Protein AF-A0A8J4U598-F1 (afdb_monomer)

Foldseek 3Di:
DDDDDDDDDDDDDDDDDDDDDDDDDDDQDPVSVVVVVVVVVDDDDDDPVPVVVVVVVVVVVVVVVVVVVVVVVVVVVVVVVVVVVVVVVVVVVVVVVVVVVVVVVVVVVVVVVVVVVVVVVVVVVVVVVVVVVVVVVVVVVVVVVVVVVVVVVVVVVVVVVVVVVVVVVVVVVVVVVVVVVVVVVVVVVVVVVVVVVVVVVVVVVVVVVVVVVVVVVVVVVVVVVVVVVVVVVVVVVVVVVVVVVVVVVVVVVVVVVVVVVVVVVCPVVPPPPCVVPPVVPPVVVVPVVVVVVVVVVVVVVVVVVVVVVVVVVVVVVVVVVVVVVVVVVVVVVVVVVVVVVVVVVVVVVVVVVVVVVVVVVVVVVVVVVVVVVVVVVVVVVVVVVVVVVVVVVVVVVVVVVVVVVVVVVVVVVVVVVVVVVVVVVVVVVVVVVVVVVVVVVVVVVVVVVVVVVVVVVVVVVVVVVVVVVVVVVVVPPDDDDDDDDDDDDDDDDDDDDDDDDDDDDDDDDDDDDDDDDDDDDDDDDDDDDDDDDDDDDDQDDEAEEEFADAQPPCRVVVVCVQQVPPDDDPPDPDDPDRPFDPAKDWDWHADPNHTYIYIYGGGPPDPPDDPVNVVVNPDDPVVPPVD

Structure (mmCIF, N/CA/C/O backbone):
data_AF-A0A8J4U598-F1
#
_entry.id   AF-A0A8J4U598-F1
#
loop_
_atom_site.group_PDB
_atom_site.id
_atom_site.type_symbol
_atom_site.label_atom_id
_atom_site.label_alt_id
_atom_site.label_comp_id
_atom_site.label_asym_id
_atom_site.label_entity_id
_atom_site.label_seq_id
_atom_site.pdbx_PDB_ins_code
_atom_site.Cartn_x
_atom_site.Cartn_y
_atom_site.Cartn_z
_atom_site.occupancy
_atom_site.B_iso_or_equiv
_atom_site.auth_seq_id
_atom_site.auth_comp_id
_atom_site.auth_asym_id
_atom_site.auth_atom_id
_atom_site.pdbx_PDB_model_num
ATOM 1 N N . MET A 1 1 ? 46.278 -16.541 -83.401 1.00 38.06 1 MET A N 1
ATOM 2 C CA . MET A 1 1 ? 45.199 -16.424 -84.412 1.00 38.06 1 MET A CA 1
ATOM 3 C C . MET A 1 1 ? 45.399 -15.095 -85.126 1.00 38.06 1 MET A C 1
ATOM 5 O O . MET A 1 1 ? 45.659 -14.144 -84.408 1.00 38.06 1 MET A O 1
ATOM 9 N N . GLY A 1 2 ? 45.295 -15.033 -86.463 1.00 38.31 2 GLY A N 1
ATOM 10 C CA . GLY A 1 2 ? 45.575 -13.821 -87.268 1.00 38.31 2 GLY A CA 1
ATOM 11 C C . GLY A 1 2 ? 47.081 -13.501 -87.333 1.00 38.31 2 GLY A C 1
ATOM 12 O O . GLY A 1 2 ? 47.650 -13.170 -86.304 1.00 38.31 2 GLY A O 1
ATOM 13 N N . PHE A 1 3 ? 47.844 -13.801 -88.391 1.00 37.56 3 PHE A N 1
ATOM 14 C CA . PHE A 1 3 ? 47.816 -13.351 -89.803 1.00 37.56 3 PHE A CA 1
ATOM 15 C C . PHE A 1 3 ? 48.146 -11.865 -90.019 1.00 37.56 3 PHE A C 1
ATOM 17 O O . PHE A 1 3 ? 47.437 -10.996 -89.522 1.00 37.56 3 PHE A O 1
ATOM 24 N N . GLY A 1 4 ? 49.197 -11.608 -90.813 1.00 34.16 4 GLY A N 1
ATOM 25 C CA . GLY A 1 4 ? 49.682 -10.268 -91.164 1.00 34.16 4 GLY A CA 1
ATOM 26 C C . GLY A 1 4 ? 51.081 -10.251 -91.807 1.00 34.16 4 GLY A C 1
ATOM 27 O O . GLY A 1 4 ? 51.950 -9.537 -91.322 1.00 34.16 4 GLY A O 1
ATOM 28 N N . GLU A 1 5 ? 51.316 -11.045 -92.859 1.00 41.47 5 GLU A N 1
ATOM 29 C CA . GLU A 1 5 ? 52.567 -11.033 -93.648 1.00 41.47 5 GLU A CA 1
ATOM 30 C C . GLU A 1 5 ? 52.351 -10.356 -95.020 1.00 41.47 5 GLU A C 1
ATOM 32 O O . GLU A 1 5 ? 51.306 -10.557 -95.637 1.00 41.47 5 GLU A O 1
ATOM 37 N N . ASP A 1 6 ? 53.353 -9.631 -95.537 1.00 33.75 6 ASP A N 1
ATOM 38 C CA . ASP A 1 6 ? 53.514 -9.329 -96.977 1.00 33.75 6 ASP A CA 1
ATOM 39 C C . ASP A 1 6 ? 54.984 -9.570 -97.377 1.00 33.75 6 ASP A C 1
ATOM 41 O O . ASP A 1 6 ? 55.848 -8.728 -97.113 1.00 33.75 6 ASP A O 1
ATOM 45 N N . PRO A 1 7 ? 55.304 -10.743 -97.951 1.00 54.00 7 PRO A N 1
ATOM 46 C CA . PRO A 1 7 ? 56.622 -11.047 -98.485 1.00 54.00 7 PRO A CA 1
ATOM 47 C C . PRO A 1 7 ? 56.650 -10.845 -100.006 1.00 54.00 7 PRO A C 1
ATOM 49 O O . PRO A 1 7 ? 55.835 -11.417 -100.732 1.00 54.00 7 PRO A O 1
ATOM 52 N N . ARG A 1 8 ? 57.643 -10.112 -100.528 1.00 33.47 8 ARG A N 1
ATOM 53 C CA . ARG A 1 8 ? 57.840 -9.994 -101.982 1.00 33.47 8 ARG A CA 1
ATOM 54 C C . ARG A 1 8 ? 59.296 -10.145 -102.432 1.00 33.47 8 ARG A C 1
ATOM 56 O O . ARG A 1 8 ? 60.146 -9.322 -102.115 1.00 33.47 8 ARG A O 1
ATOM 63 N N . TRP A 1 9 ? 59.490 -11.182 -103.251 1.00 30.64 9 TRP A N 1
ATOM 64 C CA . TRP A 1 9 ? 60.638 -11.480 -104.119 1.00 30.64 9 TRP A CA 1
ATOM 65 C C . TRP A 1 9 ? 61.945 -11.949 -103.455 1.00 30.64 9 TRP A C 1
ATOM 67 O O . TRP A 1 9 ? 62.863 -11.186 -103.166 1.00 30.64 9 TRP A O 1
ATOM 77 N N . ARG A 1 10 ? 62.035 -13.279 -103.344 1.00 31.83 10 ARG A N 1
ATOM 78 C CA . ARG A 1 10 ? 63.257 -14.097 -103.389 1.00 31.83 10 ARG A CA 1
ATOM 79 C C . ARG A 1 10 ? 63.070 -15.106 -104.540 1.00 31.83 10 ARG A C 1
ATOM 81 O O . ARG A 1 10 ? 61.922 -15.404 -104.858 1.00 31.83 10 ARG A O 1
ATOM 88 N N . GLU A 1 11 ? 64.173 -15.629 -105.091 1.00 35.38 11 GLU A N 1
ATOM 89 C CA . GLU A 1 11 ? 64.212 -16.611 -106.196 1.00 35.38 11 GLU A CA 1
ATOM 90 C C . GLU A 1 11 ? 63.688 -16.051 -107.548 1.00 35.38 11 GLU A C 1
ATOM 92 O O . GLU A 1 11 ? 62.966 -15.059 -107.588 1.00 35.38 11 GLU A O 1
ATOM 97 N N . GLU A 1 12 ? 64.123 -16.536 -108.715 1.00 29.98 12 GLU A N 1
ATOM 98 C CA . GLU A 1 12 ? 64.706 -17.852 -109.039 1.00 29.98 12 GLU A CA 1
ATOM 99 C C . GLU A 1 12 ? 66.139 -17.821 -109.616 1.00 29.98 12 GLU A C 1
ATOM 101 O O . GLU A 1 12 ? 66.645 -16.801 -110.084 1.00 29.98 12 GLU A O 1
ATOM 106 N N . ASP A 1 13 ? 66.778 -18.992 -109.590 1.00 33.28 13 ASP A N 1
ATOM 107 C CA . ASP A 1 13 ? 68.063 -19.332 -110.212 1.00 33.28 13 ASP A CA 1
ATOM 108 C C . ASP A 1 13 ? 67.852 -20.608 -111.070 1.00 33.28 13 ASP A C 1
ATOM 110 O O . ASP A 1 13 ? 66.886 -21.341 -110.872 1.00 33.28 13 ASP A O 1
ATOM 114 N N . HIS A 1 14 ? 68.799 -20.883 -111.970 1.00 35.06 14 HIS A N 1
ATOM 115 C CA . HIS A 1 14 ? 69.055 -22.116 -112.730 1.00 35.06 14 HIS A CA 1
ATOM 116 C C . HIS A 1 14 ? 68.568 -22.219 -114.192 1.00 35.06 14 HIS A C 1
ATOM 118 O O . HIS A 1 14 ? 67.415 -22.487 -114.496 1.00 35.06 14 HIS A O 1
ATOM 124 N N . GLN A 1 15 ? 69.572 -22.174 -115.083 1.00 33.53 15 GLN A N 1
ATOM 125 C CA . GLN A 1 15 ? 69.867 -23.143 -116.160 1.00 33.53 15 GLN A CA 1
ATOM 126 C C . GLN A 1 15 ? 68.750 -23.602 -117.130 1.00 33.53 15 GLN A C 1
ATOM 128 O O . GLN A 1 15 ? 67.825 -24.294 -116.729 1.00 33.53 15 GLN A O 1
ATOM 133 N N . VAL A 1 16 ? 69.014 -23.498 -118.448 1.00 32.91 16 VAL A N 1
ATOM 134 C CA . VAL A 1 16 ? 69.271 -24.678 -119.322 1.00 32.91 16 VAL A CA 1
ATOM 135 C C . VAL A 1 16 ? 69.762 -24.288 -120.743 1.00 32.91 16 VAL A C 1
ATOM 137 O O . VAL A 1 16 ? 69.062 -23.650 -121.515 1.00 32.91 16 VAL A O 1
ATOM 140 N N . LYS A 1 17 ? 71.005 -24.703 -121.034 1.00 32.72 17 LYS A N 1
ATOM 141 C CA . LYS A 1 17 ? 71.612 -25.263 -122.273 1.00 32.72 17 LYS A CA 1
ATOM 142 C C . LYS A 1 17 ? 71.276 -24.785 -123.710 1.00 32.72 17 LYS A C 1
ATOM 144 O O . LYS A 1 17 ? 70.142 -24.819 -124.159 1.00 32.72 17 LYS A O 1
ATOM 149 N N . ASP A 1 18 ? 72.381 -24.631 -124.456 1.00 33.66 18 ASP A N 1
ATOM 150 C CA . ASP A 1 18 ? 72.673 -25.089 -125.835 1.00 33.66 18 ASP A CA 1
ATOM 151 C C . ASP A 1 18 ? 71.816 -24.639 -127.044 1.00 33.66 18 ASP A C 1
ATOM 153 O O . ASP A 1 18 ? 70.665 -25.030 -127.195 1.00 33.66 18 ASP A O 1
ATOM 157 N N . VAL A 1 19 ? 72.469 -24.012 -128.045 1.00 33.12 19 VAL A N 1
ATOM 158 C CA . VAL A 1 19 ? 72.864 -24.680 -129.319 1.00 33.12 19 VAL A CA 1
ATOM 159 C C . VAL A 1 19 ? 73.721 -23.761 -130.234 1.00 33.12 19 VAL A C 1
ATOM 161 O O . VAL A 1 19 ? 73.284 -22.718 -130.701 1.00 33.12 19 VAL A O 1
ATOM 164 N N . TRP A 1 20 ? 74.954 -24.210 -130.507 1.00 34.38 20 TRP A N 1
ATOM 165 C CA . TRP A 1 20 ? 75.825 -23.986 -131.686 1.00 34.38 20 TRP A CA 1
ATOM 166 C C . TRP A 1 20 ? 75.877 -22.646 -132.464 1.00 34.38 20 TRP A C 1
ATOM 168 O O . TRP A 1 20 ? 75.049 -22.375 -133.330 1.00 34.38 20 TRP A O 1
ATOM 178 N N . VAL A 1 21 ? 77.063 -22.016 -132.428 1.00 36.31 21 VAL A N 1
ATOM 179 C CA . VAL A 1 21 ? 77.738 -21.437 -133.618 1.00 36.31 21 VAL A CA 1
ATOM 180 C C . VAL A 1 21 ? 79.175 -21.992 -133.684 1.00 36.31 21 VAL A C 1
ATOM 182 O O . VAL A 1 21 ? 79.757 -22.327 -132.654 1.00 36.31 21 VAL A O 1
ATOM 185 N N . ARG A 1 22 ? 79.740 -22.181 -134.888 1.00 34.09 22 ARG A N 1
ATOM 186 C CA . ARG A 1 22 ? 80.994 -22.936 -135.113 1.00 34.09 22 ARG A CA 1
ATOM 187 C C . ARG A 1 22 ? 82.277 -22.086 -135.171 1.00 34.09 22 ARG A C 1
ATOM 189 O O . ARG A 1 22 ? 82.293 -20.996 -135.725 1.00 34.09 22 ARG A O 1
ATOM 196 N N . GLN A 1 23 ? 83.373 -22.730 -134.752 1.00 35.16 23 GLN A N 1
ATOM 197 C CA . GLN A 1 23 ? 84.768 -22.543 -135.195 1.00 35.16 23 GLN A CA 1
ATOM 198 C C . GLN A 1 23 ? 85.469 -21.188 -134.954 1.00 35.16 23 GLN A C 1
ATOM 200 O O . GLN A 1 23 ? 85.567 -20.334 -135.838 1.00 35.16 23 GLN A O 1
ATOM 205 N N . ARG A 1 24 ? 86.280 -21.173 -133.886 1.00 35.09 24 ARG A N 1
ATOM 206 C CA . ARG A 1 24 ? 87.734 -21.350 -134.088 1.00 35.09 24 ARG A CA 1
ATOM 207 C C . ARG A 1 24 ? 88.441 -21.887 -132.840 1.00 35.09 24 ARG A C 1
ATOM 209 O O . ARG A 1 24 ? 88.568 -21.183 -131.845 1.00 35.09 24 ARG A O 1
ATOM 216 N N . ASP A 1 25 ? 88.949 -23.113 -132.923 1.00 43.94 25 ASP A N 1
ATOM 217 C CA . ASP A 1 25 ? 89.829 -23.674 -131.900 1.00 43.94 25 ASP A CA 1
ATOM 218 C C . ASP A 1 25 ? 91.197 -22.983 -131.910 1.00 43.94 25 ASP A C 1
ATOM 220 O O . ASP A 1 25 ? 91.983 -23.133 -132.846 1.00 43.94 25 ASP A O 1
ATOM 224 N N . ARG A 1 26 ? 91.511 -22.274 -130.824 1.00 43.31 26 ARG A N 1
ATOM 225 C CA . ARG A 1 26 ? 92.890 -22.017 -130.401 1.00 43.31 26 ARG A CA 1
ATOM 226 C C . ARG A 1 26 ? 92.941 -22.027 -128.877 1.00 43.31 26 ARG A C 1
ATOM 228 O O . ARG A 1 26 ? 92.502 -21.082 -128.226 1.00 43.31 26 ARG A O 1
ATOM 235 N N . LYS A 1 27 ? 93.465 -23.114 -128.307 1.00 51.12 27 LYS A N 1
ATOM 236 C CA . LYS A 1 27 ? 93.782 -23.182 -126.877 1.00 51.12 27 LYS A CA 1
ATOM 237 C C . LYS A 1 27 ? 95.015 -22.321 -126.622 1.00 51.12 27 LYS A C 1
ATOM 239 O O . LYS A 1 27 ? 96.117 -22.712 -126.994 1.00 51.12 27 LYS A O 1
ATOM 244 N N . TRP A 1 28 ? 94.796 -21.159 -126.021 1.00 50.34 28 TRP A N 1
ATOM 245 C CA . TRP A 1 28 ? 95.851 -20.286 -125.516 1.00 50.34 28 TRP A CA 1
ATOM 246 C C . TRP A 1 28 ? 96.641 -21.023 -124.429 1.00 50.34 28 TRP A C 1
ATOM 248 O O . TRP A 1 28 ? 96.033 -21.606 -123.529 1.00 50.34 28 TRP A O 1
ATOM 258 N N . THR A 1 29 ? 97.970 -21.019 -124.509 1.00 64.19 29 THR A N 1
ATOM 259 C CA . THR A 1 29 ? 98.826 -21.566 -123.440 1.00 64.19 29 THR A CA 1
ATOM 260 C C . THR A 1 29 ? 99.006 -20.552 -122.309 1.00 64.19 29 THR A C 1
ATOM 262 O O . THR A 1 29 ? 98.766 -19.361 -122.500 1.00 64.19 29 THR A O 1
ATOM 265 N N . GLU A 1 30 ? 99.457 -20.999 -121.132 1.00 55.84 30 GLU A N 1
ATOM 266 C CA . GLU A 1 30 ? 99.636 -20.137 -119.951 1.00 55.84 30 GLU A CA 1
ATOM 267 C C . GLU A 1 30 ? 100.530 -18.910 -120.228 1.00 55.84 30 GLU A C 1
ATOM 269 O O . GLU A 1 30 ? 100.233 -17.812 -119.763 1.00 55.84 30 GLU A O 1
ATOM 274 N N . ASP A 1 31 ? 101.561 -19.057 -121.070 1.00 56.44 31 ASP A N 1
ATOM 275 C CA . ASP A 1 31 ? 102.421 -17.953 -121.527 1.00 56.44 31 ASP A CA 1
ATOM 276 C C . ASP A 1 31 ? 101.703 -16.965 -122.461 1.00 56.44 31 ASP A C 1
ATOM 278 O O . ASP A 1 31 ? 101.941 -15.757 -122.392 1.00 56.44 31 ASP A O 1
ATOM 282 N N . GLU A 1 32 ? 100.824 -17.439 -123.352 1.00 59.75 32 GLU A N 1
ATOM 283 C CA . GLU A 1 32 ? 100.009 -16.541 -124.179 1.00 59.75 32 GLU A CA 1
ATOM 284 C C . GLU A 1 32 ? 98.913 -15.857 -123.336 1.00 59.75 32 GLU A C 1
ATOM 286 O O . GLU A 1 32 ? 98.566 -14.702 -123.595 1.00 59.75 32 GLU A O 1
ATOM 291 N N . ARG A 1 33 ? 98.427 -16.527 -122.279 1.00 57.47 33 ARG A N 1
ATOM 292 C CA . ARG A 1 33 ? 97.482 -15.986 -121.291 1.00 57.47 33 ARG A CA 1
ATOM 293 C C . ARG A 1 33 ? 98.127 -14.878 -120.456 1.00 57.47 33 ARG A C 1
ATOM 295 O O . ARG A 1 33 ? 97.615 -13.763 -120.453 1.00 57.47 33 ARG A O 1
ATOM 302 N N . MET A 1 34 ? 99.305 -15.126 -119.874 1.00 58.31 34 MET A N 1
ATOM 303 C CA . MET A 1 34 ? 100.091 -14.106 -119.164 1.00 58.31 34 MET A CA 1
ATOM 304 C C . MET A 1 34 ? 100.567 -12.967 -120.077 1.00 58.31 34 MET A C 1
ATOM 306 O O . MET A 1 34 ? 100.737 -11.844 -119.603 1.00 58.31 34 MET A O 1
ATOM 310 N N . LYS A 1 35 ? 100.769 -13.207 -121.382 1.00 57.34 35 LYS A N 1
ATOM 311 C CA . LYS A 1 35 ? 100.999 -12.118 -122.345 1.00 57.34 35 LYS A CA 1
ATOM 312 C C . LYS A 1 35 ? 99.761 -11.248 -122.524 1.00 57.34 35 LYS A C 1
ATOM 314 O O . LYS A 1 35 ? 99.899 -10.035 -122.422 1.00 57.34 35 LYS A O 1
ATOM 319 N N . MET A 1 36 ? 98.570 -11.818 -122.725 1.00 51.91 36 MET A N 1
ATOM 320 C CA . MET A 1 36 ? 97.345 -11.007 -122.775 1.00 51.91 36 MET A CA 1
ATOM 321 C C . MET A 1 36 ? 97.081 -10.274 -121.458 1.00 51.91 36 MET A C 1
ATOM 323 O O . MET A 1 36 ? 96.719 -9.107 -121.498 1.00 51.91 36 MET A O 1
ATOM 327 N N . GLU A 1 37 ? 97.328 -10.896 -120.307 1.00 53.59 37 GLU A N 1
ATOM 328 C CA . GLU A 1 37 ? 97.129 -10.265 -118.997 1.00 53.59 37 GLU A CA 1
ATOM 329 C C . GLU A 1 37 ? 98.112 -9.102 -118.755 1.00 53.59 37 GLU A C 1
ATOM 331 O O . GLU A 1 37 ? 97.709 -8.038 -118.289 1.00 53.59 37 GLU A O 1
ATOM 336 N N . LYS A 1 38 ? 99.377 -9.227 -119.189 1.00 50.78 38 LYS A N 1
ATOM 337 C CA . LYS A 1 38 ? 100.348 -8.113 -119.185 1.00 50.78 38 LYS A CA 1
ATOM 338 C C . LYS A 1 38 ? 100.089 -7.048 -120.254 1.00 50.78 38 LYS A C 1
ATOM 340 O O . LYS A 1 38 ? 100.468 -5.900 -120.046 1.00 50.78 38 LYS A O 1
ATOM 345 N N . SER A 1 39 ? 99.475 -7.392 -121.386 1.00 48.09 39 SER A N 1
ATOM 346 C CA . SER A 1 39 ? 99.159 -6.433 -122.457 1.00 48.09 39 SER A CA 1
ATOM 347 C C . SER A 1 39 ? 97.830 -5.701 -122.244 1.00 48.09 39 SER A C 1
ATOM 349 O O . SER A 1 39 ? 97.725 -4.542 -122.627 1.00 48.09 39 SER A O 1
ATOM 351 N N . ALA A 1 40 ? 96.846 -6.320 -121.587 1.00 48.59 40 ALA A N 1
ATOM 352 C CA . ALA A 1 40 ? 95.589 -5.673 -121.200 1.00 48.59 40 ALA A CA 1
ATOM 353 C C . ALA A 1 40 ? 95.770 -4.663 -120.050 1.00 48.59 40 ALA A C 1
ATOM 355 O O . ALA A 1 40 ? 94.978 -3.737 -119.919 1.00 48.59 40 ALA A O 1
ATOM 356 N N . LEU A 1 41 ? 96.832 -4.811 -119.250 1.00 48.88 41 LEU A N 1
ATOM 357 C CA . LEU A 1 41 ? 97.219 -3.874 -118.188 1.00 48.88 41 LEU A CA 1
ATOM 358 C C . LEU A 1 41 ? 98.086 -2.690 -118.664 1.00 48.88 41 LEU A C 1
ATOM 360 O O . LEU A 1 41 ? 98.427 -1.842 -117.844 1.00 48.88 41 LEU A O 1
ATOM 364 N N . CYS A 1 42 ? 98.453 -2.619 -119.951 1.00 42.31 42 CYS A N 1
ATOM 365 C CA . CYS A 1 42 ? 99.412 -1.635 -120.474 1.00 42.31 42 CYS A CA 1
ATOM 366 C C . CYS A 1 42 ? 99.056 -1.099 -121.878 1.00 42.31 42 CYS A C 1
ATOM 368 O O . CYS A 1 42 ? 99.884 -1.125 -122.790 1.00 42.31 42 CYS A O 1
ATOM 370 N N . VAL A 1 43 ? 97.851 -0.542 -122.038 1.00 44.16 43 VAL A N 1
ATOM 371 C CA . VAL A 1 43 ? 97.562 0.450 -123.090 1.00 44.16 43 VAL A CA 1
ATOM 372 C C . VAL A 1 43 ? 96.855 1.648 -122.450 1.00 44.16 43 VAL A C 1
ATOM 374 O O . VAL A 1 43 ? 95.755 1.515 -121.931 1.00 44.16 43 VAL A O 1
ATOM 377 N N . GLU A 1 44 ? 97.525 2.801 -122.480 1.00 47.22 44 GLU A N 1
ATOM 378 C CA . GLU A 1 44 ? 96.982 4.138 -122.183 1.00 47.22 44 GLU A CA 1
ATOM 379 C C . GLU A 1 44 ? 96.262 4.345 -120.831 1.00 47.22 44 GLU A C 1
ATOM 381 O O . GLU A 1 44 ? 95.132 4.809 -120.774 1.00 47.22 44 GLU A O 1
ATOM 386 N N . TYR A 1 45 ? 97.000 4.174 -119.728 1.00 41.19 45 TYR A N 1
ATOM 387 C CA . TYR A 1 45 ? 97.321 5.325 -118.863 1.00 41.19 45 TYR A CA 1
ATOM 388 C C . TYR A 1 45 ? 98.665 5.099 -118.152 1.00 41.19 45 TYR A C 1
ATOM 390 O O . TYR A 1 45 ? 98.877 4.083 -117.498 1.00 41.19 45 TYR A O 1
ATOM 398 N N . ASN A 1 46 ? 99.598 6.040 -118.310 1.00 48.56 46 ASN A N 1
ATOM 399 C CA . ASN A 1 46 ? 100.985 5.911 -117.854 1.00 48.56 46 ASN A CA 1
ATOM 400 C C . ASN A 1 46 ? 101.228 6.807 -116.624 1.00 48.56 46 ASN A C 1
ATOM 402 O O . ASN A 1 46 ? 101.646 7.955 -116.775 1.00 48.56 46 ASN A O 1
ATOM 406 N N . ILE A 1 47 ? 100.891 6.315 -115.423 1.00 45.97 47 ILE A N 1
ATOM 407 C CA . ILE A 1 47 ? 100.974 7.058 -114.149 1.00 45.97 47 ILE A CA 1
ATOM 408 C C . ILE A 1 47 ? 101.570 6.165 -113.041 1.00 45.97 47 ILE A C 1
ATOM 410 O O . ILE A 1 47 ? 101.270 4.977 -112.941 1.00 45.97 47 ILE A O 1
ATOM 414 N N . ASP A 1 48 ? 102.431 6.752 -112.206 1.00 53.09 48 ASP A N 1
ATOM 415 C CA . ASP A 1 48 ? 103.261 6.080 -111.194 1.00 53.09 48 ASP A CA 1
ATOM 416 C C . ASP A 1 48 ? 102.479 5.758 -109.897 1.00 53.09 48 ASP A C 1
ATOM 418 O O . ASP A 1 48 ? 102.640 6.402 -108.858 1.00 53.09 48 ASP A O 1
ATOM 422 N N . ASP A 1 49 ? 101.577 4.769 -109.951 1.00 54.12 49 ASP A N 1
ATOM 423 C CA . ASP A 1 49 ? 100.487 4.654 -108.967 1.00 54.12 49 ASP A CA 1
ATOM 424 C C . ASP A 1 49 ? 100.686 3.670 -107.793 1.00 54.12 49 ASP A C 1
ATOM 426 O O . ASP A 1 49 ? 99.763 3.031 -107.272 1.00 54.12 49 ASP A O 1
ATOM 430 N N . LYS A 1 50 ? 101.923 3.608 -107.278 1.00 57.97 50 LYS A N 1
ATOM 431 C CA . LYS A 1 50 ? 102.201 2.992 -105.962 1.00 57.97 50 LYS A CA 1
ATOM 432 C C . LYS A 1 50 ? 101.393 3.651 -104.837 1.00 57.97 50 LYS A C 1
ATOM 434 O O . LYS A 1 50 ? 101.092 2.982 -103.850 1.00 57.97 50 LYS A O 1
ATOM 439 N N . GLN A 1 51 ? 101.035 4.931 -104.988 1.00 61.41 51 GLN A N 1
ATOM 440 C CA . GLN A 1 51 ? 100.165 5.658 -104.061 1.00 61.41 51 GLN A CA 1
ATOM 441 C C . GLN A 1 51 ? 98.775 5.017 -103.985 1.00 61.41 51 GLN A C 1
ATOM 443 O O . GLN A 1 51 ? 98.376 4.603 -102.896 1.00 61.41 51 GLN A O 1
ATOM 448 N N . PHE A 1 52 ? 98.067 4.843 -105.111 1.00 60.66 52 PHE A N 1
ATOM 449 C CA . PHE A 1 52 ? 96.738 4.221 -105.093 1.00 60.66 52 PHE A CA 1
ATOM 450 C C . PHE A 1 52 ? 96.754 2.792 -104.540 1.00 60.66 52 PHE A C 1
ATOM 452 O O . PHE A 1 52 ? 95.869 2.452 -103.759 1.00 60.66 52 PHE A O 1
ATOM 459 N N . PHE A 1 53 ? 97.758 1.962 -104.855 1.00 64.81 53 PHE A N 1
ATOM 460 C CA . PHE A 1 53 ? 97.839 0.609 -104.278 1.00 64.81 53 PHE A CA 1
ATOM 461 C C . PHE A 1 53 ? 98.073 0.628 -102.755 1.00 64.81 53 PHE A C 1
ATOM 463 O O . PHE A 1 53 ? 97.487 -0.171 -102.019 1.00 64.81 53 PHE A O 1
ATOM 470 N N . ILE A 1 54 ? 98.891 1.563 -102.258 1.00 72.44 54 ILE A N 1
ATOM 471 C CA . ILE A 1 54 ? 99.099 1.770 -100.819 1.00 72.44 54 ILE A CA 1
ATOM 472 C C . ILE A 1 54 ? 97.812 2.270 -100.147 1.00 72.44 54 ILE A C 1
ATOM 474 O O . ILE A 1 54 ? 97.459 1.752 -99.088 1.00 72.44 54 ILE A O 1
ATOM 478 N N . GLU A 1 55 ? 97.077 3.207 -100.751 1.00 75.50 55 GLU A N 1
ATOM 479 C CA . GLU A 1 55 ? 95.777 3.662 -100.238 1.00 75.50 55 GLU A CA 1
ATOM 480 C C . GLU A 1 55 ? 94.718 2.556 -100.255 1.00 75.50 55 GLU A C 1
ATOM 482 O O . GLU A 1 55 ? 94.027 2.365 -99.255 1.00 75.50 55 GLU A O 1
ATOM 487 N N . TYR A 1 56 ? 94.633 1.751 -101.316 1.00 75.88 56 TYR A N 1
ATOM 488 C CA . TYR A 1 56 ? 93.718 0.608 -101.359 1.00 75.88 56 TYR A CA 1
ATOM 489 C C . TYR A 1 56 ? 94.043 -0.408 -100.258 1.00 75.88 56 TYR A C 1
ATOM 491 O O . TYR A 1 56 ? 93.142 -0.880 -99.568 1.00 75.88 56 TYR A O 1
ATOM 499 N N . LYS A 1 57 ? 95.331 -0.690 -100.014 1.00 79.38 57 LYS A N 1
ATOM 500 C CA . LYS A 1 57 ? 95.758 -1.601 -98.943 1.00 79.38 57 LYS A CA 1
ATOM 501 C C . LYS A 1 57 ? 95.554 -1.021 -97.536 1.00 79.38 57 LYS A C 1
ATOM 503 O O . LYS A 1 57 ? 95.204 -1.770 -96.628 1.00 79.38 57 LYS A O 1
ATOM 508 N N . LYS A 1 58 ? 95.698 0.298 -97.345 1.00 82.69 58 LYS A N 1
ATOM 509 C CA . LYS A 1 58 ? 95.266 0.993 -96.113 1.00 82.69 58 LYS A CA 1
ATOM 510 C C . LYS A 1 58 ? 93.751 0.882 -95.921 1.00 82.69 58 LYS A C 1
ATOM 512 O O . LYS A 1 58 ? 93.301 0.679 -94.800 1.00 82.69 58 LYS A O 1
ATOM 517 N N . LYS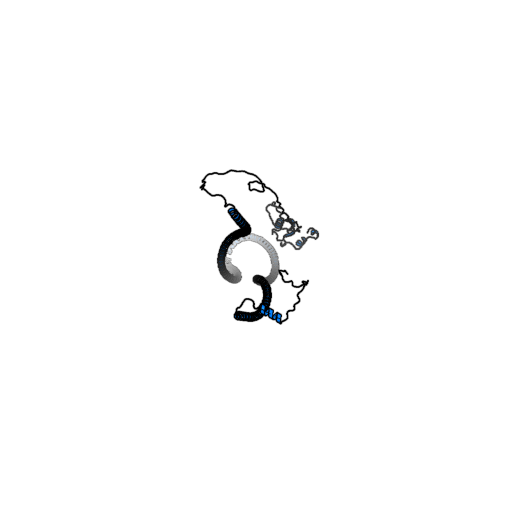 A 1 59 ? 92.969 1.015 -96.996 1.00 84.00 59 LYS A N 1
ATOM 518 C CA . LYS A 1 59 ? 91.501 0.957 -96.966 1.00 84.00 59 LYS A CA 1
ATOM 519 C C . LYS A 1 59 ? 90.985 -0.454 -96.676 1.00 84.00 59 LYS A C 1
ATOM 521 O O . LYS A 1 59 ? 90.052 -0.581 -95.896 1.00 84.00 59 LYS A O 1
ATOM 526 N N . ILE A 1 60 ? 91.633 -1.489 -97.216 1.00 82.69 60 ILE A N 1
ATOM 527 C CA . ILE A 1 60 ? 91.381 -2.892 -96.847 1.00 82.69 60 ILE A CA 1
ATOM 528 C C . ILE A 1 60 ? 91.700 -3.116 -95.369 1.00 82.69 60 ILE A C 1
ATOM 530 O O . ILE A 1 60 ? 90.830 -3.596 -94.657 1.00 82.69 60 ILE A O 1
ATOM 534 N N . ARG A 1 61 ? 92.867 -2.681 -94.867 1.00 83.50 61 ARG A N 1
ATOM 535 C CA . ARG A 1 61 ? 93.173 -2.838 -93.435 1.00 83.50 61 ARG A CA 1
ATOM 536 C C . ARG A 1 61 ? 92.166 -2.121 -92.536 1.00 83.50 61 ARG A C 1
ATOM 538 O O . ARG A 1 61 ? 91.733 -2.697 -91.555 1.00 83.50 61 ARG A O 1
ATOM 545 N N . LYS A 1 62 ? 91.733 -0.910 -92.898 1.00 85.75 62 LYS A N 1
ATOM 546 C CA . LYS A 1 62 ? 90.662 -0.211 -92.171 1.00 85.75 62 LYS A CA 1
ATOM 547 C C . LYS A 1 62 ? 89.340 -0.978 -92.181 1.00 85.75 62 LYS A C 1
ATOM 549 O O . LYS A 1 62 ? 88.625 -0.934 -91.191 1.00 85.75 62 LYS A O 1
ATOM 554 N N . LEU A 1 63 ? 89.017 -1.676 -93.273 1.00 84.06 63 LEU A N 1
ATOM 555 C CA . LEU A 1 63 ? 87.844 -2.548 -93.334 1.00 84.06 63 LEU A CA 1
ATOM 556 C C . LEU A 1 63 ? 88.017 -3.773 -92.422 1.00 84.06 63 LEU A C 1
ATOM 558 O O . LEU A 1 63 ? 87.116 -4.038 -91.637 1.00 84.06 63 LEU A O 1
ATOM 562 N N . GLU A 1 64 ? 89.176 -4.441 -92.451 1.00 85.19 64 GLU A N 1
ATOM 563 C CA . GLU A 1 64 ? 89.532 -5.548 -91.542 1.00 85.19 64 GLU A CA 1
ATOM 564 C C . GLU A 1 64 ? 89.466 -5.106 -90.063 1.00 85.19 64 GLU A C 1
ATOM 566 O O . GLU A 1 64 ? 88.880 -5.796 -89.230 1.00 85.19 64 GLU A O 1
ATOM 571 N N . GLU A 1 65 ? 90.000 -3.922 -89.743 1.00 87.69 65 GLU A N 1
ATOM 572 C CA . GLU A 1 65 ? 89.928 -3.281 -88.424 1.00 87.69 65 GLU A CA 1
ATOM 573 C C . GLU A 1 65 ? 88.451 -3.099 -88.013 1.00 87.69 65 GLU A C 1
ATOM 575 O O . GLU A 1 65 ? 88.023 -3.696 -87.021 1.00 87.69 65 GLU A O 1
ATOM 580 N N . THR A 1 66 ? 87.629 -2.423 -88.829 1.00 87.19 66 THR A N 1
ATOM 581 C CA . THR A 1 66 ? 86.187 -2.253 -88.549 1.00 87.19 66 THR A CA 1
ATOM 582 C C . THR A 1 66 ? 85.385 -3.557 -88.532 1.00 87.19 66 THR A C 1
ATOM 584 O O . THR A 1 66 ? 84.377 -3.633 -87.838 1.00 87.19 66 THR A O 1
ATOM 587 N N . GLU A 1 67 ? 85.802 -4.606 -89.248 1.00 88.88 67 GLU A N 1
ATOM 588 C CA . GLU A 1 67 ? 85.153 -5.922 -89.193 1.00 88.88 67 GLU A CA 1
ATOM 589 C C . GLU A 1 67 ? 85.439 -6.605 -87.850 1.00 88.88 67 GLU A C 1
ATOM 591 O O . GLU A 1 67 ? 84.537 -7.194 -87.251 1.00 88.88 67 GLU A O 1
ATOM 596 N N . THR A 1 68 ? 86.661 -6.475 -87.317 1.00 87.75 68 THR A N 1
ATOM 597 C CA . THR A 1 68 ? 86.968 -6.958 -85.962 1.00 87.75 68 THR A CA 1
ATOM 598 C C . THR A 1 68 ? 86.239 -6.162 -84.879 1.00 87.75 68 THR A C 1
ATOM 600 O O . THR A 1 68 ? 85.704 -6.767 -83.952 1.00 87.75 68 THR A O 1
ATOM 603 N N . GLU A 1 69 ? 86.116 -4.840 -85.020 1.00 88.62 69 GLU A N 1
ATOM 604 C CA . GLU A 1 69 ? 85.303 -3.997 -84.131 1.00 88.62 69 GLU A CA 1
ATOM 605 C C . GLU A 1 69 ? 83.811 -4.372 -84.195 1.00 88.62 69 GLU A C 1
ATOM 607 O O . GLU A 1 69 ? 83.172 -4.555 -83.157 1.00 88.62 69 GLU A O 1
ATOM 612 N N . LEU A 1 70 ? 83.257 -4.578 -85.395 1.00 87.94 70 LEU A N 1
ATOM 613 C CA . LEU A 1 70 ? 81.866 -5.000 -85.604 1.00 87.94 70 LEU A CA 1
ATOM 614 C C . LEU A 1 70 ? 81.604 -6.422 -85.074 1.00 87.94 70 LEU A C 1
ATOM 616 O O . LEU A 1 70 ? 80.520 -6.720 -84.573 1.00 87.94 70 LEU A O 1
ATOM 620 N N . LYS A 1 71 ? 82.608 -7.303 -85.115 1.00 90.12 71 LYS A N 1
ATOM 621 C CA . LYS A 1 71 ? 82.547 -8.640 -84.511 1.00 90.12 71 LYS A CA 1
ATOM 622 C C . LYS A 1 71 ? 82.607 -8.596 -82.981 1.00 90.12 71 LYS A C 1
ATOM 624 O O . LYS A 1 71 ? 81.878 -9.345 -82.336 1.00 90.12 71 LYS A O 1
ATOM 629 N N . ASN A 1 72 ? 83.432 -7.723 -82.405 1.00 89.94 72 ASN A N 1
ATOM 630 C CA . ASN A 1 72 ? 83.540 -7.550 -80.955 1.00 89.94 72 ASN A CA 1
ATOM 631 C C . ASN A 1 72 ? 82.269 -6.909 -80.381 1.00 89.94 72 ASN A C 1
ATOM 633 O O . ASN A 1 72 ? 81.655 -7.480 -79.484 1.00 89.94 72 ASN A O 1
ATOM 637 N N . THR A 1 73 ? 81.802 -5.808 -80.972 1.00 90.00 73 THR A N 1
ATOM 638 C CA . THR A 1 73 ? 80.527 -5.167 -80.597 1.00 90.00 73 THR A CA 1
ATOM 639 C C . THR A 1 73 ? 79.327 -6.096 -80.799 1.00 90.00 73 THR A C 1
ATOM 641 O O . THR A 1 73 ? 78.398 -6.065 -79.997 1.00 90.00 73 THR A O 1
ATOM 644 N N . LYS A 1 74 ? 79.349 -7.004 -81.789 1.00 92.44 74 LYS A N 1
ATOM 645 C CA . LYS A 1 74 ? 78.343 -8.074 -81.883 1.00 92.44 74 LYS A CA 1
ATOM 646 C C . LYS A 1 74 ? 78.415 -9.062 -80.714 1.00 92.44 74 LYS A C 1
ATOM 648 O O . LYS A 1 74 ? 77.368 -9.449 -80.209 1.00 92.44 74 LYS A O 1
ATOM 653 N N . LEU A 1 75 ? 79.602 -9.471 -80.263 1.00 91.69 75 LEU A N 1
ATOM 654 C CA . LEU A 1 75 ? 79.736 -10.345 -79.087 1.00 91.69 75 LEU A CA 1
ATOM 655 C C . LEU A 1 75 ? 79.276 -9.643 -77.798 1.00 91.69 75 LEU A C 1
ATOM 657 O O . LEU A 1 75 ? 78.643 -10.270 -76.948 1.00 91.69 75 LEU A O 1
ATOM 661 N N . GLU A 1 76 ? 79.520 -8.337 -77.679 1.00 91.25 76 GLU A N 1
ATOM 662 C CA . GLU A 1 76 ? 78.982 -7.495 -76.605 1.00 91.25 76 GLU A CA 1
ATOM 663 C C . GLU A 1 76 ? 77.445 -7.420 -76.681 1.00 91.25 76 GLU A C 1
ATOM 665 O O . GLU A 1 76 ? 76.770 -7.657 -75.675 1.00 91.25 76 GLU A O 1
ATOM 670 N N . LEU A 1 77 ? 76.865 -7.227 -77.871 1.00 91.44 77 LEU A N 1
ATOM 671 C CA . LEU A 1 77 ? 75.415 -7.278 -78.104 1.00 91.44 77 LEU A CA 1
ATOM 672 C C . LEU A 1 77 ? 74.816 -8.658 -77.755 1.00 91.44 77 LEU A C 1
ATOM 674 O O . LEU A 1 77 ? 73.813 -8.744 -77.051 1.00 91.44 77 LEU A O 1
ATOM 678 N N . ASP A 1 78 ? 75.464 -9.749 -78.171 1.00 91.50 78 ASP A N 1
ATOM 679 C CA . ASP A 1 78 ? 75.055 -11.132 -77.882 1.00 91.50 78 ASP A CA 1
ATOM 680 C C . ASP A 1 78 ? 75.197 -11.495 -76.387 1.00 91.50 78 ASP A C 1
ATOM 682 O O . ASP A 1 78 ? 74.620 -12.490 -75.937 1.00 91.50 78 ASP A O 1
ATOM 686 N N . SER A 1 79 ? 75.990 -10.745 -75.613 1.00 91.31 79 SER A N 1
ATOM 687 C CA . SER A 1 79 ? 76.135 -10.917 -74.157 1.00 91.31 79 SER A CA 1
ATOM 688 C C . SER A 1 79 ? 75.138 -10.063 -73.369 1.00 91.31 79 SER A C 1
ATOM 690 O O . SER A 1 79 ? 74.477 -10.573 -72.466 1.00 91.31 79 SER A O 1
ATOM 692 N N . THR A 1 80 ? 74.944 -8.804 -73.766 1.00 91.94 80 THR A N 1
ATOM 693 C CA . THR A 1 80 ? 73.938 -7.902 -73.183 1.00 91.94 80 THR A CA 1
ATOM 694 C C . THR A 1 80 ? 72.517 -8.385 -73.472 1.00 91.94 80 THR A C 1
ATOM 696 O O . THR A 1 80 ? 71.696 -8.401 -72.562 1.00 91.94 80 THR A O 1
ATOM 699 N N . SER A 1 81 ? 72.244 -8.914 -74.671 1.00 93.50 81 SER A N 1
ATOM 700 C CA . SER A 1 81 ? 70.967 -9.563 -75.003 1.00 93.50 81 SER A CA 1
ATOM 701 C C . SER A 1 81 ? 70.647 -10.748 -74.078 1.00 93.50 81 SER A C 1
ATOM 703 O O . SER A 1 81 ? 69.510 -10.879 -73.632 1.00 93.50 81 SER A O 1
ATOM 705 N N . LYS A 1 82 ? 71.643 -11.567 -73.710 1.00 93.62 82 LYS A N 1
ATOM 706 C CA . LYS A 1 82 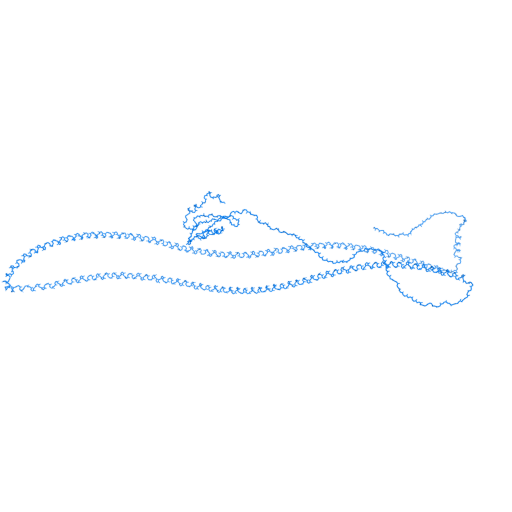? 71.468 -12.668 -72.742 1.00 93.62 82 LYS A CA 1
ATOM 707 C C . LYS A 1 82 ? 71.266 -12.170 -71.311 1.00 93.62 82 LYS A C 1
ATOM 709 O O . LYS A 1 82 ? 70.529 -12.800 -70.559 1.00 93.62 82 LYS A O 1
ATOM 714 N N . SER A 1 83 ? 71.893 -11.051 -70.939 1.00 93.75 83 SER A N 1
ATOM 715 C CA . SER A 1 83 ? 71.654 -10.401 -69.644 1.00 93.75 83 SER A CA 1
ATOM 716 C C . SER A 1 83 ? 70.216 -9.888 -69.550 1.00 93.75 83 SER A C 1
ATOM 718 O O . SER A 1 83 ? 69.523 -10.208 -68.592 1.00 93.75 83 SER A O 1
ATOM 720 N N . LEU A 1 84 ? 69.736 -9.194 -70.588 1.00 93.25 84 LEU A N 1
ATOM 721 C CA . LEU A 1 84 ? 68.356 -8.709 -70.679 1.00 93.25 84 LEU A CA 1
ATOM 722 C C . LEU A 1 84 ? 67.342 -9.862 -70.657 1.00 93.25 84 LEU A C 1
ATOM 724 O O . LEU A 1 84 ? 66.393 -9.807 -69.891 1.00 93.25 84 LEU A O 1
ATOM 728 N N . GLN A 1 85 ? 67.587 -10.957 -71.386 1.00 91.94 85 GLN A N 1
ATOM 729 C CA . GLN A 1 85 ? 66.745 -12.164 -71.314 1.00 91.94 85 GLN A CA 1
ATOM 730 C C . GLN A 1 85 ? 66.686 -12.777 -69.904 1.00 91.94 85 GLN A C 1
ATOM 732 O O . GLN A 1 85 ? 65.671 -13.363 -69.527 1.00 91.94 85 GLN A O 1
ATOM 737 N N . HIS A 1 86 ? 67.759 -12.662 -69.114 1.00 93.75 86 HIS A N 1
ATOM 738 C CA . HIS A 1 86 ? 67.753 -13.115 -67.726 1.00 93.75 86 HIS A CA 1
ATOM 739 C C . HIS A 1 86 ? 66.994 -12.147 -66.806 1.00 93.75 86 HIS A C 1
ATOM 741 O O . HIS A 1 86 ? 66.247 -12.604 -65.942 1.00 93.75 86 HIS A O 1
ATOM 747 N N . GLU A 1 87 ? 67.136 -10.836 -67.009 1.00 94.44 87 GLU A N 1
ATOM 748 C CA . GLU A 1 87 ? 66.371 -9.810 -66.290 1.00 94.44 87 GLU A CA 1
ATOM 749 C C . GLU A 1 87 ? 64.869 -9.896 -66.602 1.00 94.44 87 GLU A C 1
ATOM 751 O O . GLU A 1 87 ? 64.070 -9.904 -65.670 1.00 94.44 87 GLU A O 1
ATOM 756 N N . ASP A 1 88 ? 64.474 -10.079 -67.866 1.00 94.38 88 ASP A N 1
ATOM 757 C CA . ASP A 1 88 ? 63.084 -10.321 -68.278 1.00 94.38 88 ASP A CA 1
ATOM 758 C C . ASP A 1 88 ? 62.491 -11.554 -67.576 1.00 94.38 88 ASP A C 1
ATOM 760 O O . ASP A 1 88 ? 61.381 -11.496 -67.044 1.00 94.38 88 ASP A O 1
ATOM 764 N N . GLN A 1 89 ? 63.243 -12.660 -67.503 1.00 94.31 89 GLN A N 1
ATOM 765 C CA . GLN A 1 89 ? 62.807 -13.869 -66.798 1.00 94.31 89 GLN A CA 1
ATOM 766 C C . GLN A 1 89 ? 62.676 -13.640 -65.281 1.00 94.31 89 GLN A C 1
ATOM 768 O O . GLN A 1 89 ? 61.694 -14.082 -64.683 1.00 94.31 89 GLN A O 1
ATOM 773 N N . GLN A 1 90 ? 63.611 -12.913 -64.654 1.00 95.38 90 GLN A N 1
ATOM 774 C CA . GLN A 1 90 ? 63.481 -12.526 -63.243 1.00 95.38 90 GLN A CA 1
ATOM 775 C C . GLN A 1 90 ? 62.261 -11.622 -63.017 1.00 95.38 90 GLN A C 1
ATOM 777 O O . GLN A 1 90 ? 61.525 -11.818 -62.052 1.00 95.38 90 GLN A O 1
ATOM 782 N N . LEU A 1 91 ? 62.014 -10.653 -63.903 1.00 94.62 91 LEU A N 1
ATOM 783 C CA . LEU A 1 91 ? 60.847 -9.774 -63.844 1.00 94.62 91 LEU A CA 1
ATOM 784 C C . LEU A 1 91 ? 59.541 -10.564 -63.978 1.00 94.62 91 LEU A C 1
ATOM 786 O O . LEU A 1 91 ? 58.586 -10.255 -63.268 1.00 94.62 91 LEU A O 1
ATOM 790 N N . GLU A 1 92 ? 59.487 -11.598 -64.818 1.00 93.44 92 GLU A N 1
ATOM 791 C CA . GLU A 1 92 ? 58.318 -12.478 -64.934 1.00 93.44 92 GLU A CA 1
ATOM 792 C C . GLU A 1 92 ? 58.095 -13.319 -63.663 1.00 93.44 92 GLU A C 1
ATOM 794 O O . GLU A 1 92 ? 56.976 -13.393 -63.150 1.00 93.44 92 GLU A O 1
ATOM 799 N N . ASP A 1 93 ? 59.163 -13.865 -63.072 1.00 94.31 93 ASP A N 1
ATOM 800 C CA . ASP A 1 93 ? 59.087 -14.566 -61.784 1.00 94.31 93 ASP A CA 1
ATOM 801 C C . ASP A 1 93 ? 58.699 -13.628 -60.621 1.00 94.31 93 ASP A C 1
ATOM 803 O O . ASP A 1 93 ? 58.009 -14.051 -59.686 1.00 94.31 93 ASP A O 1
ATOM 807 N N . TYR A 1 94 ? 59.075 -12.344 -60.671 1.00 96.12 94 TYR A N 1
ATOM 808 C CA . TYR A 1 94 ? 58.611 -11.329 -59.718 1.00 96.12 94 TYR A CA 1
ATOM 809 C C . TYR A 1 94 ? 57.141 -10.945 -59.937 1.00 96.12 94 TYR A C 1
ATOM 811 O O . TYR A 1 94 ? 56.400 -10.896 -58.953 1.00 96.12 94 TYR A O 1
ATOM 819 N N . LYS A 1 95 ? 56.676 -10.746 -61.184 1.00 96.00 95 LYS A N 1
ATOM 820 C CA . LYS A 1 95 ? 55.243 -10.537 -61.494 1.00 96.00 95 LYS A CA 1
ATOM 821 C C . LYS A 1 95 ? 54.407 -11.678 -60.924 1.00 96.00 95 LYS A C 1
ATOM 823 O O . LYS A 1 95 ? 53.482 -11.439 -60.154 1.00 96.00 95 LYS A O 1
ATOM 828 N N . ARG A 1 96 ? 54.801 -12.924 -61.197 1.00 94.62 96 ARG A N 1
ATOM 829 C CA . ARG A 1 96 ? 54.103 -14.122 -60.718 1.00 94.62 96 ARG A CA 1
ATOM 830 C C . ARG A 1 96 ? 54.106 -14.245 -59.188 1.00 94.62 96 ARG A C 1
ATOM 832 O O . ARG A 1 96 ? 53.147 -14.745 -58.602 1.00 94.62 96 ARG A O 1
ATOM 839 N N . GLN A 1 97 ? 55.151 -13.778 -58.502 1.00 95.62 97 GLN A N 1
ATOM 840 C CA . GLN A 1 97 ? 55.157 -13.677 -57.035 1.00 95.62 97 GLN A CA 1
ATOM 841 C C . GLN A 1 97 ? 54.219 -12.584 -56.503 1.00 95.62 97 GLN A C 1
ATOM 843 O O . GLN A 1 97 ? 53.616 -12.778 -55.446 1.00 95.62 97 GLN A O 1
ATOM 848 N N . ILE A 1 98 ? 54.087 -11.458 -57.211 1.00 94.94 98 ILE A N 1
ATOM 849 C CA . ILE A 1 98 ? 53.142 -10.385 -56.875 1.00 94.94 98 ILE A CA 1
ATOM 850 C C . ILE A 1 98 ? 51.706 -10.881 -57.071 1.00 94.94 98 ILE A C 1
ATOM 852 O O . ILE A 1 98 ? 50.930 -10.817 -56.126 1.00 94.94 98 ILE A O 1
ATOM 856 N N . GLU A 1 99 ? 51.376 -11.492 -58.212 1.00 94.38 99 GLU A N 1
ATOM 857 C CA . GLU A 1 99 ? 50.049 -12.076 -58.470 1.00 94.38 99 GLU A CA 1
ATOM 858 C C . GLU A 1 99 ? 49.639 -13.097 -57.397 1.00 94.38 99 GLU A C 1
ATOM 860 O O . GLU A 1 99 ? 48.526 -13.043 -56.870 1.00 94.38 99 GLU A O 1
ATOM 865 N N . ASN A 1 100 ? 50.550 -13.999 -57.012 1.00 94.56 100 ASN A N 1
ATOM 866 C CA . ASN A 1 100 ? 50.298 -14.949 -55.927 1.00 94.56 100 ASN A CA 1
ATOM 867 C C . ASN A 1 100 ? 49.973 -14.225 -54.606 1.00 94.56 100 ASN A C 1
ATOM 869 O O . ASN A 1 100 ? 48.984 -14.566 -53.954 1.00 94.56 100 ASN A O 1
ATOM 873 N N . LYS A 1 101 ? 50.743 -13.193 -54.232 1.00 95.69 101 LYS A N 1
ATOM 874 C CA . LYS A 1 101 ? 50.476 -12.379 -53.032 1.00 95.69 101 LYS A CA 1
ATOM 875 C C . LYS A 1 101 ? 49.162 -11.605 -53.131 1.00 95.69 101 LYS A C 1
ATOM 877 O O . LYS A 1 101 ? 48.433 -11.566 -52.148 1.00 95.69 101 LYS A O 1
ATOM 882 N N . ASP A 1 102 ? 48.812 -11.068 -54.295 1.00 95.50 102 ASP A N 1
ATOM 883 C CA . ASP A 1 102 ? 47.536 -10.383 -54.517 1.00 95.50 102 ASP A CA 1
ATOM 884 C C . ASP A 1 102 ? 46.345 -11.335 -54.343 1.00 95.50 102 ASP A C 1
ATOM 886 O O . ASP A 1 102 ? 45.340 -10.961 -53.736 1.00 95.50 102 ASP A O 1
ATOM 890 N N . THR A 1 103 ? 46.442 -12.586 -54.811 1.00 94.12 103 THR A N 1
ATOM 891 C CA . THR A 1 103 ? 45.394 -13.588 -54.537 1.00 94.12 103 THR A CA 1
ATOM 892 C C . THR A 1 103 ? 45.326 -13.966 -53.055 1.00 94.12 103 THR A C 1
ATOM 894 O O . THR A 1 103 ? 44.231 -14.109 -52.512 1.00 94.12 103 THR A O 1
ATOM 897 N N . GLU A 1 104 ? 46.468 -14.064 -52.367 1.00 95.12 104 GLU A N 1
ATOM 898 C CA . GLU A 1 104 ? 46.522 -14.340 -50.928 1.00 95.12 104 GLU A CA 1
ATOM 899 C C . GLU A 1 104 ? 45.929 -13.182 -50.100 1.00 95.12 104 GLU A C 1
ATOM 901 O O . GLU A 1 104 ? 45.192 -13.418 -49.142 1.00 95.12 104 GLU A O 1
ATOM 906 N N . LEU A 1 105 ? 46.189 -11.932 -50.499 1.00 95.31 105 LEU A N 1
ATOM 907 C CA . LEU A 1 105 ? 45.621 -10.724 -49.899 1.00 95.31 105 LEU A CA 1
ATOM 908 C C . LEU A 1 105 ? 44.105 -10.653 -50.107 1.00 95.31 105 LEU A C 1
ATOM 910 O O . LEU A 1 105 ? 43.389 -10.536 -49.118 1.00 95.31 105 LEU A O 1
ATOM 914 N N . ARG A 1 106 ? 43.599 -10.839 -51.336 1.00 95.12 106 ARG A N 1
ATOM 915 C CA . ARG A 1 106 ? 42.145 -10.887 -51.619 1.00 95.12 106 ARG A CA 1
ATOM 916 C C . ARG A 1 106 ? 41.428 -12.003 -50.851 1.00 95.12 106 ARG A C 1
ATOM 918 O O . ARG A 1 106 ? 40.269 -11.858 -50.474 1.00 95.12 106 ARG A O 1
ATOM 925 N N . ASN A 1 107 ? 42.102 -13.128 -50.603 1.00 94.88 107 ASN A N 1
ATOM 926 C CA . ASN A 1 107 ? 41.551 -14.208 -49.782 1.00 94.88 107 ASN A CA 1
ATOM 927 C C . ASN A 1 107 ? 41.538 -13.845 -48.286 1.00 94.88 107 ASN A C 1
ATOM 929 O O . ASN A 1 107 ? 40.564 -14.150 -47.601 1.00 94.88 107 ASN A O 1
ATOM 933 N N . ARG A 1 108 ? 42.568 -13.153 -47.771 1.00 96.00 108 ARG A N 1
ATOM 934 C CA . ARG A 1 108 ? 42.552 -12.599 -46.402 1.00 96.00 108 ARG A CA 1
ATOM 935 C C . ARG A 1 108 ? 41.487 -11.518 -46.226 1.00 96.00 108 ARG A C 1
ATOM 937 O O . ARG A 1 108 ? 40.832 -11.508 -45.192 1.00 96.00 108 ARG A O 1
ATOM 944 N N . GLU A 1 109 ? 41.310 -10.656 -47.222 1.00 96.31 109 GLU A N 1
ATOM 945 C CA . GLU A 1 109 ? 40.313 -9.583 -47.258 1.00 96.31 109 GLU A CA 1
ATOM 946 C C . GLU A 1 109 ? 38.896 -10.151 -47.101 1.00 96.31 109 GLU A C 1
ATOM 948 O O . GLU A 1 109 ? 38.224 -9.820 -46.129 1.00 96.31 109 GLU A O 1
ATOM 953 N N . LYS A 1 110 ? 38.510 -11.140 -47.919 1.00 96.06 110 LYS A N 1
ATOM 954 C CA . LYS A 1 110 ? 37.229 -11.861 -47.767 1.00 96.06 110 LYS A CA 1
ATOM 955 C C . LYS A 1 110 ? 37.044 -12.500 -46.389 1.00 96.06 110 LYS A C 1
ATOM 957 O O . LYS A 1 110 ? 35.977 -12.397 -45.797 1.00 96.06 110 LYS A O 1
ATOM 962 N N . ILE A 1 111 ? 38.086 -13.138 -45.846 1.00 96.06 111 ILE A N 1
ATOM 963 C CA . ILE A 1 111 ? 38.038 -13.748 -44.504 1.00 96.06 111 ILE A CA 1
ATOM 964 C C . ILE A 1 111 ? 37.879 -12.681 -43.403 1.00 96.06 111 ILE A C 1
ATOM 966 O O . ILE A 1 111 ? 37.341 -12.981 -42.336 1.00 96.06 111 ILE A O 1
ATOM 970 N N . MET A 1 112 ? 38.337 -11.447 -43.631 1.00 93.31 112 MET A N 1
ATOM 971 C CA . MET A 1 112 ? 38.073 -10.315 -42.739 1.00 93.31 112 MET A CA 1
ATOM 972 C C . MET A 1 112 ? 36.644 -9.790 -42.909 1.00 93.31 112 MET A C 1
ATOM 974 O O . MET A 1 112 ? 35.956 -9.656 -41.903 1.00 93.31 112 MET A O 1
ATOM 978 N N . GLU A 1 113 ? 36.147 -9.609 -44.137 1.00 95.50 113 GLU A N 1
ATOM 979 C CA . GLU A 1 113 ? 34.749 -9.225 -44.405 1.00 95.50 113 GLU A CA 1
ATOM 980 C C . GLU A 1 113 ? 33.745 -10.212 -43.775 1.00 95.50 113 GLU A C 1
ATOM 982 O O . GLU A 1 113 ? 32.787 -9.801 -43.117 1.00 95.50 113 GLU A O 1
ATOM 987 N N . GLU A 1 114 ? 33.987 -11.522 -43.906 1.00 96.12 114 GLU A N 1
ATOM 988 C CA . GLU A 1 114 ? 33.183 -12.576 -43.271 1.00 96.12 114 GLU A CA 1
ATOM 989 C C . GLU A 1 114 ? 33.203 -12.481 -41.737 1.00 96.12 114 GLU A C 1
ATOM 991 O O . GLU A 1 114 ? 32.170 -12.665 -41.088 1.00 96.12 114 GLU A O 1
ATOM 996 N N . LYS A 1 115 ? 34.361 -12.173 -41.138 1.00 95.94 115 LYS A N 1
ATOM 997 C CA . LYS A 1 115 ? 34.493 -11.995 -39.684 1.00 95.94 115 LYS A CA 1
ATOM 998 C C . LYS A 1 115 ? 33.825 -10.720 -39.197 1.00 95.94 115 LYS A C 1
ATOM 1000 O O . LYS A 1 115 ? 33.157 -10.768 -38.170 1.00 95.94 115 LYS A O 1
ATOM 1005 N N . ASP A 1 116 ? 33.947 -9.616 -39.920 1.00 95.75 116 ASP A N 1
ATOM 1006 C CA . ASP A 1 116 ? 33.299 -8.354 -39.568 1.00 95.75 116 ASP A CA 1
ATOM 1007 C C . ASP A 1 116 ? 31.772 -8.468 -39.697 1.00 95.75 116 ASP A C 1
ATOM 1009 O O . ASP A 1 116 ? 31.038 -7.963 -38.845 1.00 95.75 116 ASP A O 1
ATOM 1013 N N . ALA A 1 117 ? 31.272 -9.230 -40.678 1.00 94.88 117 ALA A N 1
ATOM 1014 C CA . ALA A 1 117 ? 29.861 -9.598 -40.770 1.00 94.88 117 ALA A CA 1
ATOM 1015 C C . ALA A 1 117 ? 29.397 -10.459 -39.575 1.00 94.88 117 ALA A C 1
ATOM 1017 O O . ALA A 1 117 ? 28.370 -10.151 -38.965 1.00 94.88 117 ALA A O 1
ATOM 1018 N N . GLN A 1 118 ? 30.163 -11.488 -39.188 1.00 96.00 118 GLN A N 1
ATOM 1019 C CA . GLN A 1 118 ? 29.867 -12.324 -38.011 1.00 96.00 118 GLN A CA 1
ATOM 1020 C C . GLN A 1 118 ? 29.924 -11.532 -36.696 1.00 96.00 118 GLN A C 1
ATOM 1022 O O . GLN A 1 118 ? 29.061 -11.701 -35.834 1.00 96.00 118 GLN A O 1
ATOM 1027 N N . LEU A 1 119 ? 30.911 -10.646 -36.532 1.00 95.62 119 LEU A N 1
ATOM 1028 C CA . LEU A 1 119 ? 31.032 -9.757 -35.376 1.00 95.62 119 LEU A CA 1
ATOM 1029 C C . LEU A 1 119 ? 29.848 -8.792 -35.306 1.00 95.62 119 LEU A C 1
ATOM 1031 O O . LEU A 1 119 ? 29.290 -8.604 -34.227 1.00 95.62 119 LEU A O 1
ATOM 1035 N N . LYS A 1 120 ? 29.419 -8.232 -36.442 1.00 96.06 120 LYS A N 1
ATOM 1036 C CA . LYS A 1 120 ? 28.249 -7.353 -36.530 1.00 96.06 120 LYS A CA 1
ATOM 1037 C C . LYS A 1 120 ? 26.962 -8.077 -36.133 1.00 96.06 120 LYS A C 1
ATOM 1039 O O . LYS A 1 120 ? 26.242 -7.571 -35.275 1.00 96.06 120 LYS A O 1
ATOM 1044 N N . ASP A 1 121 ? 26.691 -9.260 -36.686 1.00 95.50 121 ASP A N 1
ATOM 1045 C CA . ASP A 1 121 ? 25.506 -10.054 -36.326 1.00 95.50 121 ASP A CA 1
ATOM 1046 C C . ASP A 1 121 ? 25.504 -10.431 -34.835 1.00 95.50 121 ASP A C 1
ATOM 1048 O O . ASP A 1 121 ? 24.549 -10.128 -34.109 1.00 95.50 121 ASP A O 1
ATOM 1052 N N . ARG A 1 122 ? 26.629 -10.967 -34.341 1.00 96.00 122 ARG A N 1
ATOM 1053 C CA . ARG A 1 122 ? 26.841 -11.287 -32.923 1.00 96.00 122 ARG A CA 1
ATOM 1054 C C . ARG A 1 122 ? 26.656 -10.064 -32.022 1.00 96.00 122 ARG A C 1
ATOM 1056 O O . ARG A 1 122 ? 26.075 -10.204 -30.951 1.00 96.00 122 ARG A O 1
ATOM 1063 N N . ASN A 1 123 ? 27.086 -8.875 -32.447 1.00 96.06 123 ASN A N 1
ATOM 1064 C CA . ASN A 1 123 ? 26.887 -7.640 -31.690 1.00 96.06 123 ASN A CA 1
ATOM 1065 C C . ASN A 1 123 ? 25.409 -7.212 -31.659 1.00 96.06 123 ASN A C 1
ATOM 1067 O O . ASN A 1 123 ? 24.914 -6.868 -30.591 1.00 96.06 123 ASN A O 1
ATOM 1071 N N . THR A 1 124 ? 24.661 -7.321 -32.769 1.00 95.31 124 THR A N 1
ATOM 1072 C CA . THR A 1 124 ? 23.201 -7.069 -32.736 1.00 95.31 124 THR A CA 1
ATOM 1073 C C . THR A 1 124 ? 22.445 -8.103 -31.900 1.00 95.31 124 THR A C 1
ATOM 1075 O O . THR A 1 124 ? 21.421 -7.784 -31.298 1.00 95.31 124 THR A O 1
ATOM 1078 N N . THR A 1 125 ? 22.943 -9.339 -31.829 1.00 95.62 125 THR A N 1
ATOM 1079 C CA . THR A 1 125 ? 22.392 -10.384 -30.958 1.00 95.62 125 THR A CA 1
ATOM 1080 C C . THR A 1 125 ? 22.674 -10.080 -29.487 1.00 95.62 125 THR A C 1
ATOM 1082 O O . THR A 1 125 ? 21.751 -10.142 -28.679 1.00 95.62 125 THR A O 1
ATOM 1085 N N . LEU A 1 126 ? 23.895 -9.650 -29.146 1.00 95.44 126 LEU A N 1
ATOM 1086 C CA . LEU A 1 126 ? 24.231 -9.176 -27.800 1.00 95.44 126 LEU A CA 1
ATOM 1087 C C . LEU A 1 126 ? 23.367 -7.973 -27.387 1.00 95.44 126 LEU A C 1
ATOM 1089 O O . LEU A 1 126 ? 22.815 -7.971 -26.289 1.00 95.44 126 LEU A O 1
ATOM 1093 N N . GLU A 1 127 ? 23.174 -6.998 -28.279 1.00 95.25 127 GLU A N 1
ATOM 1094 C CA . GLU A 1 127 ? 22.334 -5.819 -28.034 1.00 95.25 127 GLU A CA 1
ATOM 1095 C C . GLU A 1 127 ? 20.858 -6.188 -27.783 1.00 95.25 127 GLU A C 1
ATOM 1097 O O . GLU A 1 127 ? 20.226 -5.618 -26.892 1.00 95.25 127 GLU A O 1
ATOM 1102 N N . LYS A 1 128 ? 20.314 -7.179 -28.510 1.00 96.00 128 LYS A N 1
ATOM 1103 C CA . LYS A 1 128 ? 18.985 -7.749 -28.218 1.00 96.00 128 LYS A CA 1
ATOM 1104 C C . LYS A 1 128 ? 18.959 -8.379 -26.826 1.00 96.00 128 LYS A C 1
ATOM 1106 O O . LYS A 1 128 ? 18.093 -8.024 -26.036 1.00 96.00 128 LYS A O 1
ATOM 1111 N N . THR A 1 129 ? 19.927 -9.243 -26.500 1.00 94.56 129 THR A N 1
ATOM 1112 C CA . THR A 1 129 ? 19.978 -9.908 -25.184 1.00 94.56 129 THR A CA 1
ATOM 1113 C C . THR A 1 129 ? 20.193 -8.941 -24.015 1.00 94.56 129 THR A C 1
ATOM 1115 O O . THR A 1 129 ? 19.693 -9.218 -22.931 1.00 94.56 129 THR A O 1
ATOM 1118 N N . SER A 1 130 ? 20.862 -7.797 -24.221 1.00 95.88 130 SER A N 1
ATOM 1119 C CA . SER A 1 130 ? 20.981 -6.733 -23.209 1.00 95.88 130 SER A CA 1
ATOM 1120 C C . SER A 1 130 ? 19.620 -6.115 -22.905 1.00 95.88 130 SER A C 1
ATOM 1122 O O . SER A 1 130 ? 19.196 -6.104 -21.756 1.00 95.88 130 SER A O 1
ATOM 1124 N N . LYS A 1 131 ? 18.875 -5.703 -23.939 1.00 95.81 131 LYS A N 1
ATOM 1125 C CA . LYS A 1 131 ? 17.531 -5.117 -23.783 1.00 95.81 131 LYS A CA 1
ATOM 1126 C C . LYS A 1 131 ? 16.554 -6.108 -23.149 1.00 95.81 131 LYS A C 1
ATOM 1128 O O . LYS A 1 131 ? 15.806 -5.752 -22.246 1.00 95.81 131 LYS A O 1
ATOM 1133 N N . GLU A 1 132 ? 16.633 -7.372 -23.558 1.00 95.94 132 GLU A N 1
ATOM 1134 C CA . GLU A 1 132 ? 15.901 -8.490 -22.955 1.00 95.94 132 GLU A CA 1
ATOM 1135 C C . GLU A 1 132 ? 16.263 -8.740 -21.476 1.00 95.94 132 GLU A C 1
ATOM 1137 O O . GLU A 1 132 ? 15.431 -9.247 -20.718 1.00 95.94 132 GLU A O 1
ATOM 1142 N N . LEU A 1 133 ? 17.490 -8.428 -21.048 1.00 95.75 133 LEU A N 1
ATOM 1143 C CA . LEU A 1 133 ? 17.915 -8.518 -19.650 1.00 95.75 133 LEU A CA 1
ATOM 1144 C C . LEU A 1 133 ? 17.430 -7.295 -18.859 1.00 95.75 133 LEU A C 1
ATOM 1146 O O . LEU A 1 133 ? 16.792 -7.461 -17.828 1.00 95.75 133 LEU A O 1
ATOM 1150 N N . GLU A 1 134 ? 17.607 -6.088 -19.399 1.00 95.31 134 GLU A N 1
ATOM 1151 C CA . GLU A 1 134 ? 17.111 -4.824 -18.835 1.00 95.31 134 GLU A CA 1
ATOM 1152 C C . GLU A 1 134 ? 15.581 -4.823 -18.638 1.00 95.31 134 GLU A C 1
ATOM 1154 O O . GLU A 1 134 ? 15.065 -4.230 -17.690 1.00 95.31 134 GLU A O 1
ATOM 1159 N N . GLU A 1 135 ? 14.831 -5.491 -19.521 1.00 95.31 135 GLU A N 1
ATOM 1160 C CA . GLU A 1 135 ? 13.389 -5.725 -19.372 1.00 95.31 135 GLU A CA 1
ATOM 1161 C C . GLU A 1 135 ? 13.062 -6.721 -18.252 1.00 95.31 135 GLU A C 1
ATOM 1163 O O . GLU A 1 135 ? 12.134 -6.479 -17.476 1.00 95.31 135 GLU A O 1
ATOM 1168 N N . ARG A 1 136 ? 13.839 -7.805 -18.114 1.00 95.75 136 ARG A N 1
ATOM 1169 C CA . ARG A 1 136 ? 13.679 -8.776 -17.019 1.00 95.75 136 ARG A CA 1
ATOM 1170 C C . ARG A 1 136 ? 14.037 -8.170 -15.664 1.00 95.75 136 ARG A C 1
ATOM 1172 O O . ARG A 1 136 ? 13.271 -8.353 -14.724 1.00 95.75 136 ARG A O 1
ATOM 1179 N N . ASP A 1 137 ? 15.114 -7.397 -15.569 1.00 96.25 137 ASP A N 1
ATOM 1180 C CA . ASP A 1 137 ? 15.522 -6.704 -14.341 1.00 96.25 137 ASP A CA 1
ATOM 1181 C C . ASP A 1 137 ? 14.477 -5.664 -13.907 1.00 96.25 137 ASP A C 1
ATOM 1183 O O . ASP A 1 137 ? 14.143 -5.563 -12.725 1.00 96.25 137 ASP A O 1
ATOM 1187 N N . ARG A 1 138 ? 13.874 -4.945 -14.864 1.00 96.38 138 ARG A N 1
ATOM 1188 C CA . ARG A 1 138 ? 12.755 -4.024 -14.605 1.00 96.38 138 ARG A CA 1
ATOM 1189 C C . ARG A 1 138 ? 11.519 -4.758 -14.078 1.00 96.38 138 ARG A C 1
ATOM 1191 O O . ARG A 1 138 ? 10.921 -4.310 -13.103 1.00 96.38 138 ARG A O 1
ATOM 1198 N N . ALA A 1 139 ? 11.166 -5.897 -14.678 1.00 95.06 139 ALA A N 1
ATOM 1199 C CA . ALA A 1 139 ? 10.043 -6.724 -14.236 1.00 95.06 139 ALA A CA 1
ATOM 1200 C C . ALA A 1 139 ? 10.297 -7.400 -12.872 1.00 95.06 139 ALA A C 1
ATOM 1202 O O . ALA A 1 139 ? 9.372 -7.544 -12.074 1.00 95.06 139 ALA A O 1
ATOM 1203 N N . LEU A 1 140 ? 11.541 -7.789 -12.570 1.00 95.31 140 LEU A N 1
ATOM 1204 C CA . LEU A 1 140 ? 11.942 -8.270 -11.244 1.00 95.31 140 L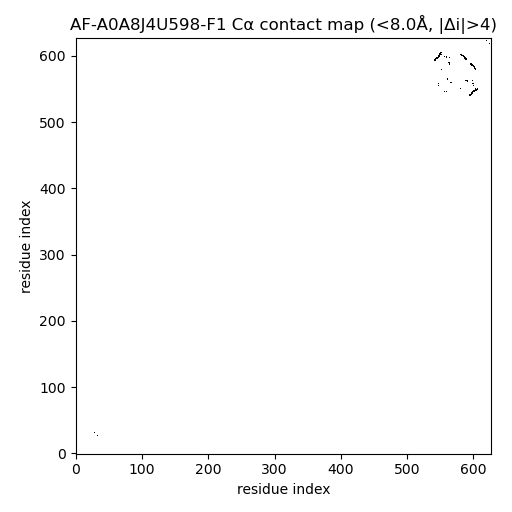EU A CA 1
ATOM 1205 C C . LEU A 1 140 ? 11.829 -7.154 -10.202 1.00 95.31 140 LEU A C 1
ATOM 1207 O O . LEU A 1 140 ? 11.209 -7.361 -9.163 1.00 95.31 140 LEU A O 1
ATOM 1211 N N . HIS A 1 141 ? 12.324 -5.953 -10.507 1.00 95.81 141 HIS A N 1
ATOM 1212 C CA . HIS A 1 141 ? 12.217 -4.804 -9.611 1.00 95.81 141 HIS A CA 1
ATOM 1213 C C . HIS A 1 141 ? 10.757 -4.423 -9.312 1.00 95.81 141 HIS A C 1
ATOM 1215 O O . HIS A 1 141 ? 10.418 -4.132 -8.165 1.00 95.81 141 HIS A O 1
ATOM 1221 N N . GLU A 1 142 ? 9.870 -4.473 -10.311 1.00 95.44 142 GLU A N 1
ATOM 1222 C CA . GLU A 1 142 ? 8.432 -4.269 -10.102 1.00 95.44 142 GLU A CA 1
ATOM 1223 C C . GLU A 1 142 ? 7.829 -5.360 -9.199 1.00 95.44 142 GLU A C 1
ATOM 1225 O O . GLU A 1 142 ? 7.082 -5.055 -8.268 1.00 95.44 142 GLU A O 1
ATOM 1230 N N . ARG A 1 143 ? 8.198 -6.632 -9.404 1.00 94.31 143 ARG A N 1
ATOM 1231 C CA . ARG A 1 143 ? 7.760 -7.738 -8.536 1.00 94.31 143 ARG A CA 1
ATOM 1232 C C . ARG A 1 143 ? 8.261 -7.588 -7.100 1.00 94.31 143 ARG A C 1
ATOM 1234 O O . ARG A 1 143 ? 7.490 -7.858 -6.186 1.00 94.31 143 ARG A O 1
ATOM 1241 N N . ASP A 1 144 ? 9.483 -7.111 -6.886 1.00 95.75 144 ASP A N 1
ATOM 1242 C CA . ASP A 1 144 ? 10.024 -6.838 -5.548 1.00 95.75 144 ASP A CA 1
ATOM 1243 C C . ASP A 1 144 ? 9.290 -5.683 -4.848 1.00 95.75 144 ASP A C 1
ATOM 1245 O O . ASP A 1 144 ? 9.094 -5.721 -3.632 1.00 95.75 144 ASP A O 1
ATOM 1249 N N . GLN A 1 145 ? 8.841 -4.664 -5.593 1.00 95.69 145 GLN A N 1
ATOM 1250 C CA . GLN A 1 145 ? 7.955 -3.626 -5.054 1.00 95.69 145 GLN A CA 1
ATOM 1251 C C . GLN A 1 145 ? 6.575 -4.201 -4.693 1.00 95.69 145 GLN A C 1
ATOM 1253 O O . GLN A 1 145 ? 6.074 -3.950 -3.596 1.00 95.69 145 GLN A O 1
ATOM 1258 N N . GLN A 1 146 ? 5.982 -5.023 -5.566 1.00 95.69 146 GLN A N 1
ATOM 1259 C CA . GLN A 1 146 ? 4.703 -5.693 -5.298 1.00 95.69 146 GLN A CA 1
ATOM 1260 C C . GLN A 1 146 ? 4.780 -6.680 -4.119 1.00 95.69 146 GLN A C 1
ATOM 1262 O O . GLN A 1 146 ? 3.794 -6.834 -3.399 1.00 95.69 146 GLN A O 1
ATOM 1267 N N . LEU A 1 147 ? 5.922 -7.345 -3.905 1.00 93.50 147 LEU A N 1
ATOM 1268 C CA . LEU A 1 147 ? 6.149 -8.211 -2.744 1.00 93.50 147 LEU A CA 1
ATOM 1269 C C . LEU A 1 147 ? 6.217 -7.389 -1.457 1.00 93.50 147 LEU A C 1
ATOM 1271 O O . LEU A 1 147 ? 5.436 -7.658 -0.556 1.00 93.50 147 LEU A O 1
ATOM 1275 N N . LYS A 1 148 ? 7.013 -6.311 -1.415 1.00 94.75 148 LYS A N 1
ATOM 1276 C CA . LYS A 1 148 ? 7.079 -5.413 -0.245 1.00 94.75 148 LYS A CA 1
ATOM 1277 C C . LYS A 1 148 ? 5.713 -4.845 0.149 1.00 94.75 148 LYS A C 1
ATOM 1279 O O . LYS A 1 148 ? 5.399 -4.802 1.332 1.00 94.75 148 LYS A O 1
ATOM 1284 N N . LEU A 1 149 ? 4.888 -4.461 -0.831 1.00 94.25 149 LEU A N 1
ATOM 1285 C CA . LEU A 1 149 ? 3.514 -3.999 -0.589 1.00 94.25 149 LEU A CA 1
ATOM 1286 C C . LEU A 1 149 ? 2.618 -5.099 0.007 1.00 94.25 149 LEU A C 1
ATOM 1288 O O . LEU A 1 149 ? 1.777 -4.814 0.860 1.00 94.25 149 LEU A O 1
ATOM 1292 N N . LYS A 1 150 ? 2.803 -6.357 -0.409 1.00 93.88 150 LYS A N 1
ATOM 1293 C CA . LYS A 1 150 ? 2.103 -7.508 0.180 1.00 93.88 150 LYS A CA 1
ATOM 1294 C C . LYS A 1 150 ? 2.624 -7.845 1.571 1.00 93.88 150 LYS A C 1
ATOM 1296 O O . LYS A 1 150 ? 1.810 -8.142 2.433 1.00 93.88 150 LYS A O 1
ATOM 1301 N N . ASP A 1 151 ? 3.925 -7.743 1.815 1.00 95.38 151 ASP A N 1
ATOM 1302 C CA . ASP A 1 151 ? 4.514 -7.962 3.138 1.00 95.38 151 ASP A CA 1
ATOM 1303 C C . ASP A 1 151 ? 3.980 -6.932 4.149 1.00 95.38 151 ASP A C 1
ATOM 1305 O O . ASP A 1 151 ? 3.590 -7.308 5.254 1.00 95.38 151 ASP A O 1
ATOM 1309 N N . THR A 1 152 ? 3.850 -5.655 3.759 1.00 94.38 152 THR A N 1
ATOM 1310 C CA . THR A 1 152 ? 3.195 -4.635 4.601 1.00 94.38 152 THR A CA 1
ATOM 1311 C C . THR A 1 152 ? 1.707 -4.916 4.815 1.00 94.38 152 THR A C 1
ATOM 1313 O O . THR A 1 152 ? 1.235 -4.807 5.941 1.00 94.38 152 THR A O 1
ATOM 1316 N N . GLN A 1 153 ? 0.969 -5.361 3.790 1.00 95.38 153 GLN A N 1
ATOM 1317 C CA . GLN A 1 153 ? -0.440 -5.756 3.953 1.00 95.38 153 GLN A CA 1
ATOM 1318 C C . GLN A 1 153 ? -0.599 -6.975 4.875 1.00 95.38 153 GLN A C 1
ATOM 1320 O O . GLN A 1 153 ? -1.520 -7.020 5.687 1.00 95.38 153 GLN A O 1
ATOM 1325 N N . ILE A 1 154 ? 0.306 -7.954 4.793 1.00 93.81 154 ILE A N 1
ATOM 1326 C CA . ILE A 1 154 ? 0.326 -9.115 5.690 1.00 93.81 154 ILE A CA 1
ATOM 1327 C C . ILE A 1 154 ? 0.563 -8.644 7.129 1.00 93.81 154 ILE A C 1
ATOM 1329 O O . ILE A 1 154 ? -0.223 -9.005 8.003 1.00 93.81 154 ILE A O 1
ATOM 1333 N N . GLN A 1 155 ? 1.550 -7.774 7.367 1.00 94.38 155 GLN A N 1
ATOM 1334 C CA . GLN A 1 155 ? 1.806 -7.180 8.687 1.00 94.38 155 GLN A CA 1
ATOM 1335 C C . GLN A 1 155 ? 0.584 -6.421 9.234 1.00 94.38 155 GLN A C 1
ATOM 1337 O O . GLN A 1 155 ? 0.175 -6.673 10.366 1.00 94.38 155 GLN A O 1
ATOM 1342 N N . GLU A 1 156 ? -0.059 -5.568 8.429 1.00 94.19 156 GLU A N 1
ATOM 1343 C CA . GLU A 1 156 ? -1.300 -4.872 8.806 1.00 94.19 156 GLU A CA 1
ATOM 1344 C C . GLU A 1 156 ? -2.427 -5.851 9.171 1.00 94.19 156 GLU A C 1
ATOM 1346 O O . GLU A 1 156 ? -3.094 -5.680 10.194 1.00 94.19 156 GLU A O 1
ATOM 1351 N N . THR A 1 157 ? -2.643 -6.902 8.370 1.00 93.06 157 THR A N 1
ATOM 1352 C CA . THR A 1 157 ? -3.671 -7.911 8.679 1.00 93.06 157 THR A CA 1
ATOM 1353 C C . THR A 1 157 ? -3.336 -8.740 9.915 1.00 93.06 157 THR A C 1
ATOM 1355 O O . THR A 1 157 ? -4.254 -9.116 10.639 1.00 93.06 157 THR A O 1
ATOM 1358 N N . GLN A 1 158 ? -2.055 -8.992 10.192 1.00 94.75 158 GLN A N 1
ATOM 1359 C CA . GLN A 1 158 ? -1.622 -9.765 11.352 1.00 94.75 158 GLN A CA 1
ATOM 1360 C C . GLN A 1 158 ? -1.779 -8.966 12.653 1.00 94.75 158 GLN A C 1
ATOM 1362 O O . GLN A 1 158 ? -2.329 -9.502 13.612 1.00 94.75 158 GLN A O 1
ATOM 1367 N N . ILE A 1 159 ? -1.453 -7.667 12.650 1.00 95.44 159 ILE A N 1
ATOM 1368 C CA . ILE A 1 159 ? -1.776 -6.745 13.756 1.00 95.44 159 ILE A CA 1
ATOM 1369 C C . ILE A 1 159 ? -3.294 -6.722 13.997 1.00 95.44 159 ILE A C 1
ATOM 1371 O O . ILE A 1 159 ? -3.755 -6.902 15.120 1.00 95.44 159 ILE A O 1
ATOM 1375 N N . GLN A 1 160 ? -4.101 -6.616 12.935 1.00 92.81 160 GLN A N 1
ATOM 1376 C CA . GLN A 1 160 ? -5.564 -6.676 13.043 1.00 92.81 160 GLN A CA 1
ATOM 1377 C C . GLN A 1 160 ? -6.124 -8.042 13.486 1.00 92.81 160 GLN A C 1
ATOM 1379 O O . GLN A 1 160 ? -7.321 -8.125 13.780 1.00 92.81 160 GLN A O 1
ATOM 1384 N N . VAL A 1 161 ? -5.345 -9.126 13.449 1.00 92.62 161 VAL A N 1
ATOM 1385 C CA . VAL A 1 161 ? -5.727 -10.427 14.022 1.00 92.62 161 VAL A CA 1
ATOM 1386 C C . VAL A 1 161 ? -5.367 -10.445 15.502 1.00 92.62 161 VAL A C 1
ATOM 1388 O O . VAL A 1 161 ? -6.246 -10.711 16.314 1.00 92.62 161 VAL A O 1
ATOM 1391 N N . GLU A 1 162 ? -4.151 -10.035 15.861 1.00 95.25 162 GLU A N 1
ATOM 1392 C CA . GLU A 1 162 ? -3.684 -9.922 17.247 1.00 95.25 162 GLU A CA 1
ATOM 1393 C C . GLU A 1 162 ? -4.578 -8.979 18.084 1.00 95.25 162 GLU A C 1
ATOM 1395 O O . GLU A 1 162 ? -4.991 -9.322 19.191 1.00 95.25 162 GLU A O 1
ATOM 1400 N N . GLU A 1 163 ? -5.006 -7.836 17.536 1.00 94.56 163 GLU A N 1
ATOM 1401 C CA . GLU A 1 163 ? -6.011 -6.955 18.157 1.00 94.56 163 GLU A CA 1
ATOM 1402 C C . GLU A 1 163 ? -7.365 -7.650 18.395 1.00 94.56 163 GLU A C 1
ATOM 1404 O O . GLU A 1 163 ? -8.050 -7.375 19.383 1.00 94.56 163 GLU A O 1
ATOM 1409 N N . LYS A 1 164 ? -7.792 -8.540 17.489 1.00 92.62 164 LYS A N 1
ATOM 1410 C CA . LYS A 1 164 ? -9.065 -9.271 17.617 1.00 92.62 164 LYS A CA 1
ATOM 1411 C C . LYS A 1 164 ? -8.953 -10.428 18.603 1.00 92.62 164 LYS A C 1
ATOM 1413 O O . LYS A 1 164 ? -9.904 -10.658 19.341 1.00 92.62 164 LYS A O 1
ATOM 1418 N N . GLU A 1 165 ? -7.815 -11.113 18.646 1.00 94.31 165 GLU A N 1
ATOM 1419 C CA . GLU A 1 165 ? -7.523 -12.174 19.611 1.00 94.31 165 GLU A CA 1
ATOM 1420 C C . GLU A 1 165 ? -7.450 -11.609 21.034 1.00 94.31 165 GLU A C 1
ATOM 1422 O O . GLU A 1 165 ? -8.161 -12.094 21.913 1.00 94.31 165 GLU A O 1
ATOM 1427 N N . ASN A 1 166 ? -6.734 -10.500 21.249 1.00 93.19 166 ASN A N 1
ATOM 1428 C CA . ASN A 1 166 ? -6.710 -9.805 22.542 1.00 93.19 166 ASN A CA 1
ATOM 1429 C C . ASN A 1 166 ? -8.122 -9.384 23.004 1.00 93.19 166 ASN A C 1
ATOM 1431 O O . ASN A 1 166 ? -8.501 -9.623 24.151 1.00 93.19 166 ASN A O 1
ATOM 1435 N N . ARG A 1 167 ? -8.953 -8.848 22.098 1.00 94.44 167 ARG A N 1
ATOM 1436 C CA . ARG A 1 167 ? -10.360 -8.492 22.387 1.00 94.44 167 ARG A CA 1
ATOM 1437 C C . ARG A 1 167 ? -11.294 -9.694 22.575 1.00 94.44 167 ARG A C 1
ATOM 1439 O O . ARG A 1 167 ? -12.382 -9.529 23.128 1.00 94.44 167 ARG A O 1
ATOM 1446 N N . LEU A 1 168 ? -10.920 -10.885 22.104 1.00 90.75 168 LEU A N 1
ATOM 1447 C CA . LEU A 1 168 ? -11.633 -12.129 22.404 1.00 90.75 168 LEU A CA 1
ATOM 1448 C C . LEU A 1 168 ? -11.263 -12.635 23.801 1.00 90.75 168 LEU A C 1
ATOM 1450 O O . LEU A 1 168 ? -12.169 -12.950 24.566 1.00 90.75 168 LEU A O 1
ATOM 1454 N N . VAL A 1 169 ? -9.976 -12.616 24.165 1.00 94.38 169 VAL A N 1
ATOM 1455 C CA . VAL A 1 169 ? -9.489 -12.973 25.512 1.00 94.38 169 VAL A CA 1
ATOM 1456 C C . VAL A 1 169 ? -10.091 -12.057 26.585 1.00 94.38 169 VAL A C 1
ATOM 1458 O O . VAL A 1 169 ? -10.555 -12.534 27.620 1.00 94.38 169 VAL A O 1
ATOM 1461 N N . GLU A 1 170 ? -10.164 -10.749 26.327 1.00 93.81 170 GLU A N 1
ATOM 1462 C CA . GLU A 1 170 ? -10.817 -9.783 27.222 1.00 93.81 170 GLU A CA 1
ATOM 1463 C C . GLU A 1 170 ? -12.307 -10.112 27.434 1.00 93.81 170 GLU A C 1
ATOM 1465 O O . GLU A 1 170 ? -12.783 -10.159 28.568 1.00 93.81 170 GLU A O 1
ATOM 1470 N N . LYS A 1 171 ? -13.035 -10.449 26.363 1.00 92.69 171 LYS A N 1
ATOM 1471 C CA . LYS A 1 171 ? -14.444 -10.867 26.450 1.00 92.69 171 LYS A CA 1
ATOM 1472 C C . LYS A 1 171 ? -14.654 -12.233 27.092 1.00 92.69 171 LYS A C 1
ATOM 1474 O O . LYS A 1 171 ? -15.681 -12.448 27.729 1.00 92.69 171 LYS A O 1
ATOM 1479 N N . GLU A 1 172 ? -13.718 -13.161 26.933 1.00 94.31 172 GLU A N 1
ATOM 1480 C CA . GLU A 1 172 ? -13.755 -14.454 27.619 1.00 94.31 172 GLU A CA 1
ATOM 1481 C C . GLU A 1 172 ? -13.541 -14.274 29.130 1.00 94.31 172 GLU A C 1
ATOM 1483 O O . GLU A 1 172 ? -14.223 -14.914 29.934 1.00 94.31 172 GLU A O 1
ATOM 1488 N N . LYS A 1 173 ? -12.689 -13.320 29.528 1.00 95.12 173 LYS A N 1
ATOM 1489 C CA . LYS A 1 173 ? -12.552 -12.884 30.922 1.00 95.12 173 LYS A CA 1
ATOM 1490 C C . LYS A 1 173 ? -13.847 -12.249 31.453 1.00 95.12 173 LYS A C 1
ATOM 1492 O O . LYS A 1 173 ? -14.342 -12.720 32.474 1.00 95.12 173 LYS A O 1
ATOM 1497 N N . GLU A 1 174 ? -14.442 -11.275 30.750 1.00 94.25 174 GLU A N 1
ATOM 1498 C CA . GLU A 1 174 ? -15.746 -10.686 31.132 1.00 94.25 174 GLU A CA 1
ATOM 1499 C C . GLU A 1 174 ? -16.845 -11.753 31.296 1.00 94.25 174 GLU A C 1
ATOM 1501 O O . GLU A 1 174 ? -17.674 -11.683 32.208 1.00 94.25 174 GLU A O 1
ATOM 1506 N N . LEU A 1 175 ? -16.879 -12.737 30.391 1.00 92.12 175 LEU A N 1
ATOM 1507 C CA . LEU A 1 175 ? -17.860 -13.819 30.401 1.00 92.12 175 LEU A CA 1
ATOM 1508 C C . LEU A 1 175 ? -17.659 -14.751 31.602 1.00 92.12 175 LEU A C 1
ATOM 1510 O O . LEU A 1 175 ? -18.638 -15.152 32.229 1.00 92.12 175 LEU A O 1
ATOM 1514 N N . ASN A 1 176 ? -16.412 -15.072 31.949 1.00 92.56 176 ASN A N 1
ATOM 1515 C CA . ASN A 1 176 ? -16.092 -15.886 33.121 1.00 92.56 176 ASN A CA 1
ATOM 1516 C C . ASN A 1 176 ? -16.397 -15.158 34.437 1.00 92.56 176 ASN A C 1
ATOM 1518 O O . ASN A 1 176 ? -16.970 -15.768 35.339 1.00 92.56 176 ASN A O 1
ATOM 1522 N N . GLU A 1 177 ? -16.111 -13.857 34.525 1.00 94.75 177 GLU A N 1
ATOM 1523 C CA . GLU A 1 177 ? -16.479 -13.023 35.678 1.00 94.75 177 GLU A CA 1
ATOM 1524 C C . GLU A 1 177 ? -18.006 -13.020 35.878 1.00 94.75 177 GLU A C 1
ATOM 1526 O O . GLU A 1 177 ? -18.491 -13.362 36.958 1.00 94.75 177 GLU A O 1
ATOM 1531 N N . LYS A 1 178 ? -18.783 -12.796 34.808 1.00 93.69 178 LYS A N 1
ATOM 1532 C CA . LYS A 1 178 ? -20.257 -12.854 34.857 1.00 93.69 178 LYS A CA 1
ATOM 1533 C C . LYS A 1 178 ? -20.821 -14.252 35.116 1.00 93.69 178 LYS A C 1
ATOM 1535 O O . LYS A 1 178 ? -21.882 -14.373 35.724 1.00 93.69 178 LYS A O 1
ATOM 1540 N N . ASN A 1 179 ? -20.145 -15.320 34.691 1.00 92.06 179 ASN A N 1
ATOM 1541 C CA . ASN A 1 179 ? -20.557 -16.689 35.016 1.00 92.06 179 ASN A CA 1
ATOM 1542 C C . ASN A 1 179 ? -20.421 -16.982 36.520 1.00 92.06 179 ASN A C 1
ATOM 1544 O O . ASN A 1 179 ? -21.300 -17.632 37.092 1.00 92.06 179 ASN A O 1
ATOM 1548 N N . GLU A 1 180 ? -19.368 -16.477 37.168 1.00 94.12 180 GLU A N 1
ATOM 1549 C CA . GLU A 1 180 ? -19.164 -16.630 38.612 1.00 94.12 180 GLU A CA 1
ATOM 1550 C C . GLU A 1 180 ? -20.122 -15.727 39.420 1.00 94.12 180 GLU A C 1
ATOM 1552 O O . GLU A 1 180 ? -20.727 -16.201 40.382 1.00 94.12 180 GLU A O 1
ATOM 1557 N N . GLU A 1 181 ? -20.397 -14.491 38.976 1.00 94.25 181 GLU A N 1
ATOM 1558 C CA . GLU A 1 181 ? -21.492 -13.662 39.523 1.00 94.25 181 GLU A CA 1
ATOM 1559 C C . GLU A 1 181 ? -22.844 -14.397 39.470 1.00 94.25 181 GLU A C 1
ATOM 1561 O O . GLU A 1 181 ? -23.583 -14.451 40.455 1.00 94.25 181 GLU A O 1
ATOM 1566 N N . LEU A 1 182 ? -23.172 -15.000 38.323 1.00 92.25 182 LEU A N 1
ATOM 1567 C CA . LEU A 1 182 ? -24.433 -15.710 38.095 1.00 92.25 182 LEU A CA 1
ATOM 1568 C C . LEU A 1 182 ? -24.523 -16.987 38.952 1.00 92.25 182 LEU A C 1
ATOM 1570 O O . LEU A 1 182 ? -25.609 -17.347 39.414 1.00 92.25 182 LEU A O 1
ATOM 1574 N N . LYS A 1 183 ? -23.393 -17.644 39.237 1.00 93.50 183 LYS A N 1
ATOM 1575 C CA . LYS A 1 183 ? -23.297 -18.741 40.212 1.00 93.50 183 LYS A CA 1
ATOM 1576 C C . LYS A 1 183 ? -23.559 -18.258 41.644 1.00 93.50 183 LYS A C 1
ATOM 1578 O O . LYS A 1 183 ? -24.441 -18.814 42.297 1.00 93.50 183 LYS A O 1
ATOM 1583 N N . ILE A 1 184 ? -22.910 -17.182 42.093 1.00 94.25 184 ILE A N 1
ATOM 1584 C CA . ILE A 1 184 ? -23.156 -16.576 43.417 1.00 94.25 184 ILE A CA 1
ATOM 1585 C C . ILE A 1 184 ? -24.631 -16.155 43.559 1.00 94.25 184 ILE A C 1
ATOM 1587 O O . ILE A 1 184 ? -25.255 -16.379 44.598 1.00 94.25 184 ILE A O 1
ATOM 1591 N N . LEU A 1 185 ? -25.235 -15.602 42.502 1.00 93.00 185 LEU A N 1
ATOM 1592 C CA . LEU A 1 185 ? -26.657 -15.247 42.478 1.00 93.00 185 LEU A CA 1
ATOM 1593 C C . LEU A 1 185 ? -27.587 -16.470 42.567 1.00 93.00 185 LEU A C 1
ATOM 1595 O O . LEU A 1 185 ? -28.625 -16.374 43.220 1.00 93.00 185 LEU A O 1
ATOM 1599 N N . LYS A 1 186 ? -27.226 -17.618 41.977 1.00 92.62 186 LYS A N 1
ATOM 1600 C CA . LYS A 1 186 ? -27.971 -18.884 42.130 1.00 92.62 186 LYS A CA 1
ATOM 1601 C C . LYS A 1 186 ? -27.885 -19.433 43.552 1.00 92.62 186 LYS A C 1
ATOM 1603 O O . LYS A 1 186 ? -28.915 -19.768 44.125 1.00 92.62 186 LYS A O 1
ATOM 1608 N N . GLU A 1 187 ? -26.694 -19.462 44.145 1.00 93.75 187 GLU A N 1
ATOM 1609 C CA . GLU A 1 187 ? -26.491 -19.894 45.538 1.00 93.75 187 GLU A CA 1
ATOM 1610 C C . GLU A 1 187 ? -27.257 -18.980 46.520 1.00 93.75 187 GLU A C 1
ATOM 1612 O O . GLU A 1 187 ? -27.882 -19.444 47.482 1.00 93.75 187 GLU A O 1
ATOM 1617 N N . ARG A 1 188 ? -27.310 -17.672 46.229 1.00 95.12 188 ARG A N 1
ATOM 1618 C CA . ARG A 1 188 ? -28.133 -16.700 46.964 1.00 95.12 188 ARG A CA 1
ATOM 1619 C C . ARG A 1 188 ? -29.640 -16.895 46.749 1.00 95.12 188 ARG A C 1
ATOM 1621 O O . ARG A 1 188 ? -30.417 -16.654 47.670 1.00 95.12 188 ARG A O 1
ATOM 1628 N N . LEU A 1 189 ? -30.074 -17.327 45.564 1.00 92.25 189 LEU A N 1
ATOM 1629 C CA . LEU A 1 189 ? -31.479 -17.652 45.303 1.00 92.25 189 LEU A CA 1
ATOM 1630 C C . LEU A 1 189 ? -31.905 -18.899 46.090 1.00 92.25 189 LEU A C 1
ATOM 1632 O O . LEU A 1 189 ? -32.886 -18.841 46.823 1.00 92.25 189 LEU A O 1
ATOM 1636 N N . GLU A 1 190 ? -31.125 -19.980 46.024 1.00 92.94 190 GLU A N 1
ATOM 1637 C CA . GLU A 1 190 ? -31.416 -21.245 46.715 1.00 92.94 190 GLU A CA 1
ATOM 1638 C C . GLU A 1 190 ? -31.429 -21.086 48.250 1.00 92.94 190 GLU A C 1
ATOM 1640 O O . GLU A 1 190 ? -32.228 -21.707 48.953 1.00 92.94 190 GLU A O 1
ATOM 1645 N N . THR A 1 191 ? -30.568 -20.222 48.799 1.00 92.69 191 THR A N 1
ATOM 1646 C CA . THR A 1 191 ? -30.605 -19.872 50.230 1.00 92.69 191 THR A CA 1
ATOM 1647 C C . THR A 1 191 ? -31.815 -19.003 50.585 1.00 92.69 191 THR A C 1
ATOM 1649 O O . THR A 1 191 ? -32.472 -19.281 51.589 1.00 92.69 191 THR A O 1
ATOM 1652 N N . ASN A 1 192 ? -32.189 -18.024 49.751 1.00 91.56 192 ASN A N 1
ATOM 1653 C CA . ASN A 1 192 ? -33.429 -17.263 49.938 1.00 91.56 192 ASN A CA 1
ATOM 1654 C C . ASN A 1 192 ? -34.670 -18.178 49.916 1.00 91.56 192 ASN A C 1
ATOM 1656 O O . ASN A 1 192 ? -35.511 -18.064 50.807 1.00 91.56 192 ASN A O 1
ATOM 1660 N N . GLU A 1 193 ? -34.769 -19.110 48.962 1.00 93.81 193 GLU A N 1
ATOM 1661 C CA . GLU A 1 193 ? -35.873 -20.079 48.848 1.00 93.81 193 GLU A CA 1
ATOM 1662 C C . GLU A 1 193 ? -36.007 -20.954 50.104 1.00 93.81 193 GLU A C 1
ATOM 1664 O O . GLU A 1 193 ? -37.114 -21.129 50.619 1.00 93.81 193 GLU A O 1
ATOM 1669 N N . LYS A 1 194 ? -34.886 -21.424 50.670 1.00 92.88 194 LYS A N 1
ATOM 1670 C CA . LYS A 1 194 ? -34.878 -22.148 51.954 1.00 92.88 194 LYS A CA 1
ATOM 1671 C C . LYS A 1 194 ? -35.418 -21.283 53.095 1.00 92.88 194 LYS A C 1
ATOM 1673 O O . LYS A 1 194 ? -36.331 -21.717 53.793 1.00 92.88 194 LYS A O 1
ATOM 1678 N N . THR A 1 195 ? -34.951 -20.037 53.234 1.00 90.94 195 THR A N 1
ATOM 1679 C CA . THR A 1 195 ? -35.470 -19.134 54.284 1.00 90.94 195 THR A CA 1
ATOM 1680 C C . THR A 1 195 ? -36.941 -18.750 54.084 1.00 90.94 195 THR A C 1
ATOM 1682 O O . THR A 1 195 ? -37.637 -18.486 55.062 1.00 90.94 195 THR A O 1
ATOM 1685 N N . LEU A 1 196 ? -37.447 -18.737 52.846 1.00 90.81 196 LEU A N 1
ATOM 1686 C CA . LEU A 1 196 ? -38.875 -18.574 52.557 1.00 90.81 196 LEU A CA 1
ATOM 1687 C C . LEU A 1 196 ? -39.670 -19.792 53.037 1.00 90.81 196 LEU A C 1
ATOM 1689 O O . LEU A 1 196 ? -40.606 -19.626 53.812 1.00 90.81 196 LEU A O 1
ATOM 1693 N N . SER A 1 197 ? -39.235 -21.008 52.692 1.00 92.25 197 SER A N 1
ATOM 1694 C CA . SER A 1 197 ? -39.872 -22.245 53.164 1.00 92.25 197 SER A CA 1
ATOM 1695 C C . SER A 1 197 ? -39.866 -22.375 54.695 1.00 92.25 197 SER A C 1
ATOM 1697 O O . SER A 1 197 ? -40.824 -22.894 55.270 1.00 92.25 197 SER A O 1
ATOM 1699 N N . GLU A 1 198 ? -38.815 -21.907 55.373 1.00 90.69 198 GLU A N 1
ATOM 1700 C CA . GLU A 1 198 ? -38.750 -21.846 56.840 1.00 90.69 198 GLU A CA 1
ATOM 1701 C C . GLU A 1 198 ? -39.749 -20.829 57.415 1.00 90.69 198 GLU A C 1
ATOM 1703 O O . GLU A 1 198 ? -40.460 -21.124 58.379 1.00 90.69 198 GLU A O 1
ATOM 1708 N N . ARG A 1 199 ? -39.853 -19.638 56.807 1.00 90.88 199 ARG A N 1
ATOM 1709 C CA . ARG A 1 199 ? -40.823 -18.606 57.208 1.00 90.88 199 ARG A CA 1
ATOM 1710 C C . ARG A 1 199 ? -42.259 -19.069 57.005 1.00 90.88 199 ARG A C 1
ATOM 1712 O O . ARG A 1 199 ? -43.075 -18.854 57.898 1.00 90.88 199 ARG A O 1
ATOM 1719 N N . ASP A 1 200 ? -42.559 -19.740 55.899 1.00 92.50 200 ASP A N 1
ATOM 1720 C CA . ASP A 1 200 ? -43.889 -20.286 55.621 1.00 92.50 200 ASP A CA 1
ATOM 1721 C C . ASP A 1 200 ? -44.272 -21.380 56.628 1.00 92.50 200 ASP A C 1
ATOM 1723 O O . ASP A 1 200 ? -45.402 -21.394 57.120 1.00 92.50 200 ASP A O 1
ATOM 1727 N N . ALA A 1 201 ? -43.326 -22.233 57.040 1.00 92.00 201 ALA A N 1
ATOM 1728 C CA . ALA A 1 201 ? -43.552 -23.202 58.114 1.00 92.00 201 ALA A CA 1
ATOM 1729 C C . ALA A 1 201 ? -43.866 -22.520 59.464 1.00 92.00 201 ALA A C 1
ATOM 1731 O O . ALA A 1 201 ? -44.801 -22.924 60.162 1.00 92.00 201 ALA A O 1
ATOM 1732 N N . VAL A 1 202 ? -43.147 -21.446 59.817 1.00 92.56 202 VAL A N 1
ATOM 1733 C CA . VAL A 1 202 ? -43.408 -20.654 61.037 1.00 92.56 202 VAL A CA 1
ATOM 1734 C C . VAL A 1 202 ? -44.741 -19.895 60.952 1.00 92.56 202 VAL A C 1
ATOM 1736 O O . VAL A 1 202 ? -45.474 -19.821 61.943 1.00 92.56 202 VAL A O 1
ATOM 1739 N N . LEU A 1 203 ? -45.113 -19.371 59.781 1.00 90.62 203 LEU A N 1
ATOM 1740 C CA . LEU A 1 203 ? -46.430 -18.767 59.541 1.00 90.62 203 LEU A CA 1
ATOM 1741 C C . LEU A 1 203 ? -47.555 -19.803 59.680 1.00 90.62 203 LEU A C 1
ATOM 1743 O O . LEU A 1 203 ? -48.584 -19.517 60.291 1.00 90.62 203 LEU A O 1
ATOM 1747 N N . MET A 1 204 ? -47.348 -21.030 59.199 1.00 91.19 204 MET A N 1
ATOM 1748 C CA . MET A 1 204 ? -48.309 -22.121 59.357 1.00 91.19 204 MET A CA 1
ATOM 1749 C C . MET A 1 204 ? -48.475 -22.520 60.833 1.00 91.19 204 MET A C 1
ATOM 1751 O O . MET A 1 204 ? -49.599 -22.657 61.319 1.00 91.19 204 MET A O 1
ATOM 1755 N N . GLU A 1 205 ? -47.375 -22.640 61.582 1.00 92.00 205 GLU A N 1
ATOM 1756 C CA . GLU A 1 205 ? -47.406 -22.973 63.011 1.00 92.00 205 GLU A CA 1
ATOM 1757 C C . GLU A 1 205 ? -48.052 -21.859 63.860 1.00 92.00 205 GLU A C 1
ATOM 1759 O O . GLU A 1 205 ? -48.862 -22.135 64.749 1.00 92.00 205 GLU A O 1
ATOM 1764 N N . THR A 1 206 ? -47.751 -20.590 63.569 1.00 90.81 206 THR A N 1
ATOM 1765 C CA . THR A 1 206 ? -48.357 -19.439 64.263 1.00 90.81 206 THR A CA 1
ATOM 1766 C C . THR A 1 206 ? -49.838 -19.264 63.923 1.00 90.81 206 THR A C 1
ATOM 1768 O O . THR A 1 206 ? -50.626 -18.987 64.827 1.00 90.81 206 THR A O 1
ATOM 1771 N N . ASN A 1 207 ? -50.258 -19.527 62.682 1.00 92.94 207 ASN A N 1
ATOM 1772 C CA . ASN A 1 207 ? -51.673 -19.573 62.306 1.00 92.94 207 ASN A CA 1
ATOM 1773 C C . ASN A 1 207 ? -52.428 -20.703 63.037 1.00 92.94 207 ASN A C 1
ATOM 1775 O O . ASN A 1 207 ? -53.515 -20.477 63.565 1.00 92.94 207 ASN A O 1
ATOM 1779 N N . ASN A 1 208 ? -51.830 -21.892 63.168 1.00 92.31 208 ASN A N 1
ATOM 1780 C CA . ASN A 1 208 ? -52.409 -22.996 63.946 1.00 92.31 208 ASN A CA 1
ATOM 1781 C C . ASN A 1 208 ? -52.560 -22.631 65.439 1.00 92.31 208 ASN A C 1
ATOM 1783 O O . ASN A 1 208 ? -53.600 -22.898 66.050 1.00 92.31 208 ASN A O 1
ATOM 1787 N N . LYS A 1 209 ? -51.557 -21.960 66.028 1.00 92.00 209 LYS A N 1
ATOM 1788 C CA . LYS A 1 209 ? -51.624 -21.413 67.399 1.00 92.00 209 LYS A CA 1
ATOM 1789 C C . LYS A 1 209 ? -52.732 -20.362 67.538 1.00 92.00 209 LYS A C 1
ATOM 1791 O O . LYS A 1 209 ? -53.474 -20.393 68.521 1.00 92.00 209 LYS A O 1
ATOM 1796 N N . LEU A 1 210 ? -52.886 -19.477 66.549 1.00 91.38 210 LEU A N 1
ATOM 1797 C CA . LEU A 1 210 ? -53.937 -18.459 66.519 1.00 91.38 210 LEU A CA 1
ATOM 1798 C C . LEU A 1 210 ? -55.333 -19.093 66.450 1.00 91.38 210 LEU A C 1
ATOM 1800 O O . LEU A 1 210 ? -56.171 -18.763 67.282 1.00 91.38 210 LEU A O 1
ATOM 1804 N N . GLN A 1 211 ? -55.565 -20.058 65.552 1.00 89.69 211 GLN A N 1
ATOM 1805 C CA . GLN A 1 211 ? -56.834 -20.796 65.476 1.00 89.69 211 GLN A CA 1
ATOM 1806 C C . GLN A 1 211 ? -57.189 -21.472 66.808 1.00 89.69 211 GLN A C 1
ATOM 1808 O O . GLN A 1 211 ? -58.332 -21.389 67.265 1.00 89.69 211 GLN A O 1
ATOM 1813 N N . HIS A 1 212 ? -56.211 -22.098 67.473 1.00 91.44 212 HIS A N 1
ATOM 1814 C CA . HIS A 1 212 ? -56.429 -22.704 68.785 1.00 91.44 212 HIS A CA 1
ATOM 1815 C C . HIS A 1 212 ? -56.818 -21.660 69.847 1.00 91.44 212 HIS A C 1
ATOM 1817 O O . HIS A 1 212 ? -57.752 -21.885 70.619 1.00 91.44 212 HIS A O 1
ATOM 1823 N N . ALA A 1 213 ? -56.156 -20.499 69.863 1.00 88.94 213 ALA A N 1
ATOM 1824 C CA . ALA A 1 213 ? -56.503 -19.392 70.752 1.00 88.94 213 ALA A CA 1
ATOM 1825 C C . ALA A 1 213 ? -57.906 -18.824 70.458 1.00 88.94 213 ALA A C 1
ATOM 1827 O O . ALA A 1 213 ? -58.679 -18.600 71.391 1.00 88.94 213 ALA A O 1
ATOM 1828 N N . THR A 1 214 ? -58.284 -18.667 69.184 1.00 89.62 214 THR A N 1
ATOM 1829 C CA . THR A 1 214 ? -59.634 -18.247 68.773 1.00 89.62 214 THR A CA 1
ATOM 1830 C C . THR A 1 214 ? -60.704 -19.216 69.280 1.00 89.62 214 THR A C 1
ATOM 1832 O O . THR A 1 214 ? -61.704 -18.781 69.850 1.00 89.62 214 THR A O 1
ATOM 1835 N N . GLU A 1 215 ? -60.491 -20.528 69.154 1.00 90.88 215 GLU A N 1
ATOM 1836 C CA . GLU A 1 215 ? -61.452 -21.532 69.628 1.00 90.88 215 GLU A CA 1
ATOM 1837 C C . GLU A 1 215 ? -61.509 -21.608 71.172 1.00 90.88 215 GLU A C 1
ATOM 1839 O O . GLU A 1 215 ? -62.571 -21.875 71.737 1.00 90.88 215 GLU A O 1
ATOM 1844 N N . GLN A 1 216 ? -60.418 -21.295 71.889 1.00 89.50 216 GLN A N 1
ATOM 1845 C CA . GLN A 1 216 ? -60.465 -21.081 73.345 1.00 89.50 216 GLN A CA 1
ATOM 1846 C C . GLN A 1 216 ? -61.275 -19.830 73.730 1.00 89.50 216 GLN A C 1
ATOM 1848 O O . GLN A 1 216 ? -62.080 -19.887 74.661 1.00 89.50 216 GLN A O 1
ATOM 1853 N N . VAL A 1 217 ? -61.090 -18.706 73.028 1.00 89.62 217 VAL A N 1
ATOM 1854 C CA . VAL A 1 217 ? -61.848 -17.463 73.267 1.00 89.62 217 VAL A CA 1
ATOM 1855 C C . VAL A 1 217 ? -63.338 -17.686 73.020 1.00 89.62 217 VAL A C 1
ATOM 1857 O O . VAL A 1 217 ? -64.155 -17.336 73.867 1.00 89.62 217 VAL A O 1
ATOM 1860 N N . LYS A 1 218 ? -63.697 -18.355 71.924 1.00 90.69 218 LYS A N 1
ATOM 1861 C CA . LYS A 1 218 ? -65.077 -18.728 71.587 1.00 90.69 218 LYS A CA 1
ATOM 1862 C C . LYS A 1 218 ? -65.740 -19.569 72.687 1.00 90.69 218 LYS A C 1
ATOM 1864 O O . LYS A 1 218 ? -66.856 -19.263 73.091 1.00 90.69 218 LYS A O 1
ATOM 1869 N N . LYS A 1 219 ? -65.025 -20.547 73.260 1.00 90.62 219 LYS A N 1
ATOM 1870 C CA . LYS A 1 219 ? -65.497 -21.319 74.429 1.00 90.62 219 LYS A CA 1
ATOM 1871 C C . LYS A 1 219 ? -65.714 -20.440 75.667 1.00 90.62 219 LYS A C 1
ATOM 1873 O O . LYS A 1 219 ? -66.722 -20.609 76.348 1.00 90.62 219 LYS A O 1
ATOM 1878 N N . LYS A 1 220 ? -64.817 -19.484 75.943 1.00 89.81 220 LYS A N 1
ATOM 1879 C CA . LYS A 1 220 ? -64.984 -18.517 77.046 1.00 89.81 220 LYS A CA 1
ATOM 1880 C C . LYS A 1 220 ? -66.173 -17.576 76.830 1.00 89.81 220 LYS A C 1
ATOM 1882 O O . LYS A 1 220 ? -66.884 -17.297 77.789 1.00 89.81 220 LYS A O 1
ATOM 1887 N N . ILE A 1 221 ? -66.429 -17.137 75.596 1.00 92.25 221 ILE A N 1
ATOM 1888 C CA . ILE A 1 221 ? -67.619 -16.343 75.248 1.00 92.25 221 ILE A CA 1
ATOM 1889 C C . ILE A 1 221 ? -68.884 -17.154 75.551 1.00 92.25 221 ILE A C 1
ATOM 1891 O O . ILE A 1 221 ? -69.718 -16.694 76.324 1.00 92.25 221 ILE A O 1
ATOM 1895 N N . SER A 1 222 ? -68.967 -18.406 75.086 1.00 87.75 222 SER A N 1
ATOM 1896 C CA . SER A 1 222 ? -70.099 -19.292 75.398 1.00 87.75 222 SER A CA 1
ATOM 1897 C C . SER A 1 222 ? -70.285 -19.542 76.902 1.00 87.75 222 SER A C 1
ATOM 1899 O O . SER A 1 222 ? -71.409 -19.700 77.373 1.00 87.75 222 SER A O 1
ATOM 1901 N N . GLN A 1 223 ? -69.208 -19.568 77.694 1.00 88.06 223 GLN A N 1
ATOM 1902 C CA . GLN A 1 223 ? -69.298 -19.652 79.159 1.00 88.06 223 GLN A CA 1
ATOM 1903 C C . GLN A 1 223 ? -69.856 -18.359 79.778 1.00 88.06 223 GLN A C 1
ATOM 1905 O O . GLN A 1 223 ? -70.719 -18.432 80.652 1.00 88.06 223 GLN A O 1
ATOM 1910 N N . LEU A 1 224 ? -69.414 -17.188 79.310 1.00 88.44 224 LEU A N 1
ATOM 1911 C CA . LEU A 1 224 ? -69.901 -15.884 79.772 1.00 88.44 224 LEU A CA 1
ATOM 1912 C C . LEU A 1 224 ? -71.371 -15.645 79.400 1.00 88.44 224 LEU A C 1
ATOM 1914 O O . LEU A 1 224 ? -72.127 -15.153 80.231 1.00 88.44 224 LEU A O 1
ATOM 1918 N N . GLU A 1 225 ? -71.807 -16.055 78.208 1.00 89.00 225 GLU A N 1
ATOM 1919 C CA . GLU A 1 225 ? -73.215 -16.013 77.785 1.00 89.00 225 GLU A CA 1
ATOM 1920 C C . GLU A 1 225 ? -74.112 -16.831 78.730 1.00 89.00 225 GLU A C 1
ATOM 1922 O O . GLU A 1 225 ? -75.145 -16.344 79.195 1.00 89.00 225 GLU A O 1
ATOM 1927 N N . ASN A 1 226 ? -73.682 -18.047 79.088 1.00 87.38 226 ASN A N 1
ATOM 1928 C CA . ASN A 1 226 ? -74.393 -18.891 80.051 1.00 87.38 226 ASN A CA 1
ATOM 1929 C C . ASN A 1 226 ? -74.412 -18.287 81.469 1.00 87.38 226 ASN A C 1
ATOM 1931 O O . ASN A 1 226 ? -75.446 -18.345 82.136 1.00 87.38 226 ASN A O 1
ATOM 1935 N N . MET A 1 227 ? -73.314 -17.668 81.929 1.00 86.44 227 MET A N 1
ATOM 1936 C CA . MET A 1 227 ? -73.305 -16.971 83.223 1.00 86.44 227 MET A CA 1
ATOM 1937 C C . MET A 1 227 ? -74.210 -15.735 83.224 1.00 86.44 227 MET A C 1
ATOM 1939 O O . MET A 1 227 ? -74.975 -15.563 84.166 1.00 86.44 227 MET A O 1
ATOM 1943 N N . ASN A 1 228 ? -74.189 -14.915 82.169 1.00 87.50 228 ASN A N 1
ATOM 1944 C CA . ASN A 1 228 ? -75.059 -13.741 82.045 1.00 87.50 228 ASN A CA 1
ATOM 1945 C C . ASN A 1 228 ? -76.543 -14.131 82.057 1.00 87.50 228 ASN A C 1
ATOM 1947 O O . ASN A 1 228 ? -77.350 -13.453 82.692 1.00 87.50 228 ASN A O 1
ATOM 1951 N N . LYS A 1 229 ? -76.905 -15.252 81.419 1.00 88.06 229 LYS A N 1
ATOM 1952 C CA . LYS A 1 229 ? -78.268 -15.789 81.485 1.00 88.06 229 LYS A CA 1
ATOM 1953 C C . LYS A 1 229 ? -78.667 -16.144 82.924 1.00 88.06 229 LYS A C 1
ATOM 1955 O O . LYS A 1 229 ? -79.715 -15.702 83.386 1.00 88.06 229 LYS A O 1
ATOM 1960 N N . LEU A 1 230 ? -77.818 -16.881 83.646 1.00 89.69 230 LEU A N 1
ATOM 1961 C CA . LEU A 1 230 ? -78.054 -17.245 85.050 1.00 89.69 230 LEU A CA 1
ATOM 1962 C C . LEU A 1 230 ? -78.121 -16.012 85.972 1.00 89.69 230 LEU A C 1
ATOM 1964 O O . LEU A 1 230 ? -78.896 -15.991 86.929 1.00 89.69 230 LEU A O 1
ATOM 1968 N N . LEU A 1 231 ? -77.332 -14.975 85.680 1.00 86.19 231 LEU A N 1
ATOM 1969 C CA . LEU A 1 231 ? -77.328 -13.712 86.417 1.00 86.19 231 LEU A CA 1
ATOM 1970 C C . LEU A 1 231 ? -78.649 -12.955 86.199 1.00 86.19 231 LEU A C 1
ATOM 1972 O O . LEU A 1 231 ? -79.284 -12.562 87.172 1.00 86.19 231 LEU A O 1
ATOM 1976 N N . SER A 1 232 ? -79.144 -12.879 84.960 1.00 83.38 232 SER A N 1
ATOM 1977 C CA . SER A 1 232 ? -80.464 -12.305 84.658 1.00 83.38 232 SER A CA 1
ATOM 1978 C C . SER A 1 232 ? -81.615 -13.103 85.296 1.00 83.38 232 SER A C 1
ATOM 1980 O O . SER A 1 232 ? -82.534 -12.528 85.883 1.00 83.38 232 SER A O 1
ATOM 1982 N N . GLU A 1 233 ? -81.538 -14.440 85.299 1.00 84.25 233 GLU A N 1
ATOM 1983 C CA . GLU A 1 233 ? -82.475 -15.292 86.046 1.00 84.25 233 GLU A CA 1
ATOM 1984 C C . GLU A 1 233 ? -82.462 -14.949 87.556 1.00 84.25 233 GLU A C 1
ATOM 1986 O O . GLU A 1 233 ? -83.522 -14.903 88.184 1.00 84.25 233 GLU A O 1
ATOM 1991 N N . LYS A 1 234 ? -81.302 -14.606 88.140 1.00 81.31 234 LYS A N 1
ATOM 1992 C CA . LYS A 1 234 ? -81.182 -14.149 89.539 1.00 81.31 234 LYS A CA 1
ATOM 1993 C C . LYS A 1 234 ? -81.697 -12.725 89.777 1.00 81.31 234 LYS A C 1
ATOM 1995 O O . LY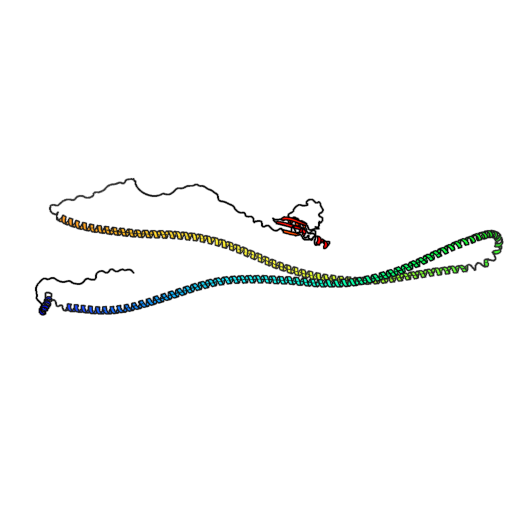S A 1 234 ? -82.358 -12.501 90.790 1.00 81.31 234 LYS A O 1
ATOM 2000 N N . GLU A 1 235 ? -81.488 -11.795 88.850 1.00 85.38 235 GLU A N 1
ATOM 2001 C CA . GLU A 1 235 ? -82.072 -10.444 88.909 1.00 85.38 235 GLU A CA 1
ATOM 2002 C C . GLU A 1 235 ? -83.607 -10.492 88.914 1.00 85.38 235 GLU A C 1
ATOM 2004 O O . GLU A 1 235 ? -84.250 -9.781 89.688 1.00 85.38 235 GLU A O 1
ATOM 2009 N N . THR A 1 236 ? -84.220 -11.375 88.112 1.00 79.81 236 THR A N 1
ATOM 2010 C CA . THR A 1 236 ? -85.688 -11.533 88.123 1.00 79.81 236 THR A CA 1
ATOM 2011 C C . THR A 1 236 ? -86.223 -12.135 89.425 1.00 79.81 236 THR A C 1
ATOM 2013 O O . THR A 1 236 ? -87.351 -11.826 89.809 1.00 79.81 236 THR A O 1
ATOM 2016 N N . GLN A 1 237 ? -85.424 -12.944 90.133 1.00 79.31 237 GLN A N 1
ATOM 2017 C CA . GLN A 1 237 ? -85.779 -13.468 91.457 1.00 79.31 237 GLN A CA 1
ATOM 2018 C C . GLN A 1 237 ? -85.754 -12.351 92.511 1.00 79.31 237 GLN A C 1
ATOM 2020 O O . GLN A 1 237 ? -86.750 -12.169 93.210 1.00 79.31 237 GLN A O 1
ATOM 2025 N N . LEU A 1 238 ? -84.684 -11.545 92.555 1.00 79.44 238 LEU A N 1
ATOM 2026 C CA . LEU A 1 238 ? -84.577 -10.384 93.454 1.00 79.44 238 LEU A CA 1
ATOM 2027 C C . LEU A 1 238 ? -85.719 -9.377 93.233 1.00 79.44 238 LEU A C 1
ATOM 2029 O O . LEU A 1 238 ? -86.430 -9.013 94.168 1.00 79.44 238 LEU A O 1
ATOM 2033 N N . LYS A 1 239 ? -86.005 -9.041 91.969 1.00 78.06 239 LYS A N 1
ATOM 2034 C CA . LYS A 1 239 ? -87.096 -8.125 91.594 1.00 78.06 239 LYS A CA 1
ATOM 2035 C C . LYS A 1 239 ? -88.504 -8.649 91.926 1.00 78.06 239 LYS A C 1
ATOM 2037 O O . LYS A 1 239 ? -89.484 -7.917 91.773 1.00 78.06 239 LYS A O 1
ATOM 2042 N N . ASN A 1 240 ? -88.643 -9.907 92.344 1.00 77.38 240 ASN A N 1
ATOM 2043 C CA . ASN A 1 240 ? -89.890 -10.435 92.891 1.00 77.38 240 ASN A CA 1
ATOM 2044 C C . ASN A 1 240 ? -89.898 -10.399 94.427 1.00 77.38 240 ASN A C 1
ATOM 2046 O O . ASN A 1 240 ? -90.906 -9.970 94.984 1.00 77.38 240 ASN A O 1
ATOM 2050 N N . THR A 1 241 ? -88.784 -10.712 95.102 1.00 73.56 241 THR A N 1
ATOM 2051 C CA . THR A 1 241 ? -88.682 -10.552 96.567 1.00 73.56 241 THR A CA 1
ATOM 2052 C C . THR A 1 241 ? -88.825 -9.094 97.014 1.00 73.56 241 THR A C 1
ATOM 2054 O O . THR A 1 241 ? -89.444 -8.834 98.043 1.00 73.56 241 THR A O 1
ATOM 2057 N N . ASP A 1 242 ? -88.355 -8.129 96.216 1.00 76.62 242 ASP A N 1
ATOM 2058 C CA . ASP A 1 242 ? -88.521 -6.696 96.514 1.00 76.62 242 ASP A CA 1
ATOM 2059 C C . ASP A 1 242 ? -90.006 -6.284 96.579 1.00 76.62 242 ASP A C 1
ATOM 2061 O O . ASP A 1 242 ? -90.401 -5.505 97.444 1.00 76.62 242 ASP A O 1
ATOM 2065 N N . LYS A 1 243 ? -90.862 -6.865 95.724 1.00 74.88 243 LYS A N 1
ATOM 2066 C CA . LYS A 1 243 ? -92.317 -6.607 95.721 1.00 74.88 243 LYS A CA 1
ATOM 2067 C C . LYS A 1 243 ? -93.010 -7.224 96.936 1.00 74.88 243 LYS A C 1
ATOM 2069 O O . LYS A 1 243 ? -93.958 -6.655 97.474 1.00 74.88 243 LYS A O 1
ATOM 2074 N N . GLU A 1 244 ? -92.561 -8.396 97.380 1.00 71.69 244 GLU A N 1
ATOM 2075 C CA . GLU A 1 244 ? -93.063 -9.033 98.606 1.00 71.69 244 GLU A CA 1
ATOM 2076 C C . GLU A 1 244 ? -92.720 -8.178 99.839 1.00 71.69 244 GLU A C 1
ATOM 2078 O O . GLU A 1 244 ? -93.565 -7.973 100.719 1.00 71.69 244 GLU A O 1
ATOM 2083 N N . LEU A 1 245 ? -91.523 -7.583 99.847 1.00 71.00 245 LEU A N 1
ATOM 2084 C CA . LEU A 1 245 ? -91.102 -6.565 100.810 1.00 71.00 245 LEU A CA 1
ATOM 2085 C C . LEU A 1 245 ? -91.979 -5.304 100.741 1.00 71.00 245 LEU A C 1
ATOM 2087 O O . LEU A 1 245 ? -92.486 -4.865 101.770 1.00 71.00 245 LEU A O 1
ATOM 2091 N N . GLU A 1 246 ? -92.237 -4.764 99.550 1.00 73.31 246 GLU A N 1
ATOM 2092 C CA . GLU A 1 246 ? -93.072 -3.570 99.344 1.00 73.31 246 GLU A CA 1
ATOM 2093 C C . GLU A 1 246 ? -94.525 -3.784 99.825 1.00 73.31 246 GLU A C 1
ATOM 2095 O O . GLU A 1 246 ? -95.057 -2.987 100.600 1.00 73.31 246 GLU A O 1
ATOM 2100 N N . THR A 1 247 ? -95.144 -4.930 99.509 1.00 69.12 247 THR A N 1
ATOM 2101 C CA . THR A 1 247 ? -96.482 -5.292 100.040 1.00 69.12 247 THR A CA 1
ATOM 2102 C C . THR A 1 247 ? -96.508 -5.569 101.549 1.00 69.12 247 THR A C 1
ATOM 2104 O O . THR A 1 247 ? -97.588 -5.639 102.148 1.00 69.12 247 THR A O 1
ATOM 2107 N N . SER A 1 248 ? -95.344 -5.734 102.179 1.00 66.81 248 SER A N 1
ATOM 2108 C CA . SER A 1 248 ? -95.198 -5.828 103.635 1.00 66.81 248 SER A CA 1
ATOM 2109 C C . SER A 1 248 ? -94.968 -4.450 104.264 1.00 66.81 248 SER A C 1
ATOM 2111 O O . SER A 1 248 ? -95.544 -4.152 105.310 1.00 66.81 248 SER A O 1
ATOM 2113 N N . ASN A 1 249 ? -94.219 -3.575 103.591 1.00 67.75 249 ASN A N 1
ATOM 2114 C CA . ASN A 1 249 ? -93.968 -2.201 104.017 1.00 67.75 249 ASN A CA 1
ATOM 2115 C C . ASN A 1 249 ? -95.260 -1.363 104.034 1.00 67.75 249 ASN A C 1
ATOM 2117 O O . ASN A 1 249 ? -95.542 -0.685 105.018 1.00 67.75 249 ASN A O 1
ATOM 2121 N N . ASN A 1 250 ? -96.126 -1.523 103.030 1.00 67.62 250 ASN A N 1
ATOM 2122 C CA . ASN A 1 250 ? -97.418 -0.822 102.969 1.00 67.62 250 ASN A CA 1
ATOM 2123 C C . ASN A 1 250 ? -98.376 -1.213 104.122 1.00 67.62 250 ASN A C 1
ATOM 2125 O O . ASN A 1 250 ? -99.282 -0.455 104.458 1.00 67.62 250 ASN A O 1
ATOM 2129 N N . LYS A 1 251 ? -98.173 -2.376 104.768 1.00 64.94 251 LYS A N 1
ATOM 2130 C CA . LYS A 1 251 ? -98.909 -2.784 105.987 1.00 64.94 251 LYS A CA 1
ATOM 2131 C C . LYS A 1 251 ? -98.323 -2.152 107.255 1.00 64.94 251 LYS A C 1
ATOM 2133 O O . LYS A 1 251 ? -99.057 -1.873 108.203 1.00 64.94 251 LYS A O 1
ATOM 2138 N N . LEU A 1 252 ? -97.009 -1.917 107.277 1.00 61.94 252 LEU A N 1
ATOM 2139 C CA . LEU A 1 252 ? -96.340 -1.172 108.346 1.00 61.94 252 LEU A CA 1
ATOM 2140 C C . LEU A 1 252 ? -96.711 0.315 108.303 1.00 61.94 252 LEU A C 1
ATOM 2142 O O . LEU A 1 252 ? -96.916 0.907 109.357 1.00 61.94 252 LEU A O 1
ATOM 2146 N N . GLU A 1 253 ? -96.884 0.898 107.116 1.00 66.88 253 GLU A N 1
ATOM 2147 C CA . GLU A 1 253 ? -97.328 2.288 106.959 1.00 66.88 253 GLU A CA 1
ATOM 2148 C C . GLU A 1 253 ? -98.729 2.516 107.559 1.00 66.88 253 GLU A C 1
ATOM 2150 O O . GLU A 1 253 ? -98.916 3.437 108.356 1.00 66.88 253 GLU A O 1
ATOM 2155 N N . THR A 1 254 ? -99.684 1.604 107.319 1.00 61.56 254 THR A N 1
ATOM 2156 C CA . THR A 1 254 ? -101.010 1.660 107.969 1.00 61.56 254 THR A CA 1
ATOM 2157 C C . THR A 1 254 ? -100.958 1.553 109.499 1.00 61.56 254 THR A C 1
ATOM 2159 O O . THR A 1 254 ? -101.783 2.165 110.172 1.00 61.56 254 THR A O 1
ATOM 2162 N N . LEU A 1 255 ? -99.975 0.840 110.065 1.00 62.72 255 LEU A N 1
ATOM 2163 C CA . LEU A 1 255 ? -99.752 0.770 111.519 1.00 62.72 255 LEU A CA 1
ATOM 2164 C C . LEU A 1 255 ? -99.021 2.011 112.066 1.00 62.72 255 LEU A C 1
ATOM 2166 O O . LEU A 1 255 ? -99.228 2.402 113.215 1.00 62.72 255 LEU A O 1
ATOM 2170 N N . GLY A 1 256 ? -98.185 2.658 111.249 1.00 66.06 256 GLY A N 1
ATOM 2171 C CA . GLY A 1 256 ? -97.495 3.899 111.603 1.00 66.06 256 GLY A CA 1
ATOM 2172 C C . GLY A 1 256 ? -98.462 5.053 111.873 1.00 66.06 256 GLY A C 1
ATOM 2173 O O . GLY A 1 256 ? -98.245 5.831 112.806 1.00 66.06 256 GLY A O 1
ATOM 2174 N N . GLN A 1 257 ? -99.564 5.118 111.121 1.00 59.09 257 GLN A N 1
ATOM 2175 C CA . GLN A 1 257 ? -100.579 6.162 111.273 1.00 59.09 257 GLN A CA 1
ATOM 2176 C C . GLN A 1 257 ? -101.302 6.085 112.633 1.00 59.09 257 GLN A C 1
ATOM 2178 O O . GLN A 1 257 ? -101.488 7.112 113.284 1.00 59.09 257 GLN A O 1
ATOM 2183 N N . GLU A 1 258 ? -101.627 4.879 113.117 1.00 58.69 258 GLU A N 1
ATOM 2184 C CA . GLU A 1 258 ? -102.228 4.668 114.449 1.00 58.69 258 GLU A CA 1
ATOM 2185 C C . GLU A 1 258 ? -101.254 4.969 115.603 1.00 58.69 258 GLU A C 1
ATOM 2187 O O . GLU A 1 258 ? -101.662 5.362 116.702 1.00 58.69 258 GLU A O 1
ATOM 2192 N N . LEU A 1 259 ? -99.949 4.795 115.370 1.00 59.66 259 LEU A N 1
ATOM 2193 C CA . LEU A 1 259 ? -98.911 5.078 116.361 1.00 59.66 259 LEU A CA 1
ATOM 2194 C C . LEU A 1 259 ? -98.703 6.591 116.559 1.00 59.66 259 LEU A C 1
ATOM 2196 O O . LEU A 1 259 ? -98.368 7.032 117.662 1.00 59.66 259 LEU A O 1
ATOM 2200 N N . GLN A 1 260 ? -98.914 7.390 115.508 1.00 58.09 260 GLN A N 1
ATOM 2201 C CA . GLN A 1 260 ? -98.598 8.820 115.485 1.00 58.09 260 GLN A CA 1
ATOM 2202 C C . GLN A 1 260 ? -99.456 9.645 116.464 1.00 58.09 260 GLN A C 1
ATOM 2204 O O . GLN A 1 260 ? -98.930 10.539 117.130 1.00 58.09 260 GLN A O 1
ATOM 2209 N N . ASP A 1 261 ? -100.738 9.305 116.640 1.00 56.28 261 ASP A N 1
ATOM 2210 C CA . ASP A 1 261 ? -101.615 9.998 117.598 1.00 56.28 261 ASP A CA 1
ATOM 2211 C C . ASP A 1 261 ? -101.264 9.703 119.066 1.00 56.28 261 ASP A C 1
ATOM 2213 O O . ASP A 1 261 ? -101.347 10.594 119.914 1.00 56.28 261 ASP A O 1
ATOM 2217 N N . LYS A 1 262 ? -100.798 8.483 119.375 1.00 58.50 262 LYS A N 1
ATOM 2218 C CA . LYS A 1 262 ? -100.304 8.127 120.721 1.00 58.50 262 LYS A CA 1
ATOM 2219 C C . LYS A 1 262 ? -98.938 8.743 121.015 1.00 58.50 262 LYS A C 1
ATOM 2221 O O . LYS A 1 262 ? -98.669 9.138 122.147 1.00 58.50 262 LYS A O 1
ATOM 2226 N N . LYS A 1 263 ? -98.083 8.855 119.997 1.00 52.50 263 LYS A N 1
ATOM 2227 C CA . LYS A 1 263 ? -96.728 9.411 120.100 1.00 52.50 263 LYS A CA 1
ATOM 2228 C C . LYS A 1 263 ? -96.730 10.855 120.633 1.00 52.50 263 LYS A C 1
ATOM 2230 O O . LYS A 1 263 ? -95.972 11.162 121.552 1.00 52.50 263 LYS A O 1
ATOM 2235 N N . ARG A 1 264 ? -97.677 11.687 120.181 1.00 59.38 264 ARG A N 1
ATOM 2236 C CA . ARG A 1 264 ? -97.881 13.072 120.656 1.00 59.38 264 ARG A CA 1
ATOM 2237 C C . ARG A 1 264 ? -98.143 13.197 122.170 1.00 59.38 264 ARG A C 1
ATOM 2239 O O . ARG A 1 264 ? -97.901 14.261 122.724 1.00 59.38 264 ARG A O 1
ATOM 2246 N N . GLN A 1 265 ? -98.607 12.142 122.847 1.00 56.47 265 GLN A N 1
ATOM 2247 C CA . GLN A 1 265 ? -98.836 12.133 124.304 1.00 56.47 265 GLN A CA 1
ATOM 2248 C C . GLN A 1 265 ? -97.636 11.612 125.121 1.00 56.47 265 GLN A C 1
ATOM 2250 O O . GLN A 1 265 ? -97.692 11.605 126.348 1.00 56.47 265 GLN A O 1
ATOM 2255 N N . LEU A 1 266 ? -96.559 11.166 124.464 1.00 58.97 266 LEU A N 1
ATOM 2256 C CA . LEU A 1 266 ? -95.352 10.626 125.106 1.00 58.97 266 LEU A CA 1
ATOM 2257 C C . LEU A 1 266 ? -94.104 11.493 124.894 1.00 58.97 266 LEU A C 1
ATOM 2259 O O . LEU A 1 266 ? -93.181 11.434 125.706 1.00 58.97 266 LEU A O 1
ATOM 2263 N N . GLU A 1 267 ? -94.055 12.310 123.841 1.00 51.25 267 GLU A N 1
ATOM 2264 C CA . GLU A 1 267 ? -92.851 13.087 123.512 1.00 51.25 267 GLU A CA 1
ATOM 2265 C C . GLU A 1 267 ? -92.543 14.212 124.519 1.00 51.25 267 GLU A C 1
ATOM 2267 O O . GLU A 1 267 ? -91.368 14.460 124.777 1.00 51.25 267 GLU A O 1
ATOM 2272 N N . GLU A 1 268 ? -93.539 14.787 125.207 1.00 55.91 268 GLU A N 1
ATOM 2273 C CA . GLU A 1 268 ? -93.296 15.706 126.340 1.00 55.91 268 GLU A CA 1
ATOM 2274 C C . GLU A 1 268 ? -92.610 15.017 127.539 1.00 55.91 268 GLU A C 1
ATOM 2276 O O . GLU A 1 268 ? -91.895 15.665 128.301 1.00 55.91 268 GLU A O 1
ATOM 2281 N N . MET A 1 269 ? -92.779 13.697 127.695 1.00 48.88 269 MET A N 1
ATOM 2282 C CA . MET A 1 269 ? -92.195 12.912 128.792 1.00 48.88 269 MET A CA 1
ATOM 2283 C C . MET A 1 269 ? -90.785 12.386 128.460 1.00 48.88 269 MET A C 1
ATOM 2285 O O . MET A 1 269 ? -89.978 12.153 129.359 1.00 48.88 269 MET A O 1
ATOM 2289 N N . MET A 1 270 ? -90.476 12.169 127.175 1.00 48.41 270 MET A N 1
ATOM 2290 C CA . MET A 1 270 ? -89.277 11.429 126.746 1.00 48.41 270 MET A CA 1
ATOM 2291 C C . MET A 1 270 ? -88.077 12.314 126.356 1.00 48.41 270 MET A C 1
ATOM 2293 O O . MET A 1 270 ? -86.961 11.807 126.233 1.00 48.41 270 MET A O 1
ATOM 2297 N N . ILE A 1 271 ? -88.270 13.635 126.241 1.00 59.47 271 ILE A N 1
ATOM 2298 C CA . ILE A 1 271 ? -87.212 14.631 125.964 1.00 59.47 271 ILE A CA 1
ATOM 2299 C C . ILE A 1 271 ? -86.014 14.532 126.933 1.00 59.47 271 ILE A C 1
ATOM 2301 O O . ILE A 1 271 ? -84.888 14.835 126.548 1.00 59.47 271 ILE A O 1
ATOM 2305 N N . VAL A 1 272 ? -86.239 14.085 128.172 1.00 57.97 272 VAL A N 1
ATOM 2306 C CA . VAL A 1 272 ? -85.271 14.183 129.281 1.00 57.97 272 VAL A CA 1
ATOM 2307 C C . VAL A 1 272 ? -84.237 13.040 129.333 1.00 57.97 272 VAL A C 1
ATOM 2309 O O . VAL A 1 272 ? -83.224 13.192 130.011 1.00 57.97 272 VAL A O 1
ATOM 2312 N N . LEU A 1 273 ? -84.449 11.901 128.650 1.00 58.34 273 LEU A N 1
ATOM 2313 C CA . LEU A 1 273 ? -83.656 10.677 128.905 1.00 58.34 273 LEU A CA 1
ATOM 2314 C C . LEU A 1 273 ? -82.769 10.173 127.752 1.00 58.34 273 LEU A C 1
ATOM 2316 O O . LEU A 1 273 ? -81.620 9.820 128.006 1.00 58.34 273 LEU A O 1
ATOM 2320 N N . GLU A 1 274 ? -83.221 10.161 126.493 1.00 50.16 274 GLU A N 1
ATOM 2321 C CA . GLU A 1 274 ? -82.392 9.603 125.397 1.00 50.16 274 GLU A CA 1
ATOM 2322 C C . GLU A 1 274 ? -81.321 10.603 124.884 1.00 50.16 274 GLU A C 1
ATOM 2324 O O . GLU A 1 274 ? -80.386 10.216 124.179 1.00 50.16 274 GLU A O 1
ATOM 2329 N N . GLN A 1 275 ? -81.389 11.878 125.305 1.00 57.88 275 GLN A N 1
ATOM 2330 C CA . GLN A 1 275 ? -80.405 12.932 124.990 1.00 57.88 275 GLN A CA 1
ATOM 2331 C C . GLN A 1 275 ? -78.964 12.618 125.445 1.00 57.88 275 GLN A C 1
ATOM 2333 O O . GLN A 1 275 ? -78.032 13.258 124.973 1.00 57.88 275 GLN A O 1
ATOM 2338 N N . GLN A 1 276 ? -78.754 11.633 126.325 1.00 52.84 276 GLN A N 1
ATOM 2339 C CA . GLN A 1 276 ? -77.429 11.274 126.856 1.00 52.84 276 GLN A CA 1
ATOM 2340 C C . GLN A 1 276 ? -76.694 10.174 126.063 1.00 52.84 276 GLN A C 1
ATOM 2342 O O . GLN A 1 276 ? -75.636 9.713 126.489 1.00 52.84 276 GLN A O 1
ATOM 2347 N N . LYS A 1 277 ? -77.245 9.710 124.932 1.00 55.56 277 LYS A N 1
ATOM 2348 C CA . LYS A 1 277 ? -76.791 8.473 124.260 1.00 55.56 277 LYS A CA 1
ATOM 2349 C C . LYS A 1 277 ? -76.342 8.651 122.805 1.00 55.56 277 LYS A C 1
ATOM 2351 O O . LYS A 1 277 ? -75.602 7.815 122.290 1.00 55.56 277 LYS A O 1
ATOM 2356 N N . THR A 1 278 ? -76.780 9.710 122.129 1.00 54.38 278 THR A N 1
ATOM 2357 C CA . THR A 1 278 ? -76.575 9.899 120.681 1.00 54.38 278 THR A CA 1
ATOM 2358 C C . THR A 1 278 ? -75.214 10.497 120.312 1.00 54.38 278 THR A C 1
ATOM 2360 O O . THR A 1 278 ? -74.630 10.064 119.318 1.00 54.38 278 THR A O 1
ATOM 2363 N N . GLU A 1 279 ? -74.659 11.410 121.120 1.00 57.28 279 GLU A N 1
ATOM 2364 C CA . GLU A 1 279 ? -73.383 12.105 120.830 1.00 57.28 279 GLU A CA 1
ATOM 2365 C C . GLU A 1 279 ? -72.181 11.161 120.625 1.00 57.28 279 GLU A C 1
ATOM 2367 O O . GLU A 1 279 ? -71.216 11.500 119.936 1.00 57.28 279 GLU A O 1
ATOM 2372 N N . LEU A 1 280 ? -72.220 9.963 121.217 1.00 56.47 280 LEU A N 1
ATOM 2373 C CA . LEU A 1 280 ? -71.088 9.032 121.233 1.00 56.47 280 LEU A CA 1
ATOM 2374 C C . LEU A 1 280 ? -70.970 8.187 119.948 1.00 56.47 280 LEU A C 1
ATOM 2376 O O . LEU A 1 280 ? -69.913 7.621 119.678 1.00 56.47 280 LEU A O 1
ATOM 2380 N N . ILE A 1 281 ? -72.030 8.119 119.132 1.00 62.38 281 ILE A N 1
ATOM 2381 C CA . ILE A 1 281 ? -72.080 7.295 117.908 1.00 62.38 281 ILE A CA 1
ATOM 2382 C C . ILE A 1 281 ? -71.592 8.073 116.674 1.00 62.38 281 ILE A C 1
ATOM 2384 O O . ILE A 1 281 ? -71.009 7.492 115.756 1.00 62.38 281 ILE A O 1
ATOM 2388 N N . GLU A 1 282 ? -71.801 9.389 116.643 1.00 61.88 282 GLU A N 1
ATOM 2389 C CA . GLU A 1 282 ? -71.593 10.216 115.449 1.00 61.88 282 GLU A CA 1
ATOM 2390 C C . GLU A 1 282 ? -70.110 10.333 115.052 1.00 61.88 282 GLU A C 1
ATOM 2392 O O . GLU A 1 282 ? -69.754 10.128 113.888 1.00 61.88 282 GLU A O 1
ATOM 2397 N N . LYS A 1 283 ? -69.216 10.514 116.037 1.00 57.88 283 LYS A N 1
ATOM 2398 C CA . LYS A 1 283 ? -67.759 10.634 115.822 1.00 57.88 283 LYS A CA 1
ATOM 2399 C C . LYS A 1 283 ? -67.096 9.403 115.195 1.00 57.88 283 LYS A C 1
ATOM 2401 O O . LYS A 1 283 ? -65.997 9.524 114.660 1.00 57.88 283 LYS A O 1
ATOM 2406 N N . ASN A 1 284 ? -67.734 8.231 115.228 1.00 57.88 284 ASN A N 1
ATOM 2407 C CA . ASN A 1 284 ? -67.153 7.011 114.663 1.00 57.88 284 ASN A CA 1
ATOM 2408 C C . ASN A 1 284 ? -67.305 6.922 113.128 1.00 57.88 284 ASN A C 1
ATOM 2410 O O . ASN A 1 284 ? -66.562 6.187 112.481 1.00 57.88 284 ASN A O 1
ATOM 2414 N N . LYS A 1 285 ? -68.235 7.679 112.519 1.00 60.06 285 LYS A N 1
ATOM 2415 C CA . LYS A 1 285 ? -68.466 7.656 111.059 1.00 60.06 285 LYS A CA 1
ATOM 2416 C C . LYS A 1 285 ? -67.472 8.505 110.260 1.00 60.06 285 LYS A C 1
ATOM 2418 O O . LYS A 1 285 ? -67.115 8.131 109.147 1.00 60.06 285 LYS A O 1
ATOM 2423 N N . GLU A 1 286 ? -66.988 9.618 110.815 1.00 56.56 286 GLU A N 1
ATOM 2424 C CA . GLU A 1 286 ? -66.066 10.535 110.114 1.00 56.56 286 GLU A CA 1
ATOM 2425 C C . GLU A 1 286 ? -64.669 9.951 109.836 1.00 56.56 286 GLU A C 1
ATOM 2427 O O . GLU A 1 286 ? -63.884 10.541 109.085 1.00 56.56 286 GLU A O 1
ATOM 2432 N N . LEU A 1 287 ? -64.329 8.832 110.480 1.00 58.44 287 LEU A N 1
ATOM 2433 C CA . LEU A 1 287 ? -63.005 8.217 110.407 1.00 58.44 287 LEU A CA 1
ATOM 2434 C C . LEU A 1 287 ? -62.901 7.256 109.207 1.00 58.44 287 LEU A C 1
ATOM 2436 O O . LEU A 1 287 ? -61.949 7.346 108.434 1.00 58.44 287 LEU A O 1
ATOM 2440 N N . GLN A 1 288 ? -63.937 6.445 108.966 1.00 56.41 288 GLN A N 1
ATOM 2441 C CA . GLN A 1 288 ? -63.969 5.443 107.886 1.00 56.41 288 GLN A CA 1
ATOM 2442 C C . GLN A 1 288 ? -64.021 6.065 106.474 1.00 56.41 288 GLN A C 1
ATOM 2444 O O . GLN A 1 288 ? -63.394 5.565 105.539 1.00 56.41 288 GLN A O 1
ATOM 2449 N N . GLU A 1 289 ? -64.703 7.204 106.303 1.00 63.44 289 GLU A N 1
ATOM 2450 C CA . GLU A 1 289 ? -64.777 7.912 105.008 1.00 63.44 289 GLU A CA 1
ATOM 2451 C C . GLU A 1 289 ? -63.412 8.493 104.570 1.00 63.44 289 GLU A C 1
ATOM 2453 O O . GLU A 1 289 ? -63.205 8.786 103.390 1.00 63.44 289 GLU A O 1
ATOM 2458 N N . LYS A 1 290 ? -62.448 8.633 105.496 1.00 58.38 290 LYS A N 1
ATOM 2459 C CA . LYS A 1 290 ? -61.079 9.095 105.197 1.00 58.38 290 LYS A CA 1
ATOM 2460 C C . LYS A 1 290 ? -60.172 7.954 104.730 1.00 58.38 290 LYS A C 1
ATOM 2462 O O . LYS A 1 290 ? -59.393 8.158 103.803 1.00 58.38 290 LYS A O 1
ATOM 2467 N N . GLU A 1 291 ? -60.319 6.754 105.291 1.00 62.91 291 GLU A N 1
ATOM 2468 C CA . GLU A 1 291 ? -59.575 5.553 104.870 1.00 62.91 291 GLU A CA 1
ATOM 2469 C C . GLU A 1 291 ? -59.939 5.140 103.432 1.00 62.91 291 GLU A C 1
ATOM 2471 O O . GLU A 1 291 ? -59.063 4.855 102.610 1.00 62.91 291 GLU A O 1
ATOM 2476 N N . ARG A 1 292 ? -61.231 5.221 103.078 1.00 66.75 292 ARG A N 1
ATOM 2477 C CA . ARG A 1 292 ? -61.725 4.936 101.718 1.00 66.75 292 ARG A CA 1
ATOM 2478 C C . ARG A 1 292 ? -61.078 5.824 100.641 1.00 66.75 292 ARG A C 1
ATOM 2480 O O . ARG A 1 292 ? -60.851 5.368 99.527 1.00 66.75 292 ARG A O 1
ATOM 2487 N N . ARG A 1 293 ? -60.734 7.074 100.975 1.00 64.38 293 ARG A N 1
ATOM 2488 C CA . ARG A 1 293 ? -60.103 8.040 100.051 1.00 64.38 293 ARG A CA 1
ATOM 2489 C C . ARG A 1 293 ? -58.584 7.880 99.910 1.00 64.38 293 ARG A C 1
ATOM 2491 O O . ARG A 1 293 ? -58.008 8.462 98.993 1.00 64.38 293 ARG A O 1
ATOM 2498 N N . LEU A 1 294 ? -57.933 7.125 100.799 1.00 58.84 294 LEU A N 1
ATOM 2499 C CA . LEU A 1 294 ? -56.509 6.789 100.687 1.00 58.84 294 LEU A CA 1
ATOM 2500 C C . LEU A 1 294 ? -56.296 5.642 99.691 1.00 58.84 294 LEU A C 1
ATOM 2502 O O . LEU A 1 294 ? -55.577 5.814 98.709 1.00 58.84 294 LEU A O 1
ATOM 2506 N N . THR A 1 295 ? -57.016 4.534 99.867 1.00 65.12 295 THR A N 1
ATOM 2507 C CA . THR A 1 295 ? -56.931 3.345 98.989 1.00 65.12 295 THR A CA 1
ATOM 2508 C C . THR A 1 295 ? -57.281 3.646 97.521 1.00 65.12 295 THR A C 1
ATOM 2510 O O . THR A 1 295 ? -56.612 3.187 96.589 1.00 65.12 295 THR A O 1
ATOM 2513 N N . GLU A 1 296 ? -58.276 4.505 97.291 1.00 69.44 296 GLU A N 1
ATOM 2514 C CA . GLU A 1 296 ? -58.675 5.003 95.963 1.00 69.44 296 GLU A CA 1
ATOM 2515 C C . GLU A 1 296 ? -57.585 5.872 95.290 1.00 69.44 296 GLU A C 1
ATOM 2517 O O . GLU A 1 296 ? -57.560 6.021 94.069 1.00 69.44 296 GLU A O 1
ATOM 2522 N N . ARG A 1 297 ? -56.638 6.417 96.068 1.00 62.34 297 ARG A N 1
ATOM 2523 C CA . ARG A 1 297 ? -55.499 7.216 95.584 1.00 62.34 297 ARG A CA 1
ATOM 2524 C C . ARG A 1 297 ? -54.232 6.380 95.3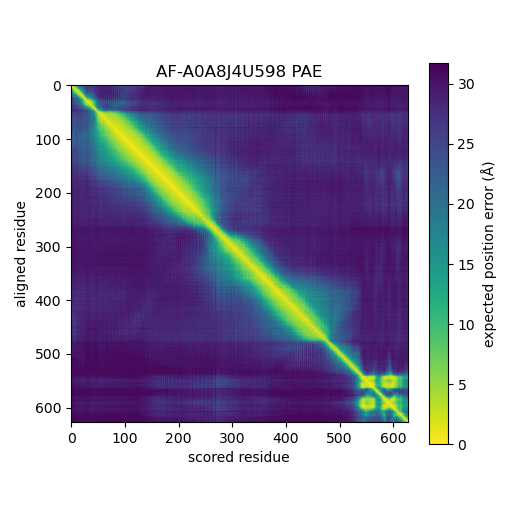78 1.00 62.34 297 ARG A C 1
ATOM 2526 O O . ARG A 1 297 ? -53.453 6.682 94.479 1.00 62.34 297 ARG A O 1
ATOM 2533 N N . GLU A 1 298 ? -54.050 5.312 96.151 1.00 66.12 298 GLU A N 1
ATOM 2534 C CA . GLU A 1 298 ? -52.970 4.328 95.969 1.00 66.12 298 GLU A CA 1
ATOM 2535 C C . GLU A 1 298 ? -53.158 3.520 94.673 1.00 66.12 298 GLU A C 1
ATOM 2537 O O . GLU A 1 298 ? -52.214 3.337 93.902 1.00 66.12 298 GLU A O 1
ATOM 2542 N N . THR A 1 299 ? -54.397 3.130 94.357 1.00 69.75 299 THR A N 1
ATOM 2543 C CA . THR A 1 299 ? -54.739 2.485 93.072 1.00 69.75 299 THR A CA 1
ATOM 2544 C C . THR A 1 299 ? -54.472 3.382 91.856 1.00 69.75 299 THR A C 1
ATOM 2546 O O . THR A 1 299 ? -54.046 2.889 90.813 1.00 69.75 299 THR A O 1
ATOM 2549 N N . GLN A 1 300 ? -54.622 4.703 91.995 1.00 69.38 300 GLN A N 1
ATOM 2550 C CA . GLN A 1 300 ? -54.289 5.677 90.943 1.00 69.38 300 GLN A CA 1
ATOM 2551 C C . GLN A 1 300 ? -52.780 5.909 90.756 1.00 69.38 300 GLN A C 1
ATOM 2553 O O . GLN A 1 300 ? -52.386 6.444 89.720 1.00 69.38 300 GLN A O 1
ATOM 2558 N N . LEU A 1 301 ? -51.933 5.535 91.722 1.00 68.62 301 LEU A N 1
ATOM 2559 C CA . LEU A 1 301 ? -50.474 5.601 91.581 1.00 68.62 301 LEU A CA 1
ATOM 2560 C C . LEU A 1 301 ? -49.937 4.381 90.823 1.00 68.62 301 LEU A C 1
ATOM 2562 O O . LEU A 1 301 ? -49.237 4.557 89.829 1.00 68.62 301 LEU A O 1
ATOM 2566 N N . MET A 1 302 ? -50.366 3.168 91.194 1.00 71.06 302 MET A N 1
ATOM 2567 C CA . MET A 1 302 ? -49.935 1.928 90.526 1.00 71.06 302 MET A CA 1
ATOM 2568 C C . MET A 1 302 ? -50.219 1.916 89.012 1.00 71.06 302 MET A C 1
ATOM 2570 O O . MET A 1 302 ? -49.394 1.445 88.230 1.00 71.06 302 MET A O 1
ATOM 2574 N N . GLU A 1 303 ? -51.346 2.483 88.569 1.00 72.19 303 GLU A N 1
ATOM 2575 C CA . GLU A 1 303 ? -51.655 2.599 87.135 1.00 72.19 303 GLU A CA 1
ATOM 2576 C C . GLU A 1 303 ? -50.755 3.627 86.412 1.00 72.19 303 GLU A C 1
ATOM 2578 O O . GLU A 1 303 ? -50.465 3.461 85.229 1.00 72.19 303 GLU A O 1
ATOM 2583 N N . ARG A 1 304 ? -50.229 4.653 87.104 1.00 67.94 304 ARG A N 1
ATOM 2584 C CA . ARG A 1 304 ? -49.256 5.596 86.514 1.00 67.94 304 ARG 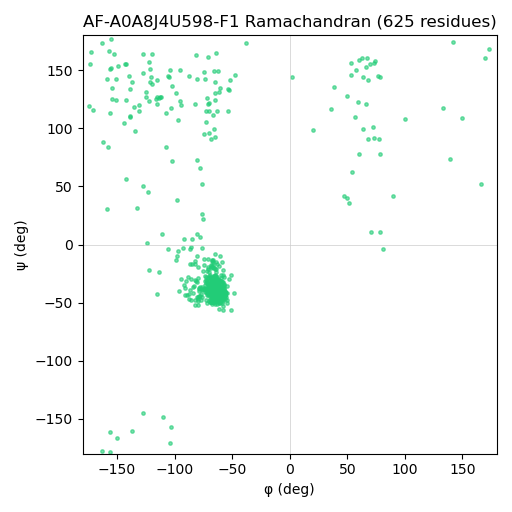A CA 1
ATOM 2585 C C . ARG A 1 304 ? -47.861 4.990 86.400 1.00 67.94 304 ARG A C 1
ATOM 2587 O O . ARG A 1 304 ? -47.208 5.211 85.384 1.00 67.94 304 ARG A O 1
ATOM 2594 N N . ASP A 1 305 ? -47.429 4.208 87.387 1.00 75.19 305 ASP A N 1
ATOM 2595 C CA . ASP A 1 305 ? -46.128 3.525 87.354 1.00 75.19 305 ASP A CA 1
ATOM 2596 C C . ASP A 1 305 ? -46.074 2.482 86.225 1.00 75.19 305 ASP A C 1
ATOM 2598 O O . ASP A 1 305 ? -45.092 2.394 85.486 1.00 75.19 305 ASP A O 1
ATOM 2602 N N . LYS A 1 306 ? -47.181 1.766 85.999 1.00 76.06 306 LYS A N 1
ATOM 2603 C CA . LYS A 1 306 ? -47.351 0.870 84.848 1.00 76.06 306 LYS A CA 1
ATOM 2604 C C . LYS A 1 306 ? -47.262 1.616 83.505 1.00 76.06 306 LYS A C 1
ATOM 2606 O O . LYS A 1 306 ? -46.545 1.183 82.604 1.00 76.06 306 LYS A O 1
ATOM 2611 N N . GLN A 1 307 ? -47.921 2.771 83.383 1.00 70.75 307 GLN A N 1
ATOM 2612 C CA . GLN A 1 307 ? -47.851 3.623 82.184 1.00 70.75 307 GLN A CA 1
ATOM 2613 C C . GLN A 1 307 ? -46.471 4.276 81.965 1.00 70.75 307 GLN A C 1
ATOM 2615 O O . GLN A 1 307 ? -46.174 4.715 80.851 1.00 70.75 307 GLN A O 1
ATOM 2620 N N . LEU A 1 308 ? -45.622 4.352 82.998 1.00 71.50 308 LEU A N 1
ATOM 2621 C CA . LEU A 1 308 ? -44.213 4.734 82.865 1.00 71.50 308 LEU A CA 1
ATOM 2622 C C . LEU A 1 308 ? -43.377 3.567 82.318 1.00 71.50 308 LEU A C 1
ATOM 2624 O O . LEU A 1 308 ? -42.695 3.751 81.313 1.00 71.50 308 LEU A O 1
ATOM 2628 N N . GLN A 1 309 ? -43.524 2.352 82.864 1.00 69.25 309 GLN A N 1
ATOM 2629 C CA . GLN A 1 309 ? -42.826 1.161 82.349 1.00 69.25 309 GLN A CA 1
ATOM 2630 C C . GLN A 1 309 ? -43.109 0.891 80.859 1.00 69.25 309 GLN A C 1
ATOM 2632 O O . GLN A 1 309 ? -42.198 0.555 80.100 1.00 69.25 309 GLN A O 1
ATOM 2637 N N . GLU A 1 310 ? -44.353 1.079 80.408 1.00 71.31 310 GLU A N 1
ATOM 2638 C CA . GLU A 1 310 ? -44.718 0.937 78.990 1.00 71.31 310 GLU A CA 1
ATOM 2639 C C . GLU A 1 310 ? -44.043 2.001 78.093 1.00 71.31 310 GLU A C 1
ATOM 2641 O O . GLU A 1 310 ? -43.716 1.723 76.935 1.00 71.31 310 GLU A O 1
ATOM 2646 N N . LYS A 1 311 ? -43.752 3.199 78.623 1.00 70.75 311 LYS A N 1
ATOM 2647 C CA . LYS A 1 311 ? -43.024 4.260 77.902 1.00 70.75 311 LYS A CA 1
ATOM 2648 C C . LYS A 1 311 ? -41.517 4.037 77.865 1.00 70.75 311 LYS A C 1
ATOM 2650 O O . LYS A 1 311 ? -40.922 4.263 76.814 1.00 70.75 311 LYS A O 1
ATOM 2655 N N . ASP A 1 312 ? -40.913 3.544 78.941 1.00 74.94 312 ASP A N 1
ATOM 2656 C CA . ASP A 1 312 ? -39.480 3.215 78.972 1.00 74.94 312 ASP A CA 1
ATOM 2657 C C . ASP A 1 312 ? -39.145 2.066 78.001 1.00 74.94 312 ASP A C 1
ATOM 2659 O O . ASP A 1 312 ? -38.112 2.078 77.319 1.00 74.94 312 ASP A O 1
ATOM 2663 N N . LYS A 1 313 ? -40.075 1.114 77.836 1.00 77.00 313 LYS A N 1
ATOM 2664 C CA . LYS A 1 313 ? -40.000 0.081 76.792 1.00 77.00 313 LYS A CA 1
ATOM 2665 C C . LYS A 1 313 ? -40.069 0.677 75.378 1.00 77.00 313 LYS A C 1
ATOM 2667 O O . LYS A 1 313 ? -39.253 0.344 74.526 1.00 77.00 313 LYS A O 1
ATOM 2672 N N . CYS A 1 314 ? -40.985 1.616 75.138 1.00 69.94 314 CYS A N 1
ATOM 2673 C CA . CYS A 1 314 ? -41.088 2.312 73.851 1.00 69.94 314 CYS A CA 1
ATOM 2674 C C . CYS A 1 314 ? -39.841 3.174 73.542 1.00 69.94 314 CYS A C 1
ATOM 2676 O O . CYS A 1 314 ? -39.402 3.254 72.394 1.00 69.94 314 CYS A O 1
ATOM 2678 N N . LEU A 1 315 ? -39.221 3.792 74.554 1.00 70.00 315 LEU A N 1
ATOM 2679 C CA . LEU A 1 315 ? -37.973 4.549 74.401 1.00 70.00 315 LEU A CA 1
ATOM 2680 C C . LEU A 1 315 ? -36.792 3.650 74.011 1.00 70.00 315 LEU A C 1
ATOM 2682 O O . LEU A 1 315 ? -36.051 3.989 73.088 1.00 70.00 315 LEU A O 1
ATOM 2686 N N . THR A 1 316 ? -36.641 2.492 74.657 1.00 71.88 316 THR A N 1
ATOM 2687 C CA . THR A 1 316 ? -35.555 1.544 74.346 1.00 71.88 316 THR A CA 1
ATOM 2688 C C . THR A 1 316 ? -35.699 0.913 72.953 1.00 71.88 316 THR A C 1
ATOM 2690 O O . THR A 1 316 ? -34.704 0.801 72.236 1.00 71.88 316 THR A O 1
ATOM 2693 N N . GLU A 1 317 ? -36.922 0.608 72.507 1.00 74.38 317 GLU A N 1
ATOM 2694 C CA . GLU A 1 317 ? -37.203 0.159 71.130 1.00 74.38 317 GLU A CA 1
ATOM 2695 C C . GLU A 1 317 ? -36.858 1.244 70.082 1.00 74.38 317 GLU A C 1
ATOM 2697 O O . GLU A 1 317 ? -36.221 0.956 69.064 1.00 74.38 317 GLU A O 1
ATOM 2702 N N . ASN A 1 318 ? -37.176 2.518 70.350 1.00 71.69 318 ASN A N 1
ATOM 2703 C CA . ASN A 1 318 ? -36.782 3.638 69.481 1.00 71.69 318 ASN A CA 1
ATOM 2704 C C . ASN A 1 318 ? -35.258 3.869 69.449 1.00 71.69 318 ASN A C 1
ATOM 2706 O O . ASN A 1 318 ? -34.707 4.221 68.404 1.00 71.69 318 ASN A O 1
ATOM 2710 N N . GLN A 1 319 ? -34.561 3.645 70.565 1.00 73.81 319 GLN A N 1
ATOM 2711 C CA . GLN A 1 319 ? -33.108 3.805 70.653 1.00 73.81 319 GLN A CA 1
ATOM 2712 C C . GLN A 1 319 ? -32.355 2.751 69.818 1.00 73.81 319 GLN A C 1
ATOM 2714 O O . GLN A 1 319 ? -31.360 3.080 69.172 1.00 73.81 319 GLN A O 1
ATOM 2719 N N . GLN A 1 320 ? -32.868 1.518 69.741 1.00 73.12 320 GLN A N 1
ATOM 2720 C CA . GLN A 1 320 ? -32.349 0.478 68.837 1.00 73.12 320 GLN A CA 1
ATOM 2721 C C . GLN A 1 320 ? -32.613 0.812 67.355 1.00 73.12 320 GLN A C 1
ATOM 2723 O O . GLN A 1 320 ? -31.742 0.620 66.505 1.00 73.12 320 GLN A O 1
ATOM 2728 N N . MET A 1 321 ? -33.783 1.381 67.045 1.00 74.00 321 MET A N 1
ATOM 2729 C CA . MET A 1 321 ? -34.129 1.871 65.701 1.00 74.00 321 MET A CA 1
ATOM 2730 C C . MET A 1 321 ? -33.216 3.007 65.210 1.00 74.00 321 MET A C 1
ATOM 2732 O O . MET A 1 321 ? -32.941 3.091 64.012 1.00 74.00 321 MET A O 1
ATOM 2736 N N . LEU A 1 322 ? -32.732 3.871 66.110 1.00 70.19 322 LEU A N 1
ATOM 2737 C CA . LEU A 1 322 ? -31.727 4.890 65.784 1.00 70.19 322 LEU A CA 1
ATOM 2738 C C . LEU A 1 322 ? -30.368 4.252 65.470 1.00 70.19 322 LEU A C 1
ATOM 2740 O O . LEU A 1 322 ? -29.844 4.479 64.385 1.00 70.19 322 LEU A O 1
ATOM 2744 N N . GLN A 1 323 ? -29.875 3.350 66.326 1.00 68.81 323 GLN A N 1
ATOM 2745 C CA . GLN A 1 323 ? -28.594 2.661 66.105 1.00 68.81 323 GLN A CA 1
ATOM 2746 C C . GLN A 1 323 ? -28.533 1.885 64.775 1.00 68.81 323 GLN A C 1
ATOM 2748 O O . GLN A 1 323 ? -27.486 1.857 64.129 1.00 68.81 323 GLN A O 1
ATOM 2753 N N . MET A 1 324 ? -29.643 1.287 64.319 1.00 71.75 324 MET A N 1
ATOM 2754 C CA . MET A 1 324 ? -29.696 0.691 62.975 1.00 71.75 324 MET A CA 1
ATOM 2755 C C . MET A 1 324 ? -29.593 1.739 61.857 1.00 71.75 324 MET A C 1
ATOM 2757 O O . MET A 1 324 ? -28.925 1.491 60.852 1.00 71.75 324 MET A O 1
ATOM 2761 N N . LYS A 1 325 ? -30.226 2.910 62.005 1.00 71.62 325 LYS A N 1
ATOM 2762 C CA . LYS A 1 325 ? -30.172 3.986 61.001 1.00 71.62 325 LYS A CA 1
ATOM 2763 C C . LYS A 1 325 ? -28.799 4.637 60.910 1.00 71.62 325 LYS A C 1
ATOM 2765 O O . LYS A 1 325 ? -28.349 4.873 59.794 1.00 71.62 325 LYS A O 1
ATOM 2770 N N . ASP A 1 326 ? -28.139 4.869 62.041 1.00 72.06 326 ASP A N 1
ATOM 2771 C CA . ASP A 1 326 ? -26.788 5.436 62.084 1.00 72.06 326 ASP A CA 1
ATOM 2772 C C . ASP A 1 326 ? -25.799 4.511 61.356 1.00 72.06 326 ASP A C 1
ATOM 2774 O O . ASP A 1 326 ? -25.065 4.946 60.472 1.00 72.06 326 ASP A O 1
ATOM 2778 N N . LYS A 1 327 ? -25.892 3.197 61.594 1.00 74.44 327 LYS A N 1
ATOM 2779 C CA . LYS A 1 327 ? -25.101 2.198 60.863 1.00 74.44 327 LYS A CA 1
ATOM 2780 C C . LYS A 1 327 ? -25.417 2.156 59.356 1.00 74.44 327 LYS A C 1
ATOM 2782 O O . LYS A 1 327 ? -24.516 2.029 58.533 1.00 74.44 327 LYS A O 1
ATOM 2787 N N . THR A 1 328 ? -26.687 2.335 58.981 1.00 71.38 328 THR A N 1
ATOM 2788 C CA . THR A 1 328 ? -27.111 2.440 57.565 1.00 71.38 328 THR A CA 1
ATOM 2789 C C . THR A 1 328 ? -26.615 3.737 56.895 1.00 71.38 328 THR A C 1
ATOM 2791 O O . THR A 1 328 ? -26.581 3.826 55.667 1.00 71.38 328 THR A O 1
ATOM 2794 N N . LEU A 1 329 ? -26.259 4.765 57.676 1.00 66.75 329 LEU A N 1
ATOM 2795 C CA . LEU A 1 329 ? -25.623 5.992 57.190 1.00 66.75 329 LEU A CA 1
ATOM 2796 C C . LEU A 1 329 ? -24.119 5.789 56.982 1.00 66.75 329 LEU A C 1
ATOM 2798 O O . LEU A 1 329 ? -23.628 6.124 55.908 1.00 66.75 329 LEU A O 1
ATOM 2802 N N . GLU A 1 330 ? -23.416 5.150 57.923 1.00 71.00 330 GLU A N 1
ATOM 2803 C CA . GLU A 1 330 ? -21.996 4.793 57.755 1.00 71.00 330 GLU A CA 1
ATOM 2804 C C . GLU A 1 330 ? -21.763 3.931 56.500 1.00 71.00 330 GLU A C 1
ATOM 2806 O O . GLU A 1 330 ? -20.838 4.199 55.735 1.00 71.00 330 GLU A O 1
ATOM 2811 N N . GLU A 1 331 ? -22.651 2.964 56.235 1.00 69.62 331 GLU A N 1
ATOM 2812 C CA . GLU A 1 331 ? -22.642 2.126 55.022 1.00 69.62 331 GLU A CA 1
ATOM 2813 C C . GLU A 1 331 ? -22.902 2.919 53.720 1.00 69.62 331 GLU A C 1
ATOM 2815 O O . GLU A 1 331 ? -22.528 2.472 52.635 1.00 69.62 331 GLU A O 1
ATOM 2820 N N . LYS A 1 332 ? -23.516 4.108 53.793 1.00 71.69 332 LYS A N 1
ATOM 2821 C CA . LYS A 1 332 ? -23.707 5.003 52.636 1.00 71.69 332 LYS A CA 1
ATOM 2822 C C . LYS A 1 332 ? -22.574 6.007 52.467 1.00 71.69 332 LYS A C 1
ATOM 2824 O O . LYS A 1 332 ? -22.208 6.295 51.331 1.00 71.69 332 LYS A O 1
ATOM 2829 N N . ASP A 1 333 ? -21.988 6.487 53.560 1.00 72.25 333 ASP A N 1
ATOM 2830 C CA . ASP A 1 333 ? -20.836 7.395 53.551 1.00 72.25 333 ASP A CA 1
ATOM 2831 C C . ASP A 1 333 ? -19.514 6.689 53.183 1.00 72.25 333 ASP A C 1
ATOM 2833 O O . ASP A 1 333 ? -18.509 7.351 52.892 1.00 72.25 333 ASP A O 1
ATOM 2837 N N . THR A 1 334 ? -19.487 5.351 53.165 1.00 73.75 334 THR A N 1
ATOM 2838 C CA . THR A 1 334 ? -18.442 4.548 52.507 1.00 73.75 334 THR A CA 1
ATOM 2839 C C . THR A 1 334 ? -18.693 4.405 51.005 1.00 73.75 334 THR A C 1
ATOM 2841 O O . THR A 1 334 ? -17.822 4.790 50.228 1.00 73.75 334 THR A O 1
ATOM 2844 N N . LEU A 1 335 ? -19.889 3.981 50.575 1.00 71.50 335 LEU A N 1
ATOM 2845 C CA . LEU A 1 335 ? -20.245 3.878 49.147 1.00 71.50 335 LEU A CA 1
ATOM 2846 C C . LEU A 1 335 ? -20.095 5.221 48.400 1.00 71.50 335 LEU A C 1
ATOM 2848 O O . LEU A 1 335 ? -19.568 5.270 47.290 1.00 71.50 335 LEU A O 1
ATOM 2852 N N . LEU A 1 336 ? -20.481 6.340 49.027 1.00 69.06 336 LEU A N 1
ATOM 2853 C CA . LEU A 1 336 ? -20.286 7.697 48.489 1.00 69.06 336 LEU A CA 1
ATOM 2854 C C . LEU A 1 336 ? -18.813 8.100 48.324 1.00 69.06 336 LEU A C 1
ATOM 2856 O O . LEU A 1 336 ? -18.528 9.077 47.634 1.00 69.06 336 LEU A O 1
ATOM 2860 N N . ARG A 1 337 ? -17.883 7.386 48.964 1.00 73.19 337 ARG A N 1
ATOM 2861 C CA . ARG A 1 337 ? -16.436 7.610 48.872 1.00 73.19 337 ARG A CA 1
ATOM 2862 C C . ARG A 1 337 ? -15.834 6.806 47.728 1.00 73.19 337 ARG A C 1
ATOM 2864 O O . ARG A 1 337 ? -15.071 7.358 46.945 1.00 73.19 337 ARG A O 1
ATOM 2871 N N . GLU A 1 338 ? -16.249 5.550 47.592 1.00 74.75 338 GLU A N 1
ATOM 2872 C CA . GLU A 1 338 ? -15.837 4.645 46.513 1.00 74.75 338 GLU A CA 1
ATOM 2873 C C . GLU A 1 338 ? -16.263 5.189 45.141 1.00 74.75 338 GLU A C 1
ATOM 2875 O O . GLU A 1 338 ? -15.419 5.369 44.265 1.00 74.75 338 GLU A O 1
ATOM 2880 N N . VAL A 1 339 ? -17.532 5.601 45.000 1.00 71.94 339 VAL A N 1
ATOM 2881 C CA . VAL A 1 339 ? -18.053 6.266 43.786 1.00 71.94 339 VAL A CA 1
ATOM 2882 C C . VAL A 1 339 ? -17.300 7.567 43.472 1.00 71.94 339 VAL A C 1
ATOM 2884 O O . VAL A 1 339 ? -17.174 7.959 42.311 1.00 71.94 339 VAL A O 1
ATOM 2887 N N . LYS A 1 340 ? -16.770 8.250 44.493 1.00 72.12 340 LYS A N 1
ATOM 2888 C CA . LYS A 1 340 ? -16.007 9.489 44.314 1.00 72.12 340 LYS A CA 1
ATOM 2889 C C . LYS A 1 340 ? -14.587 9.218 43.829 1.00 72.12 340 LYS A C 1
ATOM 2891 O O . LYS A 1 340 ? -14.161 9.850 42.871 1.00 72.12 340 LYS A O 1
ATOM 2896 N N . GLU A 1 341 ? -13.899 8.231 44.402 1.00 74.94 341 GLU A N 1
ATOM 2897 C CA . GLU A 1 341 ? -12.611 7.786 43.866 1.00 74.94 341 GLU A CA 1
ATOM 2898 C C . GLU A 1 341 ? -12.730 7.227 42.442 1.00 74.94 341 GLU A C 1
ATOM 2900 O O . GLU A 1 341 ? -11.813 7.394 41.645 1.00 74.94 341 GLU A O 1
ATOM 2905 N N . GLU A 1 342 ? -13.828 6.545 42.110 1.00 73.81 342 GLU A N 1
ATOM 2906 C CA . GLU A 1 342 ? -14.092 6.065 40.749 1.00 73.81 342 GLU A CA 1
ATOM 2907 C C . GLU A 1 342 ? -14.332 7.234 39.778 1.00 73.81 342 GLU A C 1
ATOM 2909 O O . GLU A 1 342 ? -13.721 7.287 38.707 1.00 73.81 342 GLU A O 1
ATOM 2914 N N . SER A 1 343 ? -15.108 8.242 40.190 1.00 70.94 343 SER A N 1
ATOM 2915 C CA . SER A 1 343 ? -15.238 9.511 39.463 1.00 70.94 343 SER A CA 1
ATOM 2916 C C . SER A 1 343 ? -13.878 10.190 39.242 1.00 70.94 343 SER A C 1
ATOM 2918 O O . SER A 1 343 ? -13.574 10.585 38.118 1.00 70.94 343 SER A O 1
ATOM 2920 N N . ASP A 1 344 ? -13.031 10.290 40.267 1.00 73.94 344 ASP A N 1
ATOM 2921 C CA . ASP A 1 344 ? -11.713 10.928 40.156 1.00 73.94 344 ASP A CA 1
ATOM 2922 C C . ASP A 1 344 ? -10.768 10.129 39.231 1.00 73.94 344 ASP A C 1
ATOM 2924 O O . ASP A 1 344 ? -10.081 10.718 38.392 1.00 73.94 344 ASP A O 1
ATOM 2928 N N . LYS A 1 345 ? -10.802 8.785 39.286 1.00 77.56 345 LYS A N 1
ATOM 2929 C CA . LYS A 1 345 ? -10.073 7.891 38.359 1.00 77.56 345 LYS A CA 1
ATOM 2930 C C . LYS A 1 345 ? -10.517 8.101 36.906 1.00 77.56 345 LYS A C 1
ATOM 2932 O O . LYS A 1 345 ? -9.667 8.281 36.033 1.00 77.56 345 LYS A O 1
ATOM 2937 N N . THR A 1 346 ?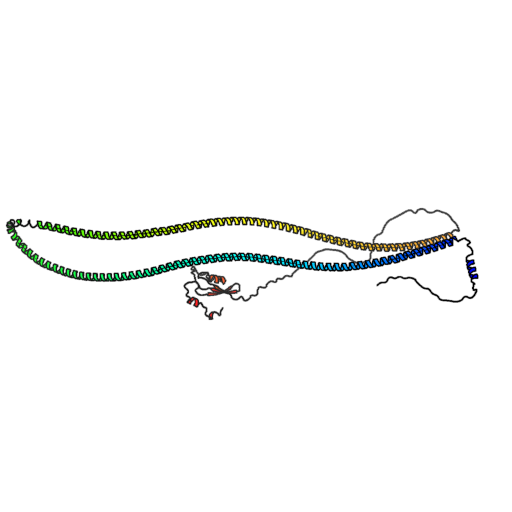 -11.826 8.138 36.630 1.00 70.06 346 THR A N 1
ATOM 2938 C CA . THR A 1 346 ? -12.321 8.399 35.262 1.00 70.06 346 THR A CA 1
ATOM 2939 C C . THR A 1 346 ? -11.930 9.795 34.768 1.00 70.06 346 THR A C 1
ATOM 2941 O O . THR A 1 346 ? -11.521 9.941 33.614 1.00 70.06 346 THR A O 1
ATOM 2944 N N . ASN A 1 347 ? -11.949 10.808 35.640 1.00 74.44 347 ASN A N 1
ATOM 2945 C CA . ASN A 1 347 ? -11.561 12.171 35.283 1.00 74.44 347 ASN A CA 1
ATOM 2946 C C . ASN A 1 347 ? -10.062 12.280 34.933 1.00 74.44 347 ASN A C 1
ATOM 2948 O O . ASN A 1 347 ? -9.720 12.904 33.929 1.00 74.44 347 ASN A O 1
ATOM 2952 N N . MET A 1 348 ? -9.174 11.588 35.662 1.00 77.00 348 MET A N 1
ATOM 2953 C CA . MET A 1 348 ? -7.752 11.486 35.288 1.00 77.00 348 MET A CA 1
ATOM 2954 C C . MET A 1 348 ? -7.561 10.855 33.899 1.00 77.00 348 MET A C 1
ATOM 2956 O O . MET A 1 348 ? -6.837 11.404 33.067 1.00 77.00 348 MET A O 1
ATOM 2960 N N . THR A 1 349 ? -8.254 9.747 33.599 1.00 72.06 349 THR A N 1
ATOM 2961 C CA . THR A 1 349 ? -8.173 9.135 32.257 1.00 72.06 349 THR A CA 1
ATOM 2962 C C . THR A 1 349 ? -8.735 10.042 31.156 1.00 72.06 349 THR A C 1
ATOM 2964 O O . THR A 1 349 ? -8.295 9.969 30.009 1.00 72.06 349 THR A O 1
ATOM 2967 N N . LEU A 1 350 ? -9.675 10.938 31.476 1.00 72.94 350 LEU A N 1
ATOM 2968 C CA . LEU A 1 350 ? -10.205 11.917 30.529 1.00 72.94 350 LEU A CA 1
ATOM 2969 C C . LEU A 1 350 ? -9.182 13.023 30.215 1.00 72.94 350 LEU A C 1
ATOM 2971 O O . LEU A 1 350 ? -9.016 13.374 29.046 1.00 72.94 350 LEU A O 1
ATOM 2975 N N . GLU A 1 351 ? -8.459 13.537 31.214 1.00 74.12 351 GLU A N 1
ATOM 2976 C CA . GLU A 1 351 ? -7.383 14.522 31.010 1.00 74.12 351 GLU A CA 1
ATOM 2977 C C . GLU A 1 351 ? -6.197 13.945 30.220 1.00 74.12 351 GLU A C 1
ATOM 2979 O O . GLU A 1 351 ? -5.621 14.630 29.364 1.00 74.12 351 GLU A O 1
ATOM 2984 N N . GLU A 1 352 ? -5.859 12.672 30.447 1.00 77.38 352 GLU A N 1
ATOM 2985 C CA . GLU A 1 352 ? -4.832 11.969 29.676 1.00 77.38 352 GLU A CA 1
ATOM 2986 C C . GLU A 1 352 ? -5.255 11.802 28.207 1.00 77.38 352 GLU A C 1
ATOM 2988 O O . GLU A 1 352 ? -4.521 12.214 27.305 1.00 77.38 352 GLU A O 1
ATOM 2993 N N . ASN A 1 353 ? -6.480 11.327 27.950 1.00 71.19 353 ASN A N 1
ATOM 2994 C CA . ASN A 1 353 ? -7.032 11.211 26.596 1.00 71.19 353 ASN A CA 1
ATOM 2995 C C . ASN A 1 353 ? -7.099 12.567 25.862 1.00 71.19 353 ASN A C 1
ATOM 2997 O O . ASN A 1 353 ? -6.721 12.655 24.693 1.00 71.19 353 ASN A O 1
ATOM 3001 N N . GLN A 1 354 ? -7.497 13.654 26.536 1.00 74.75 354 GLN A N 1
ATOM 3002 C CA . GLN A 1 354 ? -7.456 15.010 25.958 1.00 74.75 354 GLN A CA 1
ATOM 3003 C C . GLN A 1 354 ? -6.030 15.470 25.617 1.00 74.75 354 GLN A C 1
ATOM 3005 O O . GLN A 1 354 ? -5.819 16.263 24.698 1.00 74.75 354 GLN A O 1
ATOM 3010 N N . SER A 1 355 ? -5.030 15.006 26.363 1.00 78.12 355 SER A N 1
ATOM 3011 C CA . SER A 1 355 ? -3.628 15.364 26.139 1.00 78.12 355 SER A CA 1
ATOM 3012 C C . SER A 1 355 ? -3.019 14.569 24.980 1.00 78.12 355 SER A C 1
ATOM 3014 O O . SER A 1 355 ? -2.317 15.151 24.153 1.00 78.12 355 SER A O 1
ATOM 3016 N N . GLN A 1 356 ? -3.386 13.292 24.835 1.00 76.44 356 GLN A N 1
ATOM 3017 C CA . GLN A 1 356 ? -3.072 12.492 23.648 1.00 76.44 356 GLN A CA 1
ATOM 3018 C C . GLN A 1 356 ? -3.750 13.046 22.381 1.00 76.44 356 GLN A C 1
ATOM 3020 O O . GLN A 1 356 ? -3.112 13.113 21.329 1.00 76.44 356 GLN A O 1
ATOM 3025 N N . LEU A 1 357 ? -5.004 13.510 22.478 1.00 76.19 357 LEU A N 1
ATOM 3026 C CA . LEU A 1 357 ? -5.725 14.127 21.358 1.00 76.19 357 LEU A CA 1
ATOM 3027 C C . LEU A 1 357 ? -5.010 15.387 20.845 1.00 76.19 357 LEU A C 1
ATOM 3029 O O . LEU A 1 357 ? -4.738 15.481 19.651 1.00 76.19 357 LEU A O 1
ATOM 3033 N N . ARG A 1 358 ? -4.612 16.299 21.743 1.00 77.00 358 ARG A N 1
ATOM 3034 C CA . ARG A 1 358 ? -3.870 17.526 21.386 1.00 77.00 358 ARG A CA 1
ATOM 3035 C C . ARG A 1 358 ? -2.524 17.239 20.713 1.00 77.00 358 ARG A C 1
ATOM 3037 O O . ARG A 1 358 ? -2.130 17.942 19.784 1.00 77.00 358 ARG A O 1
ATOM 3044 N N . GLU A 1 359 ? -1.826 16.183 21.129 1.00 78.56 359 GLU A N 1
ATOM 3045 C CA . GLU A 1 359 ? -0.602 15.735 20.452 1.00 78.56 359 GLU A CA 1
ATOM 3046 C C . GLU A 1 359 ? -0.896 15.145 19.059 1.00 78.56 359 GLU A C 1
ATOM 3048 O O . GLU A 1 359 ? -0.133 15.379 18.121 1.00 78.56 359 GLU A O 1
ATOM 3053 N N . LYS A 1 360 ? -2.026 14.448 18.873 1.00 76.12 360 LYS A N 1
ATOM 3054 C CA . LYS A 1 360 ? -2.462 13.966 17.551 1.00 76.12 360 LYS A CA 1
ATOM 3055 C C . LYS A 1 360 ? -2.886 15.098 16.614 1.00 76.12 360 LYS A C 1
ATOM 3057 O O . LYS A 1 360 ? -2.514 15.064 15.444 1.00 76.12 360 LYS A O 1
ATOM 3062 N N . GLU A 1 361 ? -3.570 16.122 17.116 1.00 78.31 361 GLU A N 1
ATOM 3063 C CA . GLU A 1 361 ? -3.890 17.345 16.364 1.00 78.31 361 GLU A CA 1
ATOM 3064 C C . GLU A 1 361 ? -2.608 18.058 15.898 1.00 78.31 361 GLU A C 1
ATOM 3066 O O . GLU A 1 361 ? -2.469 18.384 14.718 1.00 78.31 361 GLU A O 1
ATOM 3071 N N . ARG A 1 362 ? -1.614 18.198 16.789 1.00 81.38 362 ARG A N 1
ATOM 3072 C CA . ARG A 1 362 ? -0.292 18.767 16.471 1.00 81.38 362 ARG A CA 1
ATOM 3073 C C . ARG A 1 362 ? 0.477 17.943 15.430 1.00 81.38 362 ARG A C 1
ATOM 3075 O O . ARG A 1 362 ? 1.149 18.512 14.570 1.00 81.38 362 ARG A O 1
ATOM 3082 N N . GLN A 1 363 ? 0.388 16.612 15.486 1.00 76.06 363 GLN A N 1
ATOM 3083 C CA . GLN A 1 363 ? 0.955 15.724 14.462 1.00 76.06 363 GLN A CA 1
ATOM 3084 C C . GLN A 1 363 ? 0.261 15.929 13.105 1.00 76.06 363 GLN A C 1
ATOM 3086 O O . GLN A 1 363 ? 0.945 16.055 12.088 1.00 76.06 363 GLN A O 1
ATOM 3091 N N . LEU A 1 364 ? -1.071 16.050 13.088 1.00 74.38 364 LEU A N 1
ATOM 3092 C CA . LEU A 1 364 ? -1.853 16.299 11.874 1.00 74.38 364 LEU A CA 1
ATOM 3093 C C . LEU A 1 364 ? -1.490 17.643 11.216 1.00 74.38 364 LEU A C 1
ATOM 3095 O O . LEU A 1 364 ? -1.305 17.709 10.002 1.00 74.38 364 LEU A O 1
ATOM 3099 N N . GLU A 1 365 ? -1.326 18.706 12.010 1.00 79.44 365 GLU A N 1
ATOM 3100 C CA . GLU A 1 365 ? -0.975 20.044 11.513 1.00 79.44 365 GLU A CA 1
ATOM 3101 C C . GLU A 1 365 ? 0.406 20.074 10.826 1.00 79.44 365 GLU A C 1
ATOM 3103 O O . GLU A 1 365 ? 0.612 20.817 9.864 1.00 79.44 365 GLU A O 1
ATOM 3108 N N . ASN A 1 366 ? 1.352 19.242 11.275 1.00 79.19 366 ASN A N 1
ATOM 3109 C CA . ASN A 1 366 ? 2.655 19.095 10.619 1.00 79.19 366 ASN A CA 1
ATOM 3110 C C . ASN A 1 366 ? 2.532 18.374 9.268 1.00 79.19 366 ASN A C 1
ATOM 3112 O O . ASN A 1 366 ? 3.094 18.849 8.282 1.00 79.19 366 ASN A O 1
ATOM 3116 N N . VAL A 1 367 ? 1.736 17.301 9.187 1.00 78.06 367 VAL A N 1
ATOM 3117 C CA . VAL A 1 367 ? 1.471 16.584 7.923 1.00 78.06 367 VAL A CA 1
ATOM 3118 C C . VAL A 1 367 ? 0.779 17.494 6.899 1.00 78.06 367 VAL A C 1
ATOM 3120 O O . VAL A 1 367 ? 1.125 17.468 5.719 1.00 78.06 367 VAL A O 1
ATOM 3123 N N . VAL A 1 368 ? -0.143 18.363 7.333 1.00 78.31 368 VAL A N 1
ATOM 3124 C CA . VAL A 1 368 ? -0.768 19.376 6.459 1.00 78.31 368 VAL A CA 1
ATOM 3125 C C . VAL A 1 368 ? 0.275 20.351 5.897 1.00 78.31 368 VAL A C 1
ATOM 3127 O O . VAL A 1 368 ? 0.270 20.626 4.696 1.00 78.31 368 VAL A O 1
ATOM 3130 N N . LYS A 1 369 ? 1.218 20.826 6.722 1.00 78.69 369 LYS A N 1
ATOM 3131 C CA . LYS A 1 369 ? 2.310 21.710 6.271 1.00 78.69 369 LYS A CA 1
ATOM 3132 C C . LYS A 1 369 ? 3.239 21.006 5.278 1.00 78.69 369 LYS A C 1
ATOM 3134 O O . LYS A 1 369 ? 3.588 21.591 4.254 1.00 78.69 369 LYS A O 1
ATOM 3139 N N . GLU A 1 370 ? 3.605 19.748 5.521 1.00 76.00 370 GLU A N 1
ATOM 3140 C CA . GLU A 1 370 ? 4.407 18.957 4.577 1.00 76.00 370 GLU A CA 1
ATOM 3141 C C . GLU A 1 370 ? 3.682 18.751 3.237 1.00 76.00 370 GLU A C 1
ATOM 3143 O O . GLU A 1 370 ? 4.292 18.923 2.173 1.00 76.00 370 GLU A O 1
ATOM 3148 N N . LEU A 1 371 ? 2.372 18.482 3.272 1.00 75.56 371 LEU A N 1
ATOM 3149 C CA . LEU A 1 371 ? 1.530 18.343 2.083 1.00 75.56 371 LEU A CA 1
ATOM 3150 C C . LEU A 1 371 ? 1.478 19.641 1.262 1.00 75.56 371 LEU A C 1
ATOM 3152 O O . LEU A 1 371 ? 1.689 19.596 0.048 1.00 75.56 371 LEU A O 1
ATOM 3156 N N . ASP A 1 372 ? 1.287 20.804 1.894 1.00 75.31 372 ASP A N 1
ATOM 3157 C CA . ASP A 1 372 ? 1.316 22.091 1.185 1.00 75.31 372 ASP A CA 1
ATOM 3158 C C . ASP A 1 372 ? 2.715 22.411 0.614 1.00 75.31 372 ASP A C 1
ATOM 3160 O O . ASP A 1 372 ? 2.806 22.858 -0.532 1.00 75.31 372 ASP A O 1
ATOM 3164 N N . THR A 1 373 ? 3.821 22.093 1.309 1.00 79.62 373 THR A N 1
ATOM 3165 C CA . THR A 1 373 ? 5.176 22.239 0.714 1.00 79.62 373 THR A CA 1
ATOM 3166 C C . THR A 1 373 ? 5.469 21.250 -0.417 1.00 79.62 373 THR A C 1
ATOM 3168 O O . THR A 1 373 ? 6.418 21.450 -1.176 1.00 79.62 373 THR A O 1
ATOM 3171 N N . SER A 1 374 ? 4.699 20.168 -0.535 1.00 72.88 374 SER A N 1
ATOM 3172 C CA . SER A 1 374 ? 4.803 19.200 -1.635 1.00 72.88 374 SER A CA 1
ATOM 3173 C C . SER A 1 374 ? 3.964 19.644 -2.837 1.00 72.88 374 SER A C 1
ATOM 3175 O O . SER A 1 374 ? 4.408 19.576 -3.982 1.00 72.88 374 SER A O 1
ATOM 3177 N N . LYS A 1 375 ? 2.785 20.204 -2.564 1.00 81.06 375 LYS A N 1
ATOM 3178 C CA . LYS A 1 375 ? 1.865 20.813 -3.530 1.00 81.06 375 LYS A CA 1
ATOM 3179 C C . LYS A 1 375 ? 2.456 22.041 -4.228 1.00 81.06 375 LYS A C 1
ATOM 3181 O O . LYS A 1 375 ? 2.290 22.176 -5.438 1.00 81.06 375 LYS A O 1
ATOM 3186 N N . THR A 1 376 ? 3.203 22.897 -3.523 1.00 75.75 376 THR A N 1
ATOM 3187 C CA . THR A 1 376 ? 3.917 24.023 -4.159 1.00 75.75 376 THR A CA 1
ATOM 3188 C C . THR A 1 376 ? 5.026 23.550 -5.102 1.00 75.75 376 THR A C 1
ATOM 3190 O O . THR A 1 376 ? 5.116 24.052 -6.220 1.00 75.75 376 THR A O 1
ATOM 3193 N N . LYS A 1 377 ? 5.806 22.529 -4.714 1.00 79.31 377 LYS A N 1
ATOM 3194 C CA . LYS A 1 377 ? 6.830 21.903 -5.579 1.00 79.31 377 LYS A CA 1
ATOM 3195 C C . LYS A 1 377 ? 6.223 21.260 -6.831 1.00 79.31 377 LYS A C 1
ATOM 3197 O O . LYS A 1 377 ? 6.824 21.331 -7.898 1.00 79.31 377 LYS A O 1
ATOM 3202 N N . LEU A 1 378 ? 5.034 20.657 -6.731 1.00 71.19 378 LEU A N 1
ATOM 3203 C CA . LEU A 1 378 ? 4.306 20.143 -7.900 1.00 71.19 378 LEU A CA 1
ATOM 3204 C C . LEU A 1 378 ? 3.891 21.279 -8.848 1.00 71.19 378 LEU A C 1
ATOM 3206 O O . LEU A 1 378 ? 4.231 21.226 -10.025 1.00 71.19 378 LEU A O 1
ATOM 3210 N N . MET A 1 379 ? 3.289 22.357 -8.330 1.00 73.62 379 MET A N 1
ATOM 3211 C CA . MET A 1 379 ? 2.934 23.540 -9.135 1.00 73.62 379 MET A CA 1
ATOM 3212 C C . MET A 1 379 ? 4.137 24.218 -9.815 1.00 73.62 379 MET A C 1
ATOM 3214 O O . MET A 1 379 ? 3.972 24.891 -10.833 1.00 73.62 379 MET A O 1
ATOM 3218 N N . GLU A 1 380 ? 5.340 24.085 -9.259 1.00 76.69 380 GLU A N 1
ATOM 3219 C CA . GLU A 1 380 ? 6.581 24.568 -9.873 1.00 76.69 380 GLU A CA 1
ATOM 3220 C C . GLU A 1 380 ? 7.054 23.640 -11.006 1.00 76.69 380 GLU A C 1
ATOM 3222 O O . GLU A 1 380 ? 7.375 24.111 -12.099 1.00 76.69 380 GLU A O 1
ATOM 3227 N N . ARG A 1 381 ? 6.979 22.316 -10.807 1.00 73.00 381 ARG A N 1
ATOM 3228 C CA . ARG A 1 381 ? 7.276 21.319 -11.852 1.00 73.00 381 ARG A CA 1
ATOM 3229 C C . ARG A 1 381 ? 6.299 21.367 -13.027 1.00 73.00 381 ARG A C 1
ATOM 3231 O O . ARG A 1 381 ? 6.734 21.207 -14.165 1.00 73.00 381 ARG A O 1
ATOM 3238 N N . ASP A 1 382 ? 5.019 21.631 -12.784 1.00 79.25 382 ASP A N 1
ATOM 3239 C CA . ASP A 1 382 ? 4.020 21.769 -13.852 1.00 79.25 382 ASP A CA 1
ATOM 3240 C C . ASP A 1 382 ? 4.311 22.990 -14.743 1.00 79.25 382 ASP A C 1
ATOM 3242 O O . ASP A 1 382 ? 4.191 22.910 -15.966 1.00 79.25 382 ASP A O 1
ATOM 3246 N N . LYS A 1 383 ? 4.790 24.100 -14.160 1.00 83.12 383 LYS A N 1
ATOM 3247 C CA . LYS A 1 383 ? 5.260 25.273 -14.922 1.00 83.12 383 LYS A CA 1
ATOM 3248 C C . LYS A 1 383 ? 6.518 24.965 -15.733 1.00 83.12 383 LYS A C 1
ATOM 3250 O O . LYS A 1 383 ? 6.605 25.364 -16.892 1.00 83.12 383 LYS A O 1
ATOM 3255 N N . GLU A 1 384 ? 7.476 24.236 -15.156 1.00 79.19 384 GLU A N 1
ATOM 3256 C CA . GLU A 1 384 ? 8.653 23.762 -15.895 1.00 79.19 384 GLU A CA 1
ATOM 3257 C C . GLU A 1 384 ? 8.277 22.879 -17.095 1.00 79.19 384 GLU A C 1
ATOM 3259 O O . GLU A 1 384 ? 8.939 22.950 -18.130 1.00 79.19 384 GLU A O 1
ATOM 3264 N N . LEU A 1 385 ? 7.261 22.020 -16.958 1.00 75.75 385 LEU A N 1
ATOM 3265 C CA . LEU A 1 385 ? 6.782 21.161 -18.044 1.00 75.75 385 LEU A CA 1
ATOM 3266 C C . LEU A 1 385 ? 6.098 21.984 -19.141 1.00 75.75 385 LEU A C 1
ATOM 3268 O O . LEU A 1 385 ? 6.473 21.853 -20.302 1.00 75.75 385 LEU A O 1
ATOM 3272 N N . GLN A 1 386 ? 5.201 22.906 -18.776 1.00 76.62 386 GLN A N 1
ATOM 3273 C CA . GLN A 1 386 ? 4.547 23.807 -19.734 1.00 76.62 386 GLN A CA 1
ATOM 3274 C C . GLN A 1 386 ? 5.555 24.628 -20.557 1.00 76.62 386 GLN A C 1
ATOM 3276 O O . GLN A 1 386 ? 5.388 24.764 -21.769 1.00 76.62 386 GLN A O 1
ATOM 3281 N N . GLU A 1 387 ? 6.630 25.131 -19.941 1.00 80.88 387 GLU A N 1
ATOM 3282 C CA . GLU A 1 387 ? 7.678 25.860 -20.669 1.00 80.88 387 GLU A CA 1
ATOM 3283 C C . GLU A 1 387 ? 8.513 24.938 -21.578 1.00 80.88 387 GLU A C 1
ATOM 3285 O O . GLU A 1 387 ? 8.872 25.324 -22.692 1.00 80.88 387 GLU A O 1
ATOM 3290 N N . LYS A 1 388 ? 8.774 23.689 -21.166 1.00 78.44 388 LYS A N 1
ATOM 3291 C CA . LYS A 1 388 ? 9.455 22.691 -22.014 1.00 78.44 388 LYS A CA 1
ATOM 3292 C C . LYS A 1 388 ? 8.605 22.307 -23.227 1.00 78.44 388 LYS A C 1
ATOM 3294 O O . LYS A 1 388 ? 9.148 22.251 -24.330 1.00 78.44 388 LYS A O 1
ATOM 3299 N N . ASP A 1 389 ? 7.296 22.134 -23.063 1.00 81.44 389 ASP A N 1
ATOM 3300 C CA . ASP A 1 389 ? 6.365 21.876 -24.169 1.00 81.44 389 ASP A CA 1
ATOM 3301 C C . ASP A 1 389 ? 6.244 23.087 -25.109 1.00 81.44 389 ASP A C 1
ATOM 3303 O O . ASP A 1 389 ? 6.195 22.933 -26.333 1.00 81.44 389 ASP A O 1
ATOM 3307 N N . ARG A 1 390 ? 6.271 24.314 -24.568 1.00 88.12 390 ARG A N 1
ATOM 3308 C CA . ARG A 1 390 ? 6.311 25.557 -25.358 1.00 88.12 390 ARG A CA 1
ATOM 3309 C C . ARG A 1 390 ? 7.552 25.598 -26.260 1.00 88.12 390 ARG A C 1
ATOM 3311 O O . ARG A 1 390 ? 7.427 25.774 -27.472 1.00 88.12 390 ARG A O 1
ATOM 3318 N N . LEU A 1 391 ? 8.731 25.345 -25.687 1.00 82.81 391 LEU A N 1
ATOM 3319 C CA . LEU A 1 391 ? 10.012 25.287 -26.404 1.00 82.81 391 LEU A CA 1
ATOM 3320 C C . LEU A 1 391 ? 10.086 24.116 -27.402 1.00 82.81 391 LEU A C 1
ATOM 3322 O O . LEU A 1 391 ? 10.700 24.246 -28.466 1.00 82.81 391 LEU A O 1
ATOM 3326 N N . LEU A 1 392 ? 9.455 22.976 -27.098 1.00 79.94 392 LEU A N 1
ATOM 3327 C CA . LEU A 1 392 ? 9.369 21.833 -28.011 1.00 79.94 392 LEU A CA 1
ATOM 3328 C C . LEU A 1 392 ? 8.566 22.194 -29.269 1.00 79.94 392 LEU A C 1
ATOM 3330 O O . LEU A 1 392 ? 9.009 21.909 -30.381 1.00 79.94 392 LEU A O 1
ATOM 3334 N N . ASN A 1 393 ? 7.430 22.877 -29.108 1.00 80.25 393 ASN A N 1
ATOM 3335 C CA . ASN A 1 393 ? 6.596 23.330 -30.222 1.00 80.25 393 ASN A CA 1
ATOM 3336 C C . ASN A 1 393 ? 7.307 24.378 -31.099 1.00 80.25 393 ASN A C 1
ATOM 3338 O O . ASN A 1 393 ? 7.330 24.231 -32.323 1.00 80.25 393 ASN A O 1
ATOM 3342 N N . GLU A 1 394 ? 7.970 25.376 -30.499 1.00 83.44 394 GLU A N 1
ATOM 3343 C CA . GLU A 1 394 ? 8.804 26.343 -31.237 1.00 83.44 394 GLU A CA 1
ATOM 3344 C C . GLU A 1 394 ? 9.898 25.645 -32.065 1.00 83.44 394 GLU A C 1
ATOM 3346 O O . GLU A 1 394 ? 10.135 25.978 -33.234 1.00 83.44 394 GLU A O 1
ATOM 3351 N N . ARG A 1 395 ? 10.552 24.631 -31.485 1.00 81.19 395 ARG A N 1
ATOM 3352 C CA . ARG A 1 395 ? 11.602 23.852 -32.152 1.00 81.19 395 ARG A CA 1
ATOM 3353 C C . ARG A 1 395 ? 11.050 22.964 -33.272 1.00 81.19 395 ARG A C 1
ATOM 3355 O O . ARG A 1 395 ? 11.717 22.824 -34.298 1.00 81.19 395 ARG A O 1
ATOM 3362 N N . THR A 1 396 ? 9.840 22.429 -33.121 1.00 80.25 396 THR A N 1
ATOM 3363 C CA . THR A 1 396 ? 9.140 21.650 -34.155 1.00 80.25 396 THR A CA 1
ATOM 3364 C C . THR A 1 396 ? 8.762 22.509 -35.363 1.00 80.25 396 THR A C 1
ATOM 3366 O O . THR A 1 396 ? 9.101 22.146 -36.490 1.00 80.25 396 THR A O 1
ATOM 3369 N N . GLU A 1 397 ? 8.160 23.686 -35.166 1.00 81.62 397 GLU A N 1
ATOM 3370 C CA . GLU A 1 397 ? 7.871 24.603 -36.284 1.00 81.62 397 GLU A CA 1
ATOM 3371 C C . GLU A 1 397 ? 9.164 25.134 -36.936 1.00 81.62 397 GLU A C 1
ATOM 3373 O O . GLU A 1 397 ? 9.249 25.243 -38.162 1.00 81.62 397 GLU A O 1
ATOM 3378 N N . THR A 1 398 ? 10.229 25.358 -36.155 1.00 79.25 398 THR A N 1
ATOM 3379 C CA . THR A 1 398 ? 11.560 25.706 -36.693 1.00 79.25 398 THR A CA 1
ATOM 3380 C C . THR A 1 398 ? 12.132 24.595 -37.587 1.00 79.25 398 THR A C 1
ATOM 3382 O O . THR A 1 398 ? 12.731 24.883 -38.627 1.00 79.25 398 THR A O 1
ATOM 3385 N N . LEU A 1 399 ? 11.958 23.321 -37.217 1.00 77.00 399 LEU A N 1
ATOM 3386 C CA . LEU A 1 399 ? 12.378 22.178 -38.037 1.00 77.00 399 LEU A CA 1
ATOM 3387 C C . LEU A 1 399 ? 11.537 22.051 -39.311 1.00 77.00 399 LEU A C 1
ATOM 3389 O O . LEU A 1 399 ? 12.097 21.885 -40.388 1.00 77.00 399 LEU A O 1
ATOM 3393 N N . LYS A 1 400 ? 10.217 22.212 -39.211 1.00 80.00 400 LYS A N 1
ATOM 3394 C CA . LYS A 1 400 ? 9.266 22.202 -40.334 1.00 80.00 400 LYS A CA 1
ATOM 3395 C C . LYS A 1 400 ? 9.588 23.281 -41.379 1.00 80.00 400 LYS A C 1
ATOM 3397 O O . LYS A 1 400 ? 9.648 22.983 -42.570 1.00 80.00 400 LYS A O 1
ATOM 3402 N N . MET A 1 401 ? 9.912 24.501 -40.938 1.00 79.75 401 MET A N 1
ATOM 3403 C CA . MET A 1 401 ? 10.391 25.585 -41.812 1.00 79.75 401 MET A CA 1
ATOM 3404 C C . MET A 1 401 ? 11.734 25.254 -42.485 1.00 79.75 401 MET A C 1
ATOM 3406 O O . MET A 1 401 ? 11.920 25.540 -43.669 1.00 79.75 401 MET A O 1
ATOM 3410 N N . LYS A 1 402 ? 12.668 24.610 -41.768 1.00 79.94 402 LYS A N 1
ATOM 3411 C CA . LYS A 1 402 ? 13.932 24.133 -42.358 1.00 79.94 402 LYS A CA 1
ATOM 3412 C C . LYS A 1 402 ? 13.717 23.016 -43.378 1.00 79.94 402 LYS A C 1
ATOM 3414 O O . LYS A 1 402 ? 14.378 23.041 -44.411 1.00 79.94 402 LYS A O 1
ATOM 3419 N N . ASN A 1 403 ? 12.798 22.087 -43.115 1.00 81.81 403 ASN A N 1
ATOM 3420 C CA . ASN A 1 403 ? 12.481 20.982 -44.017 1.00 81.81 403 ASN A CA 1
ATOM 3421 C C . ASN A 1 403 ? 11.925 21.511 -45.344 1.00 81.81 403 ASN A C 1
ATOM 3423 O O . ASN A 1 403 ? 12.445 21.163 -46.398 1.00 81.81 403 ASN A O 1
ATOM 3427 N N . LYS A 1 404 ? 10.981 22.459 -45.285 1.00 84.75 404 LYS A N 1
ATOM 3428 C CA . LYS A 1 404 ? 10.450 23.131 -46.478 1.00 84.75 404 LYS A CA 1
ATOM 3429 C C . LYS A 1 404 ? 11.545 23.833 -47.296 1.00 84.75 404 LYS A C 1
ATOM 3431 O O . LYS A 1 404 ? 11.612 23.675 -48.509 1.00 84.75 404 LYS A O 1
ATOM 3436 N N . SER A 1 405 ? 12.460 24.551 -46.636 1.00 79.50 405 SER A N 1
ATOM 3437 C CA . SER A 1 405 ? 13.605 25.190 -47.313 1.00 79.50 405 SER A CA 1
ATOM 3438 C C . SER A 1 405 ? 14.606 24.183 -47.909 1.00 79.50 405 SER A C 1
ATOM 3440 O O . SER A 1 405 ? 15.404 24.541 -48.780 1.00 79.50 405 SER A O 1
ATOM 3442 N N . LEU A 1 406 ? 14.592 22.930 -47.448 1.00 77.94 406 LEU A N 1
ATOM 3443 C CA . LEU A 1 406 ? 15.405 21.843 -47.988 1.00 77.94 406 LEU A CA 1
ATOM 3444 C C . LEU A 1 406 ? 14.720 21.203 -49.207 1.00 77.94 406 LEU A C 1
ATOM 3446 O O . LEU A 1 406 ? 15.372 21.041 -50.233 1.00 77.94 406 LEU A O 1
ATOM 3450 N N . GLU A 1 407 ? 13.402 20.989 -49.157 1.00 77.56 407 GLU A N 1
ATOM 3451 C CA . GLU A 1 407 ? 12.583 20.581 -50.312 1.00 77.56 407 GLU A CA 1
ATOM 3452 C C . GLU A 1 407 ? 12.671 21.597 -51.466 1.00 77.56 407 GLU A C 1
ATOM 3454 O O . GLU A 1 407 ? 12.891 21.211 -52.614 1.00 77.56 407 GLU A O 1
ATOM 3459 N N . GLU A 1 408 ? 12.587 22.899 -51.163 1.00 80.00 408 GLU A N 1
ATOM 3460 C CA . GLU A 1 408 ? 12.777 23.993 -52.131 1.00 80.00 408 GLU A CA 1
ATOM 3461 C C . GLU A 1 408 ? 14.170 23.916 -52.801 1.00 80.00 408 GLU A C 1
ATOM 3463 O O . GLU A 1 408 ? 14.298 24.049 -54.024 1.00 80.00 408 GLU A O 1
ATOM 3468 N N . LYS A 1 409 ? 15.226 23.608 -52.035 1.00 77.62 409 LYS A N 1
ATOM 3469 C CA . LYS A 1 409 ? 16.582 23.403 -52.579 1.00 77.62 409 LYS A CA 1
ATOM 3470 C C . LYS A 1 409 ? 16.692 22.137 -53.423 1.00 77.62 409 LYS A C 1
ATOM 3472 O O . LYS A 1 409 ? 17.330 22.191 -54.471 1.00 77.62 409 LYS A O 1
ATOM 3477 N N . ASP A 1 410 ? 16.050 21.042 -53.030 1.00 81.88 410 ASP A N 1
ATOM 3478 C CA . ASP A 1 410 ? 16.027 19.789 -53.795 1.00 81.88 410 ASP A CA 1
ATOM 3479 C C . ASP A 1 410 ? 15.180 19.877 -55.076 1.00 81.88 410 ASP A C 1
ATOM 3481 O O . ASP A 1 410 ? 15.396 19.097 -56.010 1.00 81.88 410 ASP A O 1
ATOM 3485 N N . THR A 1 411 ? 14.242 20.829 -55.176 1.00 81.25 411 THR A N 1
ATOM 3486 C CA . THR A 1 411 ? 13.623 21.190 -56.463 1.00 81.25 411 THR A CA 1
ATOM 3487 C C . THR A 1 411 ? 14.586 21.966 -57.360 1.00 81.25 411 THR A C 1
ATOM 3489 O O . THR A 1 411 ? 14.811 21.546 -58.494 1.00 81.25 411 THR A O 1
ATOM 3492 N N . LEU A 1 412 ? 15.265 22.997 -56.846 1.00 81.38 412 LEU A N 1
ATOM 3493 C CA . LEU A 1 412 ? 16.251 23.773 -57.617 1.00 81.38 412 LEU A CA 1
ATOM 3494 C C . LEU A 1 412 ? 17.436 22.906 -58.089 1.00 81.38 412 LEU A C 1
ATOM 3496 O O . LEU A 1 412 ? 17.884 23.014 -59.230 1.00 81.38 412 LEU A O 1
ATOM 3500 N N . LEU A 1 413 ? 17.914 21.977 -57.254 1.00 79.81 413 LEU A N 1
ATOM 3501 C CA . LEU A 1 413 ? 18.961 21.010 -57.616 1.00 79.81 413 LEU A CA 1
ATOM 3502 C C . LEU A 1 413 ? 18.532 20.046 -58.734 1.00 79.81 413 LEU A C 1
ATOM 3504 O O . LEU A 1 413 ? 19.386 19.489 -59.426 1.00 79.81 413 LEU A O 1
ATOM 3508 N N . ARG A 1 414 ? 17.224 19.831 -58.910 1.00 79.69 414 ARG A N 1
ATOM 3509 C CA . ARG A 1 414 ? 16.644 19.001 -59.973 1.00 79.69 414 ARG A CA 1
ATOM 3510 C C . ARG A 1 414 ? 16.583 19.769 -61.288 1.00 79.69 414 ARG A C 1
ATOM 3512 O O . ARG A 1 414 ? 17.036 19.245 -62.300 1.00 79.69 414 ARG A O 1
ATOM 3519 N N . GLU A 1 415 ? 16.127 21.018 -61.247 1.00 81.50 415 GLU A N 1
ATOM 3520 C CA . GLU A 1 415 ? 16.104 21.929 -62.399 1.00 81.50 415 GLU A CA 1
ATOM 3521 C C . GLU A 1 415 ? 17.520 22.174 -62.943 1.00 81.50 415 GLU A C 1
ATOM 3523 O O . GLU A 1 415 ? 17.768 21.984 -64.132 1.00 81.50 415 GLU A O 1
ATOM 3528 N N . VAL A 1 416 ? 18.493 22.469 -62.070 1.00 79.19 416 VAL A N 1
ATOM 3529 C CA . VAL A 1 416 ? 19.905 22.646 -62.463 1.00 79.19 416 VAL A CA 1
ATOM 3530 C C . VAL A 1 416 ? 20.494 21.372 -63.086 1.00 79.19 416 VAL A C 1
ATOM 3532 O O . VAL A 1 416 ? 21.254 21.456 -64.051 1.00 79.19 416 VAL A O 1
ATOM 3535 N N . LYS A 1 417 ? 20.125 20.179 -62.595 1.00 79.81 417 LYS A N 1
ATOM 3536 C CA . LYS A 1 417 ? 20.515 18.902 -63.225 1.00 79.81 417 LYS A CA 1
ATOM 3537 C C . LYS A 1 417 ? 19.857 18.701 -64.592 1.00 79.81 417 LYS A C 1
ATOM 3539 O O . LYS A 1 417 ? 20.497 18.148 -65.484 1.00 79.81 417 LYS A O 1
ATOM 3544 N N . GLU A 1 418 ? 18.616 19.143 -64.778 1.00 82.00 418 GLU A N 1
ATOM 3545 C CA . GLU A 1 418 ? 17.924 19.046 -66.066 1.00 82.00 418 GLU A CA 1
ATOM 3546 C C . GLU A 1 418 ? 18.530 19.999 -67.110 1.00 82.00 418 GLU A C 1
ATOM 3548 O O . GLU A 1 418 ? 18.780 19.578 -68.240 1.00 82.00 418 GLU A O 1
ATOM 3553 N N . GLU A 1 419 ? 18.862 21.238 -66.731 1.00 79.00 419 GLU A N 1
ATOM 3554 C CA . GLU A 1 419 ? 19.573 22.199 -67.591 1.00 79.00 419 GLU A CA 1
ATOM 3555 C C . GLU A 1 419 ? 21.007 21.751 -67.915 1.00 79.00 419 GLU A C 1
ATOM 3557 O O . GLU A 1 419 ? 21.453 21.857 -69.063 1.00 79.00 419 GLU A O 1
ATOM 3562 N N . LEU A 1 420 ? 21.716 21.137 -66.962 1.00 78.56 420 LEU A N 1
ATOM 3563 C CA . LEU A 1 420 ? 22.995 20.475 -67.241 1.00 78.56 420 LEU A CA 1
ATOM 3564 C C . LEU A 1 420 ? 22.812 19.305 -68.231 1.00 78.56 420 LEU A C 1
ATOM 3566 O O . LEU A 1 420 ? 23.620 19.103 -69.136 1.00 78.56 420 LEU A O 1
ATOM 3570 N N . GLY A 1 421 ? 21.702 18.573 -68.120 1.00 77.31 421 GLY A N 1
ATOM 3571 C CA . GLY A 1 421 ? 21.314 17.526 -69.064 1.00 77.31 421 GLY A CA 1
ATOM 3572 C C . GLY A 1 421 ? 20.878 18.045 -70.442 1.00 77.31 421 GLY A C 1
ATOM 3573 O O . GLY A 1 421 ? 20.945 17.293 -71.414 1.00 77.31 421 GLY A O 1
ATOM 3574 N N . LYS A 1 422 ? 20.425 19.299 -70.567 1.00 80.69 422 LYS A N 1
ATOM 3575 C CA . LYS A 1 422 ? 20.128 19.963 -71.853 1.00 80.69 422 LYS A CA 1
ATOM 3576 C C . LYS A 1 422 ? 21.409 20.476 -72.510 1.00 80.69 422 LYS A C 1
ATOM 3578 O O . LYS A 1 422 ? 21.665 20.148 -73.663 1.00 80.69 422 LYS A O 1
ATOM 3583 N N . THR A 1 423 ? 22.253 21.183 -71.759 1.00 75.25 423 THR A N 1
ATOM 3584 C CA . THR A 1 423 ? 23.542 21.712 -72.248 1.00 75.25 423 THR A CA 1
ATOM 3585 C C . THR A 1 423 ? 24.531 20.610 -72.642 1.00 75.25 423 THR A C 1
ATOM 3587 O O . THR A 1 423 ? 25.254 20.770 -73.622 1.00 75.25 423 THR A O 1
ATOM 3590 N N . LYS A 1 424 ? 24.522 19.450 -71.966 1.00 82.44 424 LYS A N 1
ATOM 3591 C CA . LYS A 1 424 ? 25.298 18.275 -72.405 1.00 82.44 424 LYS A CA 1
ATOM 3592 C C . LYS A 1 424 ? 24.847 17.754 -73.777 1.00 82.44 424 LYS A C 1
ATOM 3594 O O . LYS A 1 424 ? 25.699 17.485 -74.616 1.00 82.44 424 LYS A O 1
ATOM 3599 N N . ARG A 1 425 ? 23.533 17.668 -74.027 1.00 79.19 425 ARG A N 1
ATOM 3600 C CA . ARG A 1 425 ? 22.989 17.230 -75.325 1.00 79.19 425 ARG A CA 1
ATOM 3601 C C . ARG A 1 425 ? 23.323 18.206 -76.449 1.00 79.19 425 ARG A C 1
ATOM 3603 O O . ARG A 1 425 ? 23.778 17.763 -77.494 1.00 79.19 425 ARG A O 1
ATOM 3610 N N . THR A 1 426 ? 23.196 19.517 -76.230 1.00 75.06 426 THR A N 1
ATOM 3611 C CA . THR A 1 426 ? 23.573 20.492 -77.269 1.00 75.06 426 THR A CA 1
ATOM 3612 C C . THR A 1 426 ? 25.082 20.523 -77.528 1.00 75.06 426 THR A C 1
ATOM 3614 O O . THR A 1 426 ? 25.502 20.781 -78.653 1.00 75.06 426 THR A O 1
ATOM 3617 N N . LEU A 1 427 ? 25.923 20.200 -76.536 1.00 77.56 427 LEU A N 1
ATOM 3618 C CA . LEU A 1 427 ? 27.363 20.006 -76.747 1.00 77.56 427 LEU A CA 1
ATOM 3619 C C . LEU A 1 427 ? 27.664 18.753 -77.591 1.00 77.56 427 LEU A C 1
ATOM 3621 O O . LEU A 1 427 ? 28.513 18.811 -78.479 1.00 77.56 427 LEU A O 1
ATOM 3625 N N . GLU A 1 428 ? 26.956 17.647 -77.349 1.00 79.56 428 GLU A N 1
ATOM 3626 C CA . GLU A 1 428 ? 27.056 16.408 -78.136 1.00 79.56 428 GLU A CA 1
ATOM 3627 C C . GLU A 1 428 ? 26.575 16.618 -79.585 1.00 79.56 428 GLU A C 1
ATOM 3629 O O . GLU A 1 428 ? 27.274 16.246 -80.528 1.00 79.56 428 GLU A O 1
ATOM 3634 N N . GLU A 1 429 ? 25.445 17.305 -79.780 1.00 78.69 429 GLU A N 1
ATOM 3635 C CA . GLU A 1 429 ? 24.943 17.723 -81.096 1.00 78.69 429 GLU A CA 1
ATOM 3636 C C . GLU A 1 429 ? 25.970 18.599 -81.831 1.00 78.69 429 GLU A C 1
ATOM 3638 O O . GLU A 1 429 ? 26.330 18.300 -82.973 1.00 78.69 429 GLU A O 1
ATOM 3643 N N . ASN A 1 430 ? 26.526 19.621 -81.171 1.00 75.81 430 ASN A N 1
ATOM 3644 C CA . ASN A 1 430 ? 27.575 20.468 -81.744 1.00 75.81 430 ASN A CA 1
ATOM 3645 C C . ASN A 1 430 ? 28.844 19.671 -82.107 1.00 75.81 430 ASN A C 1
ATOM 3647 O O . ASN A 1 430 ? 29.447 19.936 -83.145 1.00 75.81 430 ASN A O 1
ATOM 3651 N N . GLN A 1 431 ? 29.232 18.661 -81.317 1.00 78.31 431 GLN A N 1
ATOM 3652 C CA . GLN A 1 431 ? 30.340 17.759 -81.662 1.00 78.31 431 GLN A CA 1
ATOM 3653 C C . GLN A 1 431 ? 30.052 16.898 -82.900 1.00 78.31 431 GLN A C 1
ATOM 3655 O O . GLN A 1 431 ? 30.975 16.633 -83.672 1.00 78.31 431 GLN A O 1
ATOM 3660 N N . THR A 1 432 ? 28.806 16.467 -83.124 1.00 77.25 432 THR A N 1
ATOM 3661 C CA . THR A 1 432 ? 28.447 15.768 -84.374 1.00 77.25 432 THR A CA 1
ATOM 3662 C C . THR A 1 432 ? 28.473 16.708 -85.580 1.00 77.25 432 THR A C 1
ATOM 3664 O O . THR A 1 432 ? 29.075 16.370 -86.597 1.00 77.25 432 THR A O 1
ATOM 3667 N N . GLN A 1 433 ? 27.941 17.927 -85.440 1.00 77.06 433 GLN A N 1
ATOM 3668 C CA . GLN A 1 433 ? 27.978 18.943 -86.497 1.00 77.06 433 GLN A CA 1
ATOM 3669 C C . GLN A 1 433 ? 29.410 19.363 -86.858 1.00 77.06 433 GLN A C 1
ATOM 3671 O O . GLN A 1 433 ? 29.691 19.596 -88.033 1.00 77.06 433 GLN A O 1
ATOM 3676 N N . LEU A 1 434 ? 30.327 19.421 -85.883 1.00 76.88 434 LEU A N 1
ATOM 3677 C CA . LEU A 1 434 ? 31.741 19.701 -86.140 1.00 76.88 434 LEU A CA 1
ATOM 3678 C C . LEU A 1 434 ? 32.377 18.609 -87.015 1.00 76.88 434 LEU A C 1
ATOM 3680 O O . LEU A 1 434 ? 33.000 18.930 -88.020 1.00 76.88 434 LEU A O 1
ATOM 3684 N N . LYS A 1 435 ? 32.136 17.328 -86.706 1.00 78.00 435 LYS A N 1
ATOM 3685 C CA . LYS A 1 435 ? 32.664 16.191 -87.486 1.00 78.00 435 LYS A CA 1
ATOM 3686 C C . LYS A 1 435 ? 32.131 16.138 -88.915 1.00 78.00 435 LYS A C 1
ATOM 3688 O O . LYS A 1 435 ? 32.871 15.823 -89.844 1.00 78.00 435 LYS A O 1
ATOM 3693 N N . ASP A 1 436 ? 30.860 16.475 -89.118 1.00 77.00 436 ASP A N 1
ATOM 3694 C CA . ASP A 1 436 ? 30.306 16.564 -90.472 1.00 77.00 436 ASP A CA 1
ATOM 3695 C C . ASP A 1 436 ? 30.768 17.834 -91.212 1.00 77.00 436 ASP A C 1
ATOM 3697 O O . ASP A 1 436 ? 30.840 17.831 -92.441 1.00 77.00 436 ASP A O 1
ATOM 3701 N N . LYS A 1 437 ? 31.183 18.891 -90.497 1.00 78.12 437 LYS A N 1
ATOM 3702 C CA . LYS A 1 437 ? 31.893 20.041 -91.084 1.00 78.12 437 LYS A CA 1
ATOM 3703 C C . LYS A 1 437 ? 33.338 19.722 -91.465 1.00 78.12 437 LYS A C 1
ATOM 3705 O O . LYS A 1 437 ? 33.770 20.160 -92.527 1.00 78.12 437 LYS A O 1
ATOM 3710 N N . GLU A 1 438 ? 34.049 18.934 -90.664 1.00 79.75 438 GLU A N 1
ATOM 3711 C CA . GLU A 1 438 ? 35.389 18.418 -90.980 1.00 79.75 438 GLU A CA 1
ATOM 3712 C C . GLU A 1 438 ? 35.348 17.565 -92.262 1.00 79.75 438 GLU A C 1
ATOM 3714 O O . GLU A 1 438 ? 36.099 17.830 -93.197 1.00 79.75 438 GLU A O 1
ATOM 3719 N N . ARG A 1 439 ? 34.376 16.649 -92.385 1.00 77.25 439 ARG A N 1
ATOM 3720 C CA . ARG A 1 439 ? 34.122 15.874 -93.620 1.00 77.25 439 ARG A CA 1
ATOM 3721 C C . ARG A 1 439 ? 33.767 16.740 -94.834 1.00 77.25 439 ARG A C 1
ATOM 3723 O O . ARG A 1 439 ? 34.170 16.435 -95.953 1.00 77.25 439 ARG A O 1
ATOM 3730 N N . GLN A 1 440 ? 32.995 17.813 -94.642 1.00 74.75 440 GLN A N 1
ATOM 3731 C CA . GLN A 1 440 ? 32.684 18.757 -95.726 1.00 74.75 440 GLN A CA 1
ATOM 3732 C C . GLN A 1 440 ? 33.934 19.516 -96.191 1.00 74.75 440 GLN A C 1
ATOM 3734 O O . GLN A 1 440 ? 34.097 19.714 -97.392 1.00 74.75 440 GLN A O 1
ATOM 3739 N N . LEU A 1 441 ? 34.824 19.901 -95.271 1.00 75.62 441 LEU A N 1
ATOM 3740 C CA . LEU A 1 441 ? 36.117 20.501 -95.612 1.00 75.62 441 LEU A CA 1
ATOM 3741 C C . LEU A 1 441 ? 37.010 19.513 -96.369 1.00 75.62 441 LEU A C 1
ATOM 3743 O O . LEU A 1 441 ? 37.502 19.867 -97.433 1.00 75.62 441 LEU A O 1
ATOM 3747 N N . GLU A 1 442 ? 37.130 18.272 -95.896 1.00 77.31 442 GLU A N 1
ATOM 3748 C CA . GLU A 1 442 ? 37.871 17.198 -96.574 1.00 77.31 442 GLU A CA 1
ATOM 3749 C C . GLU A 1 442 ? 37.351 16.959 -98.007 1.00 77.31 442 GLU A C 1
ATOM 3751 O O . GLU A 1 442 ? 38.136 16.838 -98.949 1.00 77.31 442 GLU A O 1
ATOM 3756 N N . SER A 1 443 ? 36.029 16.979 -98.219 1.00 75.81 443 SER A N 1
ATOM 3757 C CA . SER A 1 443 ? 35.432 16.890 -99.562 1.00 75.81 443 SER A CA 1
ATOM 3758 C C . SER A 1 443 ? 35.806 18.082 -100.455 1.00 75.81 443 SER A C 1
ATOM 3760 O O . SER A 1 443 ? 36.172 17.890 -101.614 1.00 75.81 443 SER A O 1
ATOM 3762 N N . VAL A 1 444 ? 35.747 19.310 -99.928 1.00 76.69 444 VAL A N 1
ATOM 3763 C CA . VAL A 1 444 ? 36.093 20.539 -100.670 1.00 76.69 444 VAL A CA 1
ATOM 3764 C C . VAL A 1 444 ? 37.593 20.620 -100.971 1.00 76.69 444 VAL A C 1
ATOM 3766 O O . VAL A 1 444 ? 37.980 21.091 -102.038 1.00 76.69 444 VAL A O 1
ATOM 3769 N N . GLU A 1 445 ? 38.447 20.132 -100.075 1.00 74.81 445 GLU A N 1
ATOM 3770 C CA . GLU A 1 445 ? 39.900 20.085 -100.256 1.00 74.81 445 GLU A CA 1
ATOM 3771 C C . GLU A 1 445 ? 40.291 19.083 -101.358 1.00 74.81 445 GLU A C 1
ATOM 3773 O O . GLU A 1 445 ? 41.092 19.404 -102.240 1.00 74.81 445 GLU A O 1
ATOM 3778 N N . ASN A 1 446 ? 39.621 17.925 -101.410 1.00 75.94 446 ASN A N 1
ATOM 3779 C CA . ASN A 1 446 ? 39.724 16.991 -102.535 1.00 75.94 446 ASN A CA 1
ATOM 3780 C C . ASN A 1 446 ? 39.213 17.608 -103.856 1.00 75.94 446 ASN A C 1
ATOM 3782 O O . ASN A 1 446 ? 39.880 17.500 -104.889 1.00 75.94 446 ASN A O 1
ATOM 3786 N N . GLU A 1 447 ? 38.067 18.301 -103.858 1.00 77.06 447 GLU A N 1
ATOM 3787 C CA . GLU A 1 447 ? 37.563 19.003 -105.051 1.00 77.06 447 GLU A CA 1
ATOM 3788 C C . GLU A 1 447 ? 38.530 20.092 -105.545 1.00 77.06 447 GLU A C 1
ATOM 3790 O O . GLU A 1 447 ? 38.758 20.212 -106.759 1.00 77.06 447 GLU A O 1
ATOM 3795 N N . LEU A 1 448 ? 39.148 20.839 -104.625 1.00 74.12 448 LEU A N 1
ATOM 3796 C CA . LEU A 1 448 ? 40.165 21.845 -104.920 1.00 74.12 448 LEU A CA 1
ATOM 3797 C C . LEU A 1 448 ? 41.400 21.207 -105.569 1.00 74.12 448 LEU A C 1
ATOM 3799 O O . LEU A 1 448 ? 41.865 21.702 -106.597 1.00 74.12 448 LEU A O 1
ATOM 3803 N N . GLU A 1 449 ? 41.883 20.075 -105.051 1.00 77.00 449 GLU A N 1
ATOM 3804 C CA . GLU A 1 449 ? 43.022 19.361 -105.633 1.00 77.00 449 GLU A CA 1
ATOM 3805 C C . GLU A 1 449 ? 42.688 18.794 -107.028 1.00 77.00 449 GLU A C 1
ATOM 3807 O O . GLU A 1 449 ? 43.498 18.928 -107.949 1.00 77.00 449 GLU A O 1
ATOM 3812 N N . THR A 1 450 ? 41.475 18.270 -107.278 1.00 73.06 450 THR A N 1
ATOM 3813 C CA . THR A 1 450 ? 41.085 17.898 -108.661 1.00 73.06 450 THR A CA 1
ATOM 3814 C C . THR A 1 450 ? 40.980 19.111 -109.591 1.00 73.06 450 THR A C 1
ATOM 3816 O O . THR A 1 450 ? 41.224 18.991 -110.791 1.00 73.06 450 THR A O 1
ATOM 3819 N N . SER A 1 451 ? 40.626 20.286 -109.066 1.00 73.06 451 SER A N 1
ATOM 3820 C CA . SER A 1 451 ? 40.501 21.528 -109.839 1.00 73.06 451 SER A CA 1
ATOM 3821 C C . SER A 1 451 ? 41.866 22.125 -110.185 1.00 73.06 451 SER A C 1
ATOM 3823 O O . SER A 1 451 ? 42.089 22.554 -111.314 1.00 73.06 451 SER A O 1
ATOM 3825 N N . LYS A 1 452 ? 42.814 22.053 -109.252 1.00 74.62 452 LYS A N 1
ATOM 3826 C CA . LYS A 1 452 ? 44.230 22.397 -109.421 1.00 74.62 452 LYS A CA 1
ATOM 3827 C C . LYS A 1 452 ? 44.925 21.478 -110.435 1.00 74.62 452 LYS A C 1
ATOM 3829 O O . LYS A 1 452 ? 45.631 21.972 -111.306 1.00 74.62 452 LYS A O 1
ATOM 3834 N N . ASN A 1 453 ? 44.639 20.173 -110.413 1.00 74.38 453 ASN A N 1
ATOM 3835 C CA . ASN A 1 453 ? 45.129 19.230 -111.430 1.00 74.38 453 ASN A CA 1
ATOM 3836 C C . ASN A 1 453 ? 44.484 19.438 -112.819 1.00 74.38 453 ASN A C 1
ATOM 3838 O O . ASN A 1 453 ? 45.114 19.169 -113.838 1.00 74.38 453 ASN A O 1
ATOM 3842 N N . LYS A 1 454 ? 43.260 19.985 -112.897 1.00 73.38 454 LYS A N 1
ATOM 3843 C CA . LYS A 1 454 ? 42.690 20.483 -114.168 1.00 73.38 454 LYS A CA 1
ATOM 3844 C C . LYS A 1 454 ? 43.337 21.797 -114.621 1.00 73.38 454 LYS A C 1
ATOM 3846 O O . LYS A 1 454 ? 43.349 22.067 -115.818 1.00 73.38 454 LYS A O 1
ATOM 3851 N N . LEU A 1 455 ? 43.853 22.614 -113.698 1.00 68.38 455 LEU A N 1
ATOM 3852 C CA . LEU A 1 455 ? 44.551 23.860 -114.021 1.00 68.38 455 LEU A CA 1
ATOM 3853 C C . LEU A 1 455 ? 45.922 23.571 -114.641 1.00 68.38 455 LEU A C 1
ATOM 3855 O O . LEU A 1 455 ? 46.169 24.012 -115.756 1.00 68.38 455 LEU A O 1
ATOM 3859 N N . THR A 1 456 ? 46.740 22.723 -114.010 1.00 69.56 456 THR A N 1
ATOM 3860 C CA . THR A 1 456 ? 48.058 22.335 -114.549 1.00 69.56 456 THR A CA 1
ATOM 3861 C C . THR A 1 456 ? 47.963 21.650 -115.916 1.00 69.56 456 THR A C 1
ATOM 3863 O O . THR A 1 456 ? 48.840 21.822 -116.759 1.00 69.56 456 THR A O 1
ATOM 3866 N N . GLU A 1 457 ? 46.878 20.919 -116.189 1.00 71.69 457 GLU A N 1
ATOM 3867 C CA . GLU A 1 457 ? 46.611 20.354 -117.518 1.00 71.69 457 GLU A CA 1
ATOM 3868 C C . GLU A 1 457 ? 46.205 21.424 -118.552 1.00 71.69 457 GLU A C 1
ATOM 3870 O O . GLU A 1 457 ? 46.541 21.306 -119.730 1.00 71.69 457 GLU A O 1
ATOM 3875 N N . ARG A 1 458 ? 45.534 22.506 -118.130 1.00 70.50 458 ARG A N 1
ATOM 3876 C CA . ARG A 1 458 ? 45.275 23.676 -118.988 1.00 70.50 458 ARG A CA 1
ATOM 3877 C C . ARG A 1 458 ? 46.526 24.511 -119.232 1.00 70.50 458 ARG A C 1
ATOM 3879 O O . ARG A 1 458 ? 46.645 25.056 -120.324 1.00 70.50 458 ARG A O 1
ATOM 3886 N N . ASP A 1 459 ? 47.438 24.586 -118.269 1.00 74.25 459 ASP A N 1
ATOM 3887 C CA . ASP A 1 459 ? 48.695 25.323 -118.409 1.00 74.25 459 ASP A CA 1
ATOM 3888 C C . ASP A 1 459 ? 49.608 24.644 -119.448 1.00 74.25 459 ASP A C 1
ATOM 3890 O O . ASP A 1 459 ? 50.081 25.311 -120.364 1.00 74.25 459 ASP A O 1
ATOM 3894 N N . LYS A 1 460 ? 49.709 23.303 -119.449 1.00 73.44 460 LYS A N 1
ATOM 3895 C CA . LYS A 1 460 ? 50.347 22.546 -120.554 1.00 73.44 460 LYS A CA 1
ATOM 3896 C C . LYS A 1 460 ? 49.694 22.822 -121.916 1.00 73.44 460 LYS A C 1
ATOM 3898 O O . LYS A 1 460 ? 50.380 22.976 -122.922 1.00 73.44 460 LYS A O 1
ATOM 3903 N N . GLN A 1 461 ? 48.359 22.896 -121.963 1.00 71.38 461 GLN A N 1
ATOM 3904 C CA . GLN A 1 461 ? 47.607 23.232 -123.184 1.00 71.38 461 GLN A CA 1
ATOM 3905 C C . GLN A 1 461 ? 47.749 24.707 -123.601 1.00 71.38 461 GLN A C 1
ATOM 3907 O O . GLN A 1 461 ? 47.324 25.062 -124.705 1.00 71.38 461 GLN A O 1
ATOM 3912 N N . LEU A 1 462 ? 48.289 25.571 -122.736 1.00 68.19 462 LEU A N 1
ATOM 3913 C CA . LEU A 1 462 ? 48.703 26.930 -123.075 1.00 68.19 462 LEU A CA 1
ATOM 3914 C C . LEU A 1 462 ? 50.145 26.928 -123.586 1.00 68.19 462 LEU A C 1
ATOM 3916 O O . LEU A 1 462 ? 50.352 27.430 -124.682 1.00 68.19 462 LEU A O 1
ATOM 3920 N N . GLU A 1 463 ? 51.090 26.249 -122.927 1.00 70.38 463 GLU A N 1
ATOM 3921 C CA . GLU A 1 463 ? 52.461 26.071 -123.443 1.00 70.38 463 GLU A CA 1
ATOM 3922 C C . GLU A 1 463 ? 52.480 25.446 -124.853 1.00 70.38 463 GLU A C 1
ATOM 3924 O O . GLU A 1 463 ? 53.208 25.901 -125.736 1.00 70.38 463 GLU A O 1
ATOM 3929 N N . GLU A 1 464 ? 51.632 24.444 -125.114 1.00 69.88 464 GLU A N 1
ATOM 3930 C CA . GLU A 1 464 ? 51.487 23.846 -126.447 1.00 69.88 464 GLU A CA 1
ATOM 3931 C C . GLU A 1 464 ? 50.904 24.834 -127.476 1.00 69.88 464 GLU A C 1
ATOM 3933 O O . GLU A 1 464 ? 51.307 24.829 -128.642 1.00 69.88 464 GLU A O 1
ATOM 3938 N N . LYS A 1 465 ? 49.998 25.728 -127.060 1.00 68.06 465 LYS A N 1
ATOM 3939 C CA . LYS A 1 465 ? 49.430 26.771 -127.932 1.00 68.06 465 LYS A CA 1
ATOM 3940 C C . LYS A 1 465 ? 50.383 27.927 -128.175 1.00 68.06 465 LYS A C 1
ATOM 3942 O O . LYS A 1 465 ? 50.410 28.422 -129.296 1.00 68.06 465 LYS A O 1
ATOM 3947 N N . ASP A 1 466 ? 51.164 28.326 -127.183 1.00 70.38 466 ASP A N 1
ATOM 3948 C CA . ASP A 1 466 ? 52.163 29.380 -127.319 1.00 70.38 466 ASP A CA 1
ATOM 3949 C C . ASP A 1 466 ? 53.315 28.897 -128.208 1.00 70.38 466 ASP A C 1
ATOM 3951 O O . ASP A 1 466 ? 53.714 29.609 -129.126 1.00 70.38 466 ASP A O 1
ATOM 3955 N N . ARG A 1 467 ? 53.725 27.627 -128.081 1.00 73.69 467 ARG A N 1
ATOM 3956 C CA . ARG A 1 467 ? 54.613 26.957 -129.045 1.00 73.69 467 ARG A CA 1
ATOM 3957 C C . ARG A 1 467 ? 54.029 26.933 -130.467 1.00 73.69 467 ARG A C 1
ATOM 3959 O O . ARG A 1 467 ? 54.748 27.229 -131.419 1.00 73.69 467 ARG A O 1
ATOM 3966 N N . LEU A 1 468 ? 52.742 26.612 -130.633 1.00 68.06 468 LEU A N 1
ATOM 3967 C CA . LEU A 1 468 ? 52.071 26.654 -131.943 1.00 68.06 468 LEU A CA 1
ATOM 3968 C C . LEU A 1 468 ? 51.906 28.085 -132.486 1.00 68.06 468 LEU A C 1
ATOM 3970 O O . LEU A 1 468 ? 51.885 28.271 -133.701 1.00 68.06 468 LEU A O 1
ATOM 3974 N N . LEU A 1 469 ? 51.795 29.098 -131.621 1.00 61.84 469 LEU A N 1
ATOM 3975 C CA . LEU A 1 469 ? 51.782 30.511 -132.003 1.00 61.84 469 LEU A CA 1
ATOM 3976 C C . LEU A 1 469 ? 53.174 30.988 -132.424 1.00 61.84 469 LEU A C 1
ATOM 3978 O O . LEU A 1 469 ? 53.273 31.685 -133.428 1.00 61.84 469 LEU A O 1
ATOM 3982 N N . GLU A 1 470 ? 54.233 30.571 -131.730 1.00 65.25 470 GLU A N 1
ATOM 3983 C CA . GLU A 1 470 ? 55.625 30.877 -132.078 1.00 65.25 470 GLU A CA 1
ATOM 3984 C C . GLU A 1 470 ? 56.066 30.175 -133.377 1.00 65.25 470 GLU A C 1
ATOM 3986 O O . GLU A 1 470 ? 56.804 30.741 -134.184 1.00 65.25 470 GLU A O 1
ATOM 3991 N N . GLU A 1 471 ? 55.534 28.981 -133.657 1.00 62.28 471 GLU A N 1
ATOM 3992 C CA . GLU A 1 471 ? 55.669 28.325 -134.963 1.00 62.28 471 GLU A CA 1
ATOM 3993 C C . GLU A 1 471 ? 54.894 29.071 -136.071 1.00 62.28 471 GLU A C 1
ATOM 3995 O O . GLU A 1 471 ? 55.357 29.141 -137.211 1.00 62.28 471 GLU A O 1
ATOM 4000 N N . LYS A 1 472 ? 53.756 29.704 -135.741 1.00 61.25 472 LYS A N 1
ATOM 4001 C CA . LYS A 1 472 ? 52.947 30.488 -136.691 1.00 61.25 472 LYS A CA 1
ATOM 4002 C C . LYS A 1 472 ? 53.495 31.885 -136.982 1.00 61.25 472 LYS A C 1
ATOM 4004 O O . LYS A 1 472 ? 53.447 32.313 -138.133 1.00 61.25 472 LYS A O 1
ATOM 4009 N N . THR A 1 473 ? 54.016 32.602 -135.986 1.00 56.94 473 THR A N 1
ATOM 4010 C CA . THR A 1 473 ? 54.638 33.925 -136.193 1.00 56.94 473 THR A CA 1
ATOM 4011 C C . THR A 1 473 ? 55.885 33.812 -137.066 1.00 56.94 473 THR A C 1
ATOM 4013 O O . THR A 1 473 ? 56.119 34.674 -137.909 1.00 56.94 473 THR A O 1
ATOM 4016 N N . LYS A 1 474 ? 56.611 32.690 -136.980 1.00 57.03 474 LYS A N 1
ATOM 4017 C CA . LYS A 1 474 ? 57.745 32.363 -137.860 1.00 57.03 474 LYS A CA 1
ATOM 4018 C C . LYS A 1 474 ? 57.377 32.111 -139.330 1.00 57.03 474 LYS A C 1
ATOM 4020 O O . LYS A 1 474 ? 58.275 32.072 -140.165 1.00 57.03 474 LYS A O 1
ATOM 4025 N N . GLN A 1 475 ? 56.092 31.934 -139.650 1.00 54.09 475 GLN A N 1
ATOM 4026 C CA . GLN A 1 475 ? 55.583 31.724 -141.016 1.00 54.09 475 GLN A CA 1
ATOM 4027 C C . GLN A 1 475 ? 54.868 32.958 -141.600 1.00 54.09 475 GLN A C 1
ATOM 4029 O O . GLN A 1 475 ? 54.460 32.931 -142.757 1.00 54.09 475 GLN A O 1
ATOM 4034 N N . LEU A 1 476 ? 54.714 34.039 -140.826 1.00 50.47 476 LEU A N 1
ATOM 4035 C CA . LEU A 1 476 ? 54.008 35.264 -141.226 1.00 50.47 476 LEU A CA 1
ATOM 4036 C C . LEU A 1 476 ? 54.905 36.506 -141.109 1.00 50.47 476 LEU A C 1
ATOM 4038 O O . LEU A 1 476 ? 54.485 37.548 -140.611 1.00 50.47 476 LEU A O 1
ATOM 4042 N N . GLN A 1 477 ? 56.147 36.393 -141.591 1.00 44.19 477 GLN A N 1
ATOM 4043 C CA . GLN A 1 477 ? 57.079 37.519 -141.707 1.00 44.19 477 GLN A CA 1
ATOM 4044 C C . GLN A 1 477 ? 57.676 37.647 -143.119 1.00 44.19 477 GLN A C 1
ATOM 4046 O O . GLN A 1 477 ? 58.881 37.789 -143.308 1.00 44.19 477 GLN A O 1
ATOM 4051 N N . GLU A 1 478 ? 56.801 37.643 -144.125 1.00 43.28 478 GLU A N 1
ATOM 4052 C CA . GLU A 1 478 ? 57.097 38.162 -145.461 1.00 43.28 478 GLU A CA 1
ATOM 4053 C C . GLU A 1 478 ? 55.866 38.944 -145.967 1.00 43.28 478 GLU A C 1
ATOM 4055 O O . GLU A 1 478 ? 54.739 38.474 -145.834 1.00 43.28 478 GLU A O 1
ATOM 4060 N N . GLN A 1 479 ? 56.096 40.140 -146.527 1.00 36.69 479 GLN A N 1
ATOM 4061 C CA . GLN A 1 479 ? 55.110 41.146 -146.989 1.00 36.69 479 GLN A CA 1
ATOM 4062 C C . GLN A 1 479 ? 54.406 42.042 -145.926 1.00 36.69 479 GLN A C 1
ATOM 4064 O O . GLN A 1 479 ? 53.285 41.802 -145.491 1.00 36.69 479 GLN A O 1
ATOM 4069 N N . THR A 1 480 ? 55.054 43.193 -145.675 1.00 33.25 480 THR A N 1
ATOM 4070 C CA . THR A 1 480 ? 54.476 44.554 -145.488 1.00 33.25 480 THR A CA 1
ATOM 4071 C C . THR A 1 480 ? 53.616 44.915 -144.258 1.00 33.25 480 THR A C 1
ATOM 4073 O O . THR A 1 480 ? 52.389 44.936 -144.306 1.00 33.25 480 THR A O 1
ATOM 4076 N N . ASP A 1 481 ? 54.323 45.394 -143.228 1.00 32.88 481 ASP A N 1
ATOM 4077 C CA . ASP A 1 481 ? 54.121 46.660 -142.476 1.00 32.88 481 ASP A CA 1
ATOM 4078 C C . ASP A 1 481 ? 53.683 47.904 -143.310 1.00 32.88 481 ASP A C 1
ATOM 4080 O O . ASP A 1 481 ? 53.844 47.863 -144.536 1.00 32.88 481 ASP A O 1
ATOM 4084 N N . PRO A 1 482 ? 53.335 49.084 -142.710 1.00 47.88 482 PRO A N 1
ATOM 4085 C CA . PRO A 1 482 ? 52.941 49.412 -141.315 1.00 47.88 482 PRO A CA 1
ATOM 4086 C C . PRO A 1 482 ? 51.720 50.398 -141.213 1.00 47.88 482 PRO A C 1
ATOM 4088 O O . PRO A 1 482 ? 51.004 50.617 -142.183 1.00 47.88 482 PRO A O 1
ATOM 4091 N N . GLU A 1 483 ? 51.557 51.059 -140.045 1.00 28.16 483 GLU A N 1
ATOM 4092 C CA . GLU A 1 483 ? 50.676 52.218 -139.715 1.00 28.16 483 GLU A CA 1
ATOM 4093 C C . GLU A 1 483 ? 49.155 51.960 -139.510 1.00 28.16 483 GLU A C 1
ATOM 4095 O O . GLU A 1 483 ? 48.548 51.136 -140.178 1.00 28.16 483 GLU A O 1
ATOM 4100 N N . SER A 1 484 ? 48.431 52.656 -138.609 1.00 30.30 484 SER A N 1
ATOM 4101 C CA . SER A 1 484 ? 48.831 53.414 -137.401 1.00 30.30 484 SER A CA 1
ATOM 4102 C C . SER A 1 484 ? 47.654 53.600 -136.409 1.00 30.30 484 SER A C 1
ATOM 4104 O O . SER A 1 484 ? 46.517 53.837 -136.803 1.00 30.30 484 SER A O 1
ATOM 4106 N N . SER A 1 485 ? 47.966 53.520 -135.109 1.00 29.03 485 SER A N 1
ATOM 4107 C CA . SER A 1 485 ? 47.242 54.021 -133.915 1.00 29.03 485 SER A CA 1
ATOM 4108 C C . SER A 1 485 ? 45.722 54.348 -133.957 1.00 29.03 485 SER A C 1
ATOM 4110 O O . SER A 1 485 ? 45.307 55.483 -134.185 1.00 29.03 485 SER A O 1
ATOM 4112 N N . ALA A 1 486 ? 44.885 53.409 -133.488 1.00 26.66 486 ALA A N 1
ATOM 4113 C CA . ALA A 1 486 ? 43.539 53.667 -132.940 1.00 26.66 486 ALA A CA 1
ATOM 4114 C C . ALA A 1 486 ? 43.127 52.520 -131.975 1.00 26.66 486 ALA A C 1
ATOM 4116 O O . ALA A 1 486 ? 43.585 51.399 -132.156 1.00 26.66 486 ALA A O 1
ATOM 4117 N N . ALA A 1 487 ? 42.300 52.675 -130.930 1.00 30.75 487 ALA A N 1
ATOM 4118 C CA . ALA A 1 487 ? 41.613 53.850 -130.379 1.00 30.75 487 ALA A CA 1
ATOM 4119 C C . ALA A 1 487 ? 41.557 53.789 -128.831 1.00 30.75 487 ALA A C 1
ATOM 4121 O O . ALA A 1 487 ? 41.559 52.714 -128.234 1.00 30.75 487 ALA A O 1
ATOM 4122 N N . ILE A 1 488 ? 41.447 54.946 -128.170 1.00 32.53 488 ILE A N 1
ATOM 4123 C CA . ILE A 1 488 ? 41.443 55.083 -126.701 1.00 32.53 488 ILE A CA 1
ATOM 4124 C C . ILE A 1 488 ? 40.015 55.307 -126.161 1.00 32.53 488 ILE A C 1
ATOM 4126 O O . ILE A 1 488 ? 39.297 56.159 -126.671 1.00 32.53 488 ILE A O 1
ATOM 4130 N N . ARG A 1 489 ? 39.664 54.621 -125.056 1.00 34.97 489 ARG A N 1
ATOM 4131 C CA . ARG A 1 489 ? 38.478 54.830 -124.178 1.00 34.97 489 ARG A CA 1
ATOM 4132 C C . ARG A 1 489 ? 37.090 54.781 -124.850 1.00 34.97 489 ARG A C 1
ATOM 4134 O O . ARG A 1 489 ? 36.620 55.768 -125.408 1.00 34.97 489 ARG A O 1
ATOM 4141 N N . ARG A 1 490 ? 36.317 53.725 -124.560 1.00 32.34 490 ARG A N 1
ATOM 4142 C CA . ARG A 1 490 ? 34.859 53.876 -124.355 1.00 32.34 490 ARG A CA 1
ATOM 4143 C C . ARG A 1 490 ? 34.584 54.218 -122.886 1.00 32.34 490 ARG A C 1
ATOM 4145 O O . ARG A 1 490 ? 35.320 53.782 -122.005 1.00 32.34 490 ARG A O 1
ATOM 4152 N N . ARG A 1 491 ? 33.566 55.047 -122.636 1.00 33.69 491 ARG A N 1
ATOM 4153 C CA . ARG A 1 491 ? 33.240 55.634 -121.325 1.00 33.69 491 ARG A CA 1
ATOM 4154 C C . ARG A 1 491 ? 31.716 55.701 -121.157 1.00 33.69 491 ARG A C 1
ATOM 4156 O O . ARG A 1 491 ? 31.091 56.384 -121.960 1.00 33.69 491 ARG A O 1
ATOM 4163 N N . ASN A 1 492 ? 31.191 55.110 -120.077 1.00 28.52 492 ASN A N 1
ATOM 4164 C CA . ASN A 1 492 ? 29.800 55.192 -119.579 1.00 28.52 492 ASN A CA 1
ATOM 4165 C C . ASN A 1 492 ? 28.724 54.677 -120.586 1.00 28.52 492 ASN A C 1
ATOM 4167 O O . ASN A 1 492 ? 28.972 54.581 -121.779 1.00 28.52 492 ASN A O 1
ATOM 4171 N N . SER A 1 493 ? 27.501 54.288 -120.209 1.00 27.67 493 SER A N 1
ATOM 4172 C CA . SER A 1 493 ? 26.647 54.715 -119.086 1.00 27.67 493 SER A CA 1
ATOM 4173 C C . SER A 1 493 ? 25.514 53.698 -118.833 1.00 27.67 493 SER A C 1
ATOM 4175 O O . SER A 1 493 ? 25.256 52.903 -119.730 1.00 27.67 493 SER A O 1
ATOM 4177 N N . LYS A 1 494 ? 24.736 53.902 -117.747 1.00 31.09 494 LYS A N 1
ATOM 4178 C CA . LYS A 1 494 ? 23.305 53.512 -117.594 1.00 31.09 494 LYS A CA 1
ATOM 4179 C C . LYS A 1 494 ? 22.983 51.996 -117.485 1.00 31.09 494 LYS A C 1
ATOM 4181 O O . LYS A 1 494 ? 23.725 51.180 -118.006 1.00 31.09 494 LYS A O 1
ATOM 4186 N N . GLU A 1 495 ? 21.874 51.547 -116.877 1.00 25.80 495 GLU A N 1
ATOM 4187 C CA . GLU A 1 495 ? 21.018 52.048 -115.765 1.00 25.80 495 GLU A CA 1
ATOM 4188 C C . GLU A 1 495 ? 19.968 50.962 -115.401 1.00 25.80 495 GLU A C 1
ATOM 4190 O O . GLU A 1 495 ? 19.696 50.105 -116.235 1.00 25.80 495 GLU A O 1
ATOM 4195 N N . LEU A 1 496 ? 19.302 51.109 -114.242 1.00 32.09 496 LEU A N 1
ATOM 4196 C CA . LEU A 1 496 ? 17.979 50.540 -113.883 1.00 32.09 496 LEU A CA 1
ATOM 4197 C C . LEU A 1 496 ? 17.827 49.025 -113.577 1.00 32.09 496 LEU A C 1
ATOM 4199 O O . LEU A 1 496 ? 18.615 48.172 -113.969 1.00 32.09 496 LEU A O 1
ATOM 4203 N N . GLU A 1 497 ? 16.763 48.753 -112.810 1.00 33.62 497 GLU A N 1
ATOM 4204 C CA . GLU A 1 497 ? 16.222 47.465 -112.324 1.00 33.62 497 GLU A CA 1
ATOM 4205 C C . GLU A 1 497 ? 14.966 47.067 -113.162 1.00 33.62 497 GLU A C 1
ATOM 4207 O O . GLU A 1 497 ? 14.719 47.699 -114.193 1.00 33.62 497 GLU A O 1
ATOM 4212 N N . PRO A 1 498 ? 14.023 46.222 -112.678 1.00 54.06 498 PRO A N 1
ATOM 4213 C CA . PRO A 1 498 ? 14.096 44.874 -112.096 1.00 54.06 498 PRO A CA 1
ATOM 4214 C C . PRO A 1 498 ? 13.461 43.854 -113.093 1.00 54.06 498 PRO A C 1
ATOM 4216 O O . PRO A 1 498 ? 13.559 44.074 -114.301 1.00 54.06 498 PRO A O 1
ATOM 4219 N N . PRO A 1 499 ? 12.814 42.738 -112.668 1.00 41.47 499 PRO A N 1
ATOM 4220 C CA . PRO A 1 499 ? 11.350 42.813 -112.514 1.00 41.47 499 PRO A CA 1
ATOM 4221 C C . PRO A 1 499 ? 10.747 41.892 -111.417 1.00 41.47 499 PRO A C 1
ATOM 4223 O O . PRO A 1 499 ? 11.430 41.379 -110.537 1.00 41.47 499 PRO A O 1
ATOM 4226 N N . ASN A 1 500 ? 9.421 41.738 -111.468 1.00 27.30 500 ASN A N 1
ATOM 4227 C CA . ASN A 1 500 ? 8.521 41.264 -110.417 1.00 27.30 500 ASN A CA 1
ATOM 4228 C C . ASN A 1 500 ? 8.023 39.811 -110.644 1.00 27.30 500 ASN A C 1
ATOM 4230 O O . ASN A 1 500 ? 7.672 39.482 -111.769 1.00 27.30 500 ASN A O 1
ATOM 4234 N N . MET A 1 501 ? 7.853 39.047 -109.553 1.00 28.77 501 MET A N 1
ATOM 4235 C CA . MET A 1 501 ? 6.769 38.066 -109.274 1.00 28.77 501 MET A CA 1
ATOM 4236 C C . MET A 1 501 ? 6.446 36.844 -110.181 1.00 28.77 501 MET A C 1
ATOM 4238 O O . MET A 1 501 ? 6.448 36.897 -111.403 1.00 28.77 501 MET A O 1
ATOM 4242 N N . SER A 1 502 ? 5.932 35.798 -109.502 1.00 31.66 502 SER A N 1
ATOM 4243 C CA . SER A 1 502 ? 5.200 34.595 -109.984 1.00 31.66 502 SER A CA 1
ATOM 4244 C C . SER A 1 502 ? 5.969 33.548 -110.821 1.00 31.66 502 SER A C 1
ATOM 4246 O O . SER A 1 502 ? 6.788 33.901 -111.656 1.00 31.66 502 SER A O 1
ATOM 4248 N N . GLY A 1 503 ? 5.733 32.237 -110.653 1.00 30.33 503 GLY A N 1
ATOM 4249 C CA . GLY A 1 503 ? 4.922 31.533 -109.638 1.00 30.33 503 GLY A CA 1
ATOM 4250 C C . GLY A 1 503 ? 4.711 30.040 -109.970 1.00 30.33 503 GLY A C 1
ATOM 4251 O O . GLY A 1 503 ? 4.829 29.685 -111.136 1.00 30.33 503 GLY A O 1
ATOM 4252 N N . GLU A 1 504 ? 4.345 29.223 -108.962 1.00 30.94 504 GLU A N 1
ATOM 4253 C CA . GLU A 1 504 ? 3.884 27.808 -109.079 1.00 30.94 504 GLU A CA 1
ATOM 4254 C C . GLU A 1 504 ? 4.923 26.804 -109.656 1.00 30.94 504 GLU A C 1
ATOM 4256 O O . GLU A 1 504 ? 5.885 27.204 -110.295 1.00 30.94 504 GLU A O 1
ATOM 4261 N N . THR A 1 505 ? 4.869 25.473 -109.505 1.00 32.72 505 THR A N 1
ATOM 4262 C CA . THR A 1 505 ? 4.376 24.475 -108.507 1.00 32.72 505 THR A CA 1
ATOM 4263 C C . THR A 1 505 ? 5.272 23.217 -108.716 1.00 32.72 505 THR A C 1
ATOM 4265 O O . THR A 1 505 ? 5.954 23.143 -109.735 1.00 32.72 505 THR A O 1
ATOM 4268 N N . GLN A 1 506 ? 5.417 22.180 -107.880 1.00 37.06 506 GLN A N 1
ATOM 4269 C CA . GLN A 1 506 ? 4.884 21.689 -106.588 1.00 37.06 506 GLN A CA 1
ATOM 4270 C C . GLN A 1 506 ? 5.996 20.745 -106.003 1.00 37.06 506 GLN A C 1
ATOM 4272 O O . GLN A 1 506 ? 6.997 20.542 -106.685 1.00 37.06 506 GLN A O 1
ATOM 4277 N N . ASP A 1 507 ? 6.011 20.097 -104.829 1.00 32.91 507 ASP A N 1
ATOM 4278 C CA . ASP A 1 507 ? 5.159 19.892 -103.632 1.00 32.91 507 ASP A CA 1
ATOM 4279 C C . ASP A 1 507 ? 6.150 19.510 -102.466 1.00 32.91 507 ASP A C 1
ATOM 4281 O O . ASP A 1 507 ? 7.342 19.765 -102.618 1.00 32.91 507 ASP A O 1
ATOM 4285 N N . SER A 1 508 ? 5.876 18.909 -101.294 1.00 34.38 508 SER A N 1
ATOM 4286 C CA . SER A 1 508 ? 4.675 18.393 -100.613 1.00 34.38 508 SER A CA 1
ATOM 4287 C C . SER A 1 508 ? 4.889 18.340 -99.086 1.00 34.38 508 SER A C 1
ATOM 4289 O O . SER A 1 508 ? 6.030 18.348 -98.635 1.00 34.38 508 SER A O 1
ATOM 4291 N N . ALA A 1 509 ? 3.787 18.165 -98.342 1.00 33.16 509 ALA A N 1
ATOM 4292 C CA . ALA A 1 509 ? 3.641 17.760 -96.930 1.00 33.16 509 ALA A CA 1
ATOM 4293 C C . ALA A 1 509 ? 4.409 18.530 -95.810 1.00 33.16 509 ALA A C 1
ATOM 4295 O O . ALA A 1 509 ? 5.584 18.836 -95.936 1.00 33.16 509 ALA A O 1
ATOM 4296 N N . ALA A 1 510 ? 3.911 18.734 -94.577 1.00 37.22 510 ALA A N 1
ATOM 4297 C CA . ALA A 1 510 ? 2.584 18.945 -93.946 1.00 37.22 510 ALA A CA 1
ATOM 4298 C C . ALA A 1 510 ? 2.785 18.927 -92.385 1.00 37.22 510 ALA A C 1
ATOM 4300 O O . ALA A 1 510 ? 3.826 18.457 -91.933 1.00 37.22 510 ALA A O 1
ATOM 4301 N N . PRO A 1 511 ? 1.824 19.324 -91.514 1.00 50.56 511 PRO A N 1
ATOM 4302 C CA . PRO A 1 511 ? 1.114 20.612 -91.519 1.00 50.56 511 PRO A CA 1
ATOM 4303 C C . PRO A 1 511 ? 0.850 21.259 -90.113 1.00 50.56 511 PRO A C 1
ATOM 4305 O O . PRO A 1 511 ? 0.418 20.595 -89.180 1.00 50.56 511 PRO A O 1
ATOM 4308 N N . ILE A 1 512 ? 0.912 22.602 -90.047 1.00 33.91 512 ILE A N 1
ATOM 4309 C CA . ILE A 1 512 ? -0.087 23.520 -89.409 1.00 33.91 512 ILE A CA 1
ATOM 4310 C C . ILE A 1 512 ? -0.289 23.513 -87.854 1.00 33.91 512 ILE A C 1
ATOM 4312 O O . ILE A 1 512 ? 0.142 22.632 -87.121 1.00 33.91 512 ILE A O 1
ATOM 4316 N N . ARG A 1 513 ? -0.872 24.607 -87.307 1.00 37.16 513 ARG A N 1
ATOM 4317 C CA . ARG A 1 513 ? -0.942 24.956 -85.863 1.00 37.16 513 ARG A CA 1
ATOM 4318 C C . ARG A 1 513 ? -2.205 25.789 -85.504 1.00 37.16 513 ARG A C 1
ATOM 4320 O O . ARG A 1 513 ? -2.490 26.751 -86.213 1.00 37.16 513 ARG A O 1
ATOM 4327 N N . ARG A 1 514 ? -2.821 25.553 -84.322 1.00 36.41 514 ARG A N 1
ATOM 4328 C CA . ARG A 1 514 ? -3.968 26.300 -83.685 1.00 36.41 514 ARG A CA 1
ATOM 4329 C C . ARG A 1 514 ? -5.354 26.039 -84.348 1.00 36.41 514 ARG A C 1
ATOM 4331 O O . ARG A 1 514 ? -5.380 25.596 -85.484 1.00 36.41 514 ARG A O 1
ATOM 4338 N N . ARG A 1 515 ? -6.530 26.239 -83.710 1.00 32.03 515 ARG A N 1
ATOM 4339 C CA . ARG A 1 515 ? -6.962 27.253 -82.705 1.00 32.03 515 ARG A CA 1
ATOM 4340 C C . ARG A 1 515 ? -8.145 26.793 -81.795 1.00 32.03 515 ARG A C 1
ATOM 4342 O O . ARG A 1 515 ? -8.964 26.002 -82.224 1.00 32.03 515 ARG A O 1
ATOM 4349 N N . ASN A 1 516 ? -8.185 27.356 -80.577 1.00 29.58 516 ASN A N 1
ATOM 4350 C CA . ASN A 1 516 ? -9.207 27.485 -79.502 1.00 29.58 516 ASN A CA 1
ATOM 4351 C C . ASN A 1 516 ? -10.628 26.850 -79.610 1.00 29.58 516 ASN A C 1
ATOM 4353 O O . ASN A 1 516 ? -11.307 27.072 -80.605 1.00 29.58 516 ASN A O 1
ATOM 4357 N N . SER A 1 517 ? -11.158 26.375 -78.457 1.00 32.78 517 SER A N 1
ATOM 4358 C CA . SER A 1 517 ? -12.346 26.929 -77.727 1.00 32.78 517 SER A CA 1
ATOM 4359 C C . SER A 1 517 ? -13.425 25.924 -77.240 1.00 32.78 517 SER A C 1
ATOM 4361 O O . SER A 1 517 ? -14.117 25.353 -78.065 1.00 32.78 517 SER A O 1
ATOM 4363 N N . MET A 1 518 ? -13.609 25.863 -75.905 1.00 32.81 518 MET A N 1
ATOM 4364 C CA . MET A 1 518 ? -14.849 25.678 -75.093 1.00 32.81 518 MET A CA 1
ATOM 4365 C C . MET A 1 518 ? -15.860 24.514 -75.301 1.00 32.81 518 MET A C 1
ATOM 4367 O O . MET A 1 518 ? -16.007 23.961 -76.377 1.00 32.81 518 MET A O 1
ATOM 4371 N N . GLU A 1 519 ? -16.586 24.235 -74.198 1.00 33.09 519 GLU A N 1
ATOM 4372 C CA . GLU A 1 519 ? -17.726 23.302 -74.008 1.00 33.09 519 GLU A CA 1
ATOM 4373 C C . GLU A 1 519 ? -17.434 21.788 -74.214 1.00 33.09 519 GLU A C 1
ATOM 4375 O O . GLU A 1 519 ? -16.613 21.395 -75.030 1.00 33.09 519 GLU A O 1
ATOM 4380 N N . GLY A 1 520 ? -18.029 20.840 -73.474 1.00 31.39 520 GLY A N 1
ATOM 4381 C CA . GLY A 1 520 ? -18.793 20.945 -72.221 1.00 31.39 520 GLY A CA 1
ATOM 4382 C C . GLY A 1 520 ? -19.877 19.864 -72.070 1.00 31.39 520 GLY A C 1
ATOM 4383 O O . GLY A 1 520 ? -20.890 19.964 -72.750 1.00 31.39 520 GLY A O 1
ATOM 4384 N N . ASN A 1 521 ? -19.709 18.876 -71.169 1.00 31.44 521 ASN A N 1
ATOM 4385 C CA . ASN A 1 521 ? -20.826 18.202 -70.467 1.00 31.44 521 ASN A CA 1
ATOM 4386 C C . ASN A 1 521 ? -20.409 17.202 -69.360 1.00 31.44 521 ASN A C 1
ATOM 4388 O O . ASN A 1 521 ? -19.321 16.633 -69.373 1.00 31.44 521 ASN A O 1
ATOM 4392 N N . ARG A 1 522 ? -21.340 17.009 -68.415 1.00 36.09 522 ARG A N 1
ATOM 4393 C CA . ARG A 1 522 ? -21.454 15.971 -67.354 1.00 36.09 522 ARG A CA 1
ATOM 4394 C C . ARG A 1 522 ? -22.545 14.953 -67.829 1.00 36.09 522 ARG A C 1
ATOM 4396 O O . ARG A 1 522 ? -23.043 15.161 -68.938 1.00 36.09 522 ARG A O 1
ATOM 4403 N N . PRO A 1 523 ? -23.061 13.970 -67.050 1.00 51.62 523 PRO A N 1
ATOM 4404 C CA . PRO A 1 523 ? -22.640 13.358 -65.776 1.00 51.62 523 PRO A CA 1
ATOM 4405 C C . PRO A 1 523 ? -22.581 11.797 -65.931 1.00 51.62 523 PRO A C 1
ATOM 4407 O O . PRO A 1 523 ? -22.198 11.371 -67.012 1.00 51.62 523 PRO A O 1
ATOM 4410 N N . GLU A 1 524 ? -22.872 10.846 -65.018 1.00 29.45 524 GLU A N 1
ATOM 4411 C CA . GLU A 1 524 ? -23.264 10.744 -63.586 1.00 29.45 524 GLU A CA 1
ATOM 4412 C C . GLU A 1 524 ? -23.019 9.278 -63.097 1.00 29.45 524 GLU A C 1
ATOM 4414 O O . GLU A 1 524 ? -22.665 8.421 -63.901 1.00 29.45 524 GLU A O 1
ATOM 4419 N N . LEU A 1 525 ? -23.367 8.985 -61.832 1.00 34.16 525 LEU A N 1
ATOM 4420 C CA . LEU A 1 525 ? -23.737 7.676 -61.237 1.00 34.16 525 LEU A CA 1
ATOM 4421 C C . LEU A 1 525 ? -22.642 6.652 -60.867 1.00 34.16 525 LEU A C 1
ATOM 4423 O O . LEU A 1 525 ? -21.641 6.465 -61.549 1.00 34.16 525 LEU A O 1
ATOM 4427 N N . GLY A 1 526 ? -22.911 5.949 -59.756 1.00 30.69 526 GLY A N 1
ATOM 4428 C CA . GLY A 1 526 ? -22.088 4.875 -59.188 1.00 30.69 526 GLY A CA 1
ATOM 4429 C C . GLY A 1 526 ? -21.999 4.948 -57.659 1.00 30.69 526 GLY A C 1
ATOM 4430 O O . GLY A 1 526 ? -20.966 5.348 -57.131 1.00 30.69 526 GLY A O 1
ATOM 4431 N N . GLY A 1 527 ? -23.070 4.595 -56.936 1.00 32.34 527 GLY A N 1
ATOM 4432 C CA . GLY A 1 527 ? -23.069 4.622 -55.469 1.00 32.34 527 GLY A CA 1
ATOM 4433 C C . GLY A 1 527 ? -24.063 3.653 -54.827 1.00 32.34 527 GLY A C 1
ATOM 4434 O O . GLY A 1 527 ? -25.252 3.733 -55.101 1.00 32.34 527 GLY A O 1
ATOM 4435 N N . GLU A 1 528 ? -23.544 2.804 -53.940 1.00 30.16 528 GLU A N 1
ATOM 4436 C CA . GLU A 1 528 ? -24.209 1.909 -52.977 1.00 30.16 528 GLU A CA 1
ATOM 4437 C C . GLU A 1 528 ? -23.169 1.697 -51.845 1.00 30.16 528 GLU A C 1
ATOM 4439 O O . GLU A 1 528 ? -21.978 1.616 -52.134 1.00 30.16 528 GLU A O 1
ATOM 4444 N N . SER A 1 529 ? -23.432 1.755 -50.534 1.00 34.72 529 SER A N 1
ATOM 4445 C CA . SER A 1 529 ? -24.602 1.415 -49.705 1.00 34.72 529 SER A CA 1
ATOM 4446 C C . SER A 1 529 ? -24.778 -0.081 -49.412 1.00 34.72 529 SER A C 1
ATOM 4448 O O . SER A 1 529 ? -25.686 -0.709 -49.945 1.00 34.72 529 SER A O 1
ATOM 4450 N N . SER A 1 530 ? -23.995 -0.623 -48.467 1.00 32.12 530 SER A N 1
ATOM 4451 C CA . SER A 1 530 ? -24.346 -1.874 -47.766 1.00 32.12 530 SER A CA 1
ATOM 4452 C C . SER A 1 530 ? -23.574 -2.096 -46.451 1.00 32.12 530 SER A C 1
ATOM 4454 O O . SER A 1 530 ? -22.569 -2.800 -46.409 1.00 32.12 530 SER A O 1
ATOM 4456 N N . SER A 1 531 ? -24.120 -1.563 -45.356 1.00 44.25 531 SER A N 1
ATOM 4457 C CA . SER A 1 531 ? -24.231 -2.292 -44.081 1.00 44.25 531 SER A CA 1
ATOM 4458 C C . SER A 1 531 ? -25.733 -2.430 -43.839 1.00 44.25 531 SER A C 1
ATOM 4460 O O . SER A 1 531 ? -26.419 -1.407 -43.886 1.00 44.25 531 SER A O 1
ATOM 4462 N N . PRO A 1 532 ? -26.270 -3.647 -43.638 1.00 41.16 532 PRO A N 1
ATOM 4463 C CA . PRO A 1 532 ? -26.234 -4.195 -42.280 1.00 41.16 532 PRO A CA 1
ATOM 4464 C C . PRO A 1 532 ? -26.137 -5.731 -42.185 1.00 41.16 532 PRO A C 1
ATOM 4466 O O . PRO A 1 532 ? -26.706 -6.457 -42.991 1.00 41.16 532 PRO A O 1
ATOM 4469 N N . HIS A 1 533 ? -25.569 -6.227 -41.082 1.00 28.97 533 HIS A N 1
ATOM 4470 C CA . HIS A 1 533 ? -25.984 -7.512 -40.512 1.00 28.97 533 HIS A CA 1
ATOM 4471 C C . HIS A 1 533 ? -26.046 -7.419 -38.985 1.00 28.97 533 HIS A C 1
ATOM 4473 O O . HIS A 1 533 ? -25.028 -7.297 -38.305 1.00 28.97 533 HIS A O 1
ATOM 4479 N N . SER A 1 534 ? -27.267 -7.466 -38.451 1.00 38.47 534 SER A N 1
ATOM 4480 C CA . SER A 1 534 ? -27.532 -7.652 -37.023 1.00 38.47 534 SER A CA 1
ATOM 4481 C C . SER A 1 534 ? -27.076 -9.051 -36.574 1.00 38.47 534 SER A C 1
AT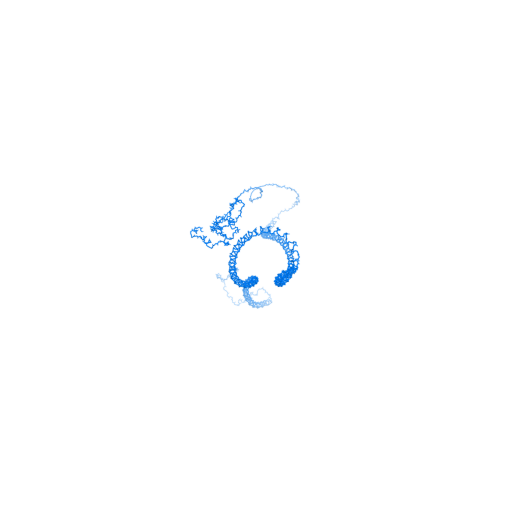OM 4483 O O . SER A 1 534 ? -27.136 -9.987 -37.378 1.00 38.47 534 SER A O 1
ATOM 4485 N N . PRO A 1 535 ? -26.638 -9.233 -35.315 1.00 42.16 535 PRO A N 1
ATOM 4486 C CA . PRO A 1 535 ? -26.198 -10.536 -34.827 1.00 42.16 535 PRO A CA 1
ATOM 4487 C C . PRO A 1 535 ? -27.354 -11.545 -34.792 1.00 42.16 535 PRO A C 1
ATOM 4489 O O . PRO A 1 535 ? -28.475 -11.216 -34.405 1.00 42.16 535 PRO A O 1
ATOM 4492 N N . VAL A 1 536 ? -27.061 -12.790 -35.173 1.00 36.91 536 VAL A N 1
ATOM 4493 C CA . VAL A 1 536 ? -28.019 -13.905 -35.123 1.00 36.91 536 VAL A CA 1
ATOM 4494 C C . VAL A 1 536 ? -28.387 -14.208 -33.670 1.00 36.91 536 VAL A C 1
ATOM 4496 O O . VAL A 1 536 ? -27.513 -14.386 -32.820 1.00 36.91 536 VAL A O 1
ATOM 4499 N N . SER A 1 537 ? -29.687 -14.297 -33.389 1.00 44.56 537 SER A N 1
ATOM 4500 C CA . SER A 1 537 ? -30.229 -14.604 -32.067 1.00 44.56 537 SER A CA 1
ATOM 4501 C C . SER A 1 537 ? -29.973 -16.062 -31.671 1.00 44.56 537 SER A C 1
ATOM 4503 O O . SER A 1 537 ? -30.737 -16.973 -31.989 1.00 44.56 537 SER A O 1
ATOM 4505 N N . VAL A 1 538 ? -28.894 -16.281 -30.919 1.00 47.72 538 VAL A N 1
ATOM 4506 C CA . VAL A 1 538 ? -28.686 -17.519 -30.152 1.00 47.72 538 VAL A CA 1
ATOM 4507 C C . VAL A 1 538 ? -29.839 -17.658 -29.141 1.00 47.72 538 VAL A C 1
ATOM 4509 O O . VAL A 1 538 ? -30.159 -16.664 -28.485 1.00 47.72 538 VAL A O 1
ATOM 4512 N N . PRO A 1 539 ? -30.474 -18.835 -28.972 1.00 51.16 539 PRO A N 1
ATOM 4513 C CA . PRO A 1 539 ? -31.548 -19.010 -27.994 1.00 51.16 539 PRO A CA 1
ATOM 4514 C C . PRO A 1 539 ? -31.002 -18.861 -26.568 1.00 51.16 539 PRO A C 1
ATOM 4516 O O . PRO A 1 539 ? -30.400 -19.779 -26.008 1.00 51.16 539 PRO A O 1
ATOM 4519 N N . VAL A 1 540 ? -31.182 -17.675 -25.981 1.00 57.94 540 VAL A N 1
ATOM 4520 C CA . VAL A 1 540 ? -30.652 -17.352 -24.654 1.00 57.94 540 VAL A CA 1
ATOM 4521 C C . VAL A 1 540 ? -31.460 -18.095 -23.592 1.00 57.94 540 VAL A C 1
ATOM 4523 O O . VAL A 1 540 ? -32.647 -17.827 -23.410 1.00 57.94 540 VAL A O 1
ATOM 4526 N N . ALA A 1 541 ? -30.809 -19.018 -22.878 1.00 71.31 541 ALA A N 1
ATOM 4527 C CA . ALA A 1 541 ? -31.438 -19.835 -21.841 1.00 71.31 541 ALA A CA 1
ATOM 4528 C C . ALA A 1 541 ? -32.196 -18.983 -20.805 1.00 71.31 541 ALA A C 1
ATOM 4530 O O . ALA A 1 541 ? -31.722 -17.910 -20.410 1.00 71.31 541 ALA A O 1
ATOM 4531 N N . GLU A 1 542 ? -33.354 -19.469 -20.348 1.00 78.12 542 GLU A N 1
ATOM 4532 C CA . GLU A 1 542 ? -34.195 -18.773 -19.367 1.00 78.12 542 GLU A CA 1
ATOM 4533 C C . GLU A 1 542 ? -33.389 -18.409 -18.108 1.00 78.12 542 GLU A C 1
ATOM 4535 O O . GLU A 1 542 ? -32.627 -19.222 -17.584 1.00 78.12 542 GLU A O 1
ATOM 4540 N N . LEU A 1 543 ? -33.534 -17.172 -17.629 1.00 84.81 543 LEU A N 1
ATOM 4541 C CA . LEU A 1 543 ? -32.927 -16.733 -16.375 1.00 84.81 543 LEU A CA 1
ATOM 4542 C C . LEU A 1 543 ? -33.946 -16.871 -15.246 1.00 84.81 543 LEU A C 1
ATOM 4544 O O . LEU A 1 543 ? -35.013 -16.267 -15.315 1.00 84.81 543 LEU A O 1
ATOM 4548 N N . ARG A 1 544 ? -33.611 -17.613 -14.188 1.00 89.69 544 ARG A N 1
ATOM 4549 C CA . ARG A 1 544 ? -34.446 -17.716 -12.985 1.00 89.69 544 ARG A CA 1
ATOM 4550 C C . ARG A 1 544 ? -33.745 -17.027 -11.812 1.00 89.69 544 ARG A C 1
ATOM 4552 O O . ARG A 1 544 ? -32.578 -17.297 -11.545 1.00 89.69 544 ARG A O 1
ATOM 4559 N N . LEU A 1 545 ? -34.447 -16.104 -11.160 1.00 87.94 545 LEU A N 1
ATOM 4560 C CA . LEU A 1 545 ? -33.971 -15.259 -10.064 1.00 87.94 545 LEU A CA 1
ATOM 4561 C C . LEU A 1 545 ? -34.841 -15.497 -8.827 1.00 87.94 545 LEU A C 1
ATOM 4563 O O . LEU A 1 545 ? -36.061 -15.591 -8.945 1.00 87.94 545 LEU A O 1
ATOM 4567 N N . VAL A 1 546 ? -34.230 -15.551 -7.645 1.00 89.31 546 VAL A N 1
ATOM 4568 C CA . VAL A 1 546 ? -34.934 -15.712 -6.363 1.00 89.31 546 VAL A CA 1
ATOM 4569 C C . VAL A 1 546 ? -34.586 -14.527 -5.467 1.00 89.31 546 VAL A C 1
ATOM 4571 O O . VAL A 1 546 ? -33.409 -14.254 -5.231 1.00 89.31 546 VAL A O 1
ATOM 4574 N N . LEU A 1 547 ? -35.597 -13.800 -4.993 1.00 86.94 547 LEU A N 1
ATOM 4575 C CA . LEU A 1 547 ? -35.427 -12.589 -4.193 1.00 86.94 547 LEU A CA 1
ATOM 4576 C C . LEU A 1 547 ? -35.539 -12.923 -2.706 1.00 86.94 547 LEU A C 1
ATOM 4578 O O . LEU A 1 547 ? -36.628 -13.190 -2.200 1.00 86.94 547 LEU A O 1
ATOM 4582 N N . LEU A 1 548 ? -34.406 -12.893 -2.004 1.00 85.69 548 LEU A N 1
ATOM 4583 C CA . LEU A 1 548 ? -34.288 -13.213 -0.577 1.00 85.69 548 LEU A CA 1
ATOM 4584 C C . LEU A 1 548 ? -34.134 -11.944 0.272 1.00 85.69 548 LEU A C 1
ATOM 4586 O O . LEU A 1 548 ? -33.577 -10.947 -0.184 1.00 85.69 548 LEU A O 1
ATOM 4590 N N . GLY A 1 549 ? -34.616 -11.975 1.518 1.00 78.06 549 GLY A N 1
ATOM 4591 C CA . GLY A 1 549 ? -34.508 -10.847 2.454 1.00 78.06 549 GLY A CA 1
ATOM 4592 C C . GLY A 1 549 ? -35.739 -10.637 3.339 1.00 78.06 549 GLY A C 1
ATOM 4593 O O . GLY A 1 549 ? -36.767 -11.303 3.187 1.00 78.06 549 GLY A O 1
ATOM 4594 N N . ARG A 1 550 ? -35.611 -9.693 4.277 1.00 80.31 550 ARG A N 1
ATOM 4595 C CA . ARG A 1 550 ? -36.554 -9.466 5.385 1.00 80.31 550 ARG A CA 1
ATOM 4596 C C . ARG A 1 550 ? -37.890 -8.861 4.929 1.00 80.31 550 ARG A C 1
ATOM 4598 O O . ARG A 1 550 ? -37.979 -8.252 3.862 1.00 80.31 550 ARG A O 1
ATOM 4605 N N . THR A 1 551 ? -38.927 -8.970 5.762 1.00 79.38 551 THR A N 1
ATOM 4606 C CA . THR A 1 551 ? -40.201 -8.258 5.550 1.00 79.38 551 THR A CA 1
ATOM 4607 C C . THR A 1 551 ? -39.940 -6.760 5.362 1.00 79.38 551 THR A C 1
ATOM 4609 O O . THR A 1 551 ? -39.192 -6.154 6.125 1.00 79.38 551 THR A O 1
ATOM 4612 N N . GLY A 1 552 ? -40.560 -6.156 4.346 1.00 73.19 552 GLY A N 1
ATOM 4613 C CA . GLY A 1 552 ? -40.449 -4.720 4.076 1.00 73.19 552 GLY A CA 1
ATOM 4614 C C . GLY A 1 552 ? -39.185 -4.274 3.329 1.00 73.19 552 GLY A C 1
ATOM 4615 O O . GLY A 1 552 ? -39.116 -3.110 2.952 1.00 73.19 552 GLY A O 1
ATOM 4616 N N . SER A 1 553 ? -38.223 -5.156 3.018 1.00 79.44 553 SER A N 1
ATOM 4617 C CA . SER A 1 553 ? -36.998 -4.782 2.280 1.00 79.44 553 SER A CA 1
ATOM 4618 C C . SER A 1 553 ? -37.201 -4.551 0.767 1.00 79.44 553 SER A C 1
ATOM 4620 O O . SER A 1 553 ? -36.264 -4.701 -0.013 1.00 79.44 553 SER A O 1
ATOM 4622 N N . GLY A 1 554 ? -38.429 -4.255 0.327 1.00 82.12 554 GLY A N 1
ATOM 4623 C CA . GLY A 1 554 ? -38.752 -3.925 -1.066 1.00 82.12 554 GLY A CA 1
ATOM 4624 C C . GLY A 1 554 ? -38.675 -5.069 -2.087 1.00 82.12 554 GLY A C 1
ATOM 4625 O O . GLY A 1 554 ? -38.754 -4.784 -3.277 1.00 82.12 554 GLY A O 1
ATOM 4626 N N . LYS A 1 555 ? -38.546 -6.341 -1.671 1.00 85.31 555 LYS A N 1
ATOM 4627 C CA . LYS A 1 555 ? -38.312 -7.491 -2.577 1.00 85.31 555 LYS A CA 1
ATOM 4628 C C . LYS A 1 555 ? -39.295 -7.561 -3.751 1.00 85.31 555 LYS A C 1
ATOM 4630 O O . LYS A 1 555 ? -38.887 -7.487 -4.905 1.00 85.31 555 LYS A O 1
ATOM 4635 N N . SER A 1 556 ? -40.591 -7.605 -3.456 1.00 80.81 556 SER A N 1
ATOM 4636 C CA . SER A 1 556 ? -41.670 -7.691 -4.447 1.00 80.81 556 SER A CA 1
ATOM 4637 C C . SER A 1 556 ? -41.699 -6.469 -5.378 1.00 80.81 556 SER A C 1
ATOM 4639 O O . SER A 1 556 ? -41.956 -6.597 -6.572 1.00 80.81 556 SER A O 1
ATOM 4641 N N . ALA A 1 557 ? -41.365 -5.279 -4.859 1.00 82.00 557 ALA A N 1
ATOM 4642 C CA . ALA A 1 557 ? -41.234 -4.066 -5.666 1.00 82.00 557 ALA A CA 1
ATOM 4643 C C . ALA A 1 557 ? -40.037 -4.158 -6.628 1.00 82.00 557 ALA A C 1
ATOM 4645 O O . ALA A 1 557 ? -40.198 -3.903 -7.818 1.00 82.00 557 ALA A O 1
ATOM 4646 N N . ALA A 1 558 ? -38.871 -4.610 -6.153 1.00 85.00 558 ALA A N 1
ATOM 4647 C CA . ALA A 1 558 ? -37.706 -4.855 -7.000 1.00 85.00 558 ALA A CA 1
ATOM 4648 C C . ALA A 1 558 ? -37.990 -5.917 -8.079 1.00 85.00 558 ALA A C 1
ATOM 4650 O O . ALA A 1 558 ? -37.580 -5.738 -9.222 1.00 85.00 558 ALA A O 1
ATOM 4651 N N . GLY A 1 559 ? -38.745 -6.974 -7.759 1.00 84.69 559 GLY A N 1
ATOM 4652 C CA . GLY A 1 559 ? -39.190 -7.974 -8.736 1.00 84.69 559 GLY A CA 1
ATOM 4653 C C . GLY A 1 559 ? -40.076 -7.393 -9.843 1.00 84.69 559 GLY A C 1
ATOM 4654 O O . GLY A 1 559 ? -39.840 -7.667 -11.020 1.00 84.69 559 GLY A O 1
ATOM 4655 N N . ASN A 1 560 ? -41.032 -6.528 -9.489 1.00 82.81 560 ASN A N 1
ATOM 4656 C CA . ASN A 1 560 ? -41.861 -5.812 -10.464 1.00 82.81 560 ASN A CA 1
ATOM 4657 C C . ASN A 1 560 ? -41.032 -4.864 -11.351 1.00 82.81 560 ASN A C 1
ATOM 4659 O O . ASN A 1 560 ? -41.250 -4.826 -12.563 1.00 82.81 560 ASN A O 1
ATOM 4663 N N . THR A 1 561 ? -40.044 -4.163 -10.781 1.00 85.25 561 THR A N 1
ATOM 4664 C CA . THR A 1 561 ? -39.106 -3.315 -11.538 1.00 85.25 561 THR A CA 1
ATOM 4665 C C . THR A 1 561 ? -38.226 -4.135 -12.486 1.00 85.25 561 THR A C 1
ATOM 4667 O O . THR A 1 561 ? -38.074 -3.762 -13.645 1.00 85.25 561 THR A O 1
ATOM 4670 N N . ILE A 1 562 ? -37.685 -5.277 -12.040 1.00 83.50 562 ILE A N 1
ATOM 4671 C CA . ILE A 1 562 ? -36.876 -6.185 -12.875 1.00 83.50 562 ILE A CA 1
ATOM 4672 C C . ILE A 1 562 ? -37.686 -6.680 -14.079 1.00 83.50 562 ILE A C 1
ATOM 4674 O O . ILE A 1 562 ? -37.183 -6.683 -15.199 1.00 83.50 562 ILE A O 1
ATOM 4678 N N . LEU A 1 563 ? -38.954 -7.043 -13.867 1.00 81.62 563 LEU A N 1
ATOM 4679 C CA . LEU A 1 563 ? -39.871 -7.460 -14.932 1.00 81.62 563 LEU A CA 1
ATOM 4680 C C . LEU A 1 563 ? -40.491 -6.283 -15.712 1.00 81.62 563 LEU A C 1
ATOM 4682 O O . LEU A 1 563 ? -41.387 -6.510 -16.522 1.00 81.62 563 LEU A O 1
ATOM 4686 N N . SER A 1 564 ? -40.018 -5.047 -15.490 1.00 70.56 564 SER A N 1
ATOM 4687 C CA . SER A 1 564 ? -40.449 -3.821 -16.187 1.00 70.56 564 SER A CA 1
ATOM 4688 C C . SER A 1 564 ? -41.972 -3.621 -16.195 1.00 70.56 564 SER A C 1
ATOM 4690 O O . SER A 1 564 ? -42.555 -3.154 -17.173 1.00 70.56 564 SER A O 1
ATOM 4692 N N . ARG A 1 565 ? -42.638 -4.016 -15.101 1.00 64.00 565 ARG A N 1
ATOM 4693 C CA . ARG A 1 565 ? -44.099 -4.086 -15.007 1.00 64.00 565 ARG A CA 1
ATOM 4694 C C . ARG A 1 565 ? -44.664 -2.895 -14.243 1.00 64.00 565 ARG A C 1
ATOM 4696 O O . ARG A 1 565 ? -45.129 -3.034 -13.111 1.00 64.00 565 ARG A O 1
ATOM 4703 N N . GLU A 1 566 ? -44.623 -1.726 -14.872 1.00 47.16 566 GLU A N 1
ATOM 4704 C CA . GLU A 1 566 ? -45.348 -0.562 -14.363 1.00 47.16 566 GLU A CA 1
ATOM 4705 C C . GLU A 1 566 ? -46.868 -0.820 -14.337 1.00 47.16 566 GLU A C 1
ATOM 4707 O O . GLU A 1 566 ? -47.421 -1.589 -15.122 1.00 47.16 566 GLU A O 1
ATOM 4712 N N . GLU A 1 567 ? -47.526 -0.175 -13.375 1.00 43.72 567 GLU A N 1
ATOM 4713 C CA . GLU A 1 567 ? -48.982 -0.097 -13.203 1.00 43.72 567 GLU A CA 1
ATOM 4714 C C . GLU A 1 567 ? -49.763 -1.413 -12.997 1.00 43.72 567 GLU A C 1
ATOM 4716 O O . GLU A 1 567 ? -50.597 -1.848 -13.794 1.00 43.72 567 GLU A O 1
ATOM 4721 N N . ARG A 1 568 ? -49.682 -1.927 -11.764 1.00 37.44 568 ARG A N 1
ATOM 4722 C CA . ARG A 1 568 ? -50.904 -2.314 -11.039 1.00 37.44 568 ARG A CA 1
ATOM 4723 C C . ARG A 1 568 ? -50.933 -1.602 -9.681 1.00 37.44 568 ARG A C 1
ATOM 4725 O O . ARG A 1 568 ? -49.993 -1.729 -8.909 1.00 37.44 568 ARG A O 1
ATOM 4732 N N . ASN A 1 569 ? -52.043 -0.906 -9.407 1.00 35.38 569 ASN A N 1
ATOM 4733 C CA . ASN A 1 569 ? -52.392 -0.192 -8.162 1.00 35.38 569 ASN A CA 1
ATOM 4734 C C . ASN A 1 569 ? -51.982 1.295 -8.003 1.00 35.38 569 ASN A C 1
ATOM 4736 O O . ASN A 1 569 ? -51.748 1.736 -6.881 1.00 35.38 569 ASN A O 1
ATOM 4740 N N . GLN A 1 570 ? -52.123 2.128 -9.044 1.00 34.12 570 GLN A N 1
ATOM 4741 C CA . GLN A 1 570 ? -52.566 3.528 -8.836 1.00 34.12 570 GLN A CA 1
ATOM 4742 C C . GLN A 1 570 ? -54.092 3.589 -8.563 1.00 34.12 570 GLN A C 1
ATOM 4744 O O . GLN A 1 570 ? -54.839 4.265 -9.263 1.00 34.12 570 GLN A O 1
ATOM 4749 N N . ALA A 1 571 ? -54.588 2.802 -7.596 1.00 35.59 571 ALA A N 1
ATOM 4750 C CA . ALA A 1 571 ? -56.031 2.639 -7.344 1.00 35.59 571 ALA A CA 1
ATOM 4751 C C . ALA A 1 571 ? -56.387 2.132 -5.924 1.00 35.59 571 ALA A C 1
ATOM 4753 O O . ALA A 1 571 ? -57.380 1.426 -5.755 1.00 35.59 571 ALA A O 1
ATOM 4754 N N . ALA A 1 572 ? -55.590 2.456 -4.898 1.00 34.38 572 ALA A N 1
ATOM 4755 C CA . ALA A 1 572 ? -55.889 2.082 -3.510 1.00 34.38 572 ALA A CA 1
ATOM 4756 C C . ALA A 1 572 ? -55.572 3.222 -2.527 1.00 34.38 572 ALA A C 1
ATOM 4758 O O . ALA A 1 572 ? -54.417 3.563 -2.279 1.00 34.38 572 ALA A O 1
ATOM 4759 N N . THR A 1 573 ? -56.627 3.818 -1.976 1.00 32.03 573 THR A N 1
ATOM 4760 C CA . THR A 1 573 ? -56.589 4.966 -1.065 1.00 32.03 573 THR A CA 1
ATOM 4761 C C . THR A 1 573 ? -55.894 4.641 0.264 1.00 32.03 573 THR A C 1
ATOM 4763 O O . THR A 1 573 ? -56.344 3.770 0.998 1.00 32.03 573 THR A O 1
ATOM 4766 N N . SER A 1 574 ? -54.861 5.409 0.615 1.00 39.16 574 SER A N 1
ATOM 4767 C CA . SER A 1 574 ? -54.476 5.759 1.996 1.00 39.16 574 SER A CA 1
ATOM 4768 C C . SER A 1 574 ? -54.387 4.668 3.087 1.00 39.16 574 SER A C 1
ATOM 4770 O O . SER A 1 574 ? -54.720 4.963 4.232 1.00 39.16 574 SER A O 1
ATOM 4772 N N . THR A 1 575 ? -53.840 3.476 2.812 1.00 34.06 575 THR A N 1
ATOM 4773 C CA . THR A 1 575 ? -53.243 2.609 3.863 1.00 34.06 575 THR A CA 1
ATOM 4774 C C . THR A 1 575 ? -52.241 1.602 3.286 1.00 34.06 575 THR A C 1
ATOM 4776 O O . THR A 1 575 ? -52.552 0.436 3.062 1.00 34.06 575 THR A O 1
ATOM 4779 N N . ALA A 1 576 ? -50.991 2.030 3.084 1.00 37.00 576 ALA A N 1
ATOM 4780 C CA . ALA A 1 576 ? -49.882 1.127 2.764 1.00 37.00 576 ALA A CA 1
ATOM 4781 C C . ALA A 1 576 ? -49.370 0.408 4.031 1.00 37.00 576 ALA A C 1
ATOM 4783 O O . ALA A 1 576 ? -48.259 0.653 4.500 1.00 37.00 576 ALA A O 1
ATOM 4784 N N . THR A 1 577 ? -50.198 -0.455 4.627 1.00 35.19 577 THR A N 1
ATOM 4785 C CA . THR A 1 577 ? -49.744 -1.396 5.660 1.00 35.19 577 THR A CA 1
ATOM 4786 C C . THR A 1 577 ? -48.926 -2.520 5.026 1.00 35.19 577 THR A C 1
ATOM 4788 O O . THR A 1 577 ? -49.223 -2.984 3.928 1.00 35.19 577 THR A O 1
ATOM 4791 N N . SER A 1 578 ? -47.872 -2.955 5.718 1.00 47.09 578 SER A N 1
ATOM 4792 C CA . SER A 1 578 ? -46.871 -3.889 5.193 1.00 47.09 578 SER A CA 1
ATOM 4793 C C . SER A 1 578 ? -47.447 -5.280 4.899 1.00 47.09 578 SER A C 1
ATOM 4795 O O . SER A 1 578 ? -47.456 -6.154 5.767 1.00 47.09 578 SER A O 1
ATOM 4797 N N . THR A 1 579 ? -47.886 -5.517 3.662 1.00 49.81 579 THR A N 1
ATOM 4798 C CA . THR A 1 579 ? -48.263 -6.847 3.167 1.00 49.81 579 THR A CA 1
ATOM 4799 C C . THR A 1 579 ? -47.017 -7.724 3.057 1.00 49.81 579 THR A C 1
ATOM 4801 O O . THR A 1 579 ? -46.325 -7.714 2.040 1.00 49.81 579 THR A O 1
ATOM 4804 N N . SER A 1 580 ? -46.696 -8.455 4.126 1.00 58.81 580 SER A N 1
ATOM 4805 C CA . SER A 1 580 ? -45.611 -9.439 4.105 1.00 58.81 580 SER A CA 1
ATOM 4806 C C . SER A 1 580 ? -46.011 -10.638 3.243 1.00 58.81 580 SER A C 1
ATOM 4808 O O . SER A 1 580 ? -47.026 -11.282 3.515 1.00 58.81 580 SER A O 1
ATOM 4810 N N . THR A 1 581 ? -45.217 -10.926 2.209 1.00 59.53 581 THR A N 1
ATOM 4811 C CA . THR A 1 581 ? -45.312 -12.130 1.374 1.00 59.53 581 THR A CA 1
ATOM 4812 C C . THR A 1 581 ? -45.280 -13.372 2.277 1.00 59.53 581 THR A C 1
ATOM 4814 O O . THR A 1 581 ? -44.282 -13.601 2.957 1.00 59.53 581 THR A O 1
ATOM 4817 N N . GLN A 1 582 ? -46.364 -14.159 2.336 1.00 63.97 582 GLN A N 1
ATOM 4818 C CA . GLN A 1 582 ? -46.450 -15.342 3.222 1.00 63.97 582 GLN A CA 1
ATOM 4819 C C . GLN A 1 582 ? -46.163 -16.682 2.528 1.00 63.97 582 GLN A C 1
ATOM 4821 O O . GLN A 1 582 ? -45.960 -17.676 3.219 1.00 63.97 582 GLN A O 1
ATOM 4826 N N . GLN A 1 583 ? -46.138 -16.716 1.195 1.00 65.00 583 GLN A N 1
ATOM 4827 C CA . GLN A 1 583 ? -45.811 -17.887 0.374 1.00 65.00 583 GLN A CA 1
ATOM 4828 C C . GLN A 1 583 ? -45.009 -17.434 -0.847 1.00 65.00 583 GLN A C 1
ATOM 4830 O O . GLN A 1 583 ? -45.109 -16.275 -1.246 1.00 65.00 583 GLN A O 1
ATOM 4835 N N . SER A 1 584 ? -44.211 -18.326 -1.429 1.00 76.62 584 SER A N 1
ATOM 4836 C CA . SER A 1 584 ? -43.339 -17.979 -2.559 1.00 76.62 584 SER A CA 1
ATOM 4837 C C . SER A 1 584 ? -44.137 -17.746 -3.856 1.00 76.62 584 SER A C 1
ATOM 4839 O O . SER A 1 584 ? -44.883 -18.624 -4.285 1.00 76.62 584 SER A O 1
ATOM 4841 N N . GLU A 1 585 ? -43.967 -16.589 -4.509 1.00 77.62 585 GLU A N 1
ATOM 4842 C CA . GLU A 1 585 ? -44.690 -16.216 -5.741 1.00 77.62 585 GLU A CA 1
ATOM 4843 C C . GLU A 1 585 ? -43.728 -16.084 -6.932 1.00 77.62 585 GLU A C 1
ATOM 4845 O O . GLU A 1 585 ? -42.806 -15.269 -6.915 1.00 77.62 585 GLU A O 1
ATOM 4850 N N . SER A 1 586 ? -43.948 -16.868 -7.994 1.00 81.94 586 SER A N 1
ATOM 4851 C CA . SER A 1 586 ? -43.131 -16.846 -9.216 1.00 81.94 586 SER A CA 1
ATOM 4852 C C . SER A 1 586 ? -43.825 -16.109 -10.366 1.00 81.94 586 SER A C 1
ATOM 4854 O O . SER A 1 586 ? -44.850 -16.572 -10.868 1.00 81.94 586 SER A O 1
ATOM 4856 N N . THR A 1 587 ? -43.232 -15.014 -10.846 1.00 79.88 587 THR A N 1
ATOM 4857 C CA . THR A 1 587 ? -43.711 -14.242 -12.006 1.00 79.88 587 THR A CA 1
ATOM 4858 C C . THR A 1 587 ? -42.696 -14.300 -13.150 1.00 79.88 587 THR A C 1
ATOM 4860 O O . THR A 1 587 ? -41.491 -14.242 -12.920 1.00 79.88 587 THR A O 1
ATOM 4863 N N . GLN A 1 588 ? -43.168 -14.398 -14.394 1.00 84.00 588 GLN A N 1
ATOM 4864 C CA . GLN A 1 588 ? -42.330 -14.484 -15.596 1.00 84.00 588 GLN A CA 1
ATOM 4865 C C . GLN A 1 588 ? -42.616 -13.325 -16.561 1.00 84.00 588 GLN A C 1
ATOM 4867 O O . GLN A 1 588 ? -43.762 -12.897 -16.703 1.00 84.00 588 GLN A O 1
ATOM 4872 N N . GLY A 1 589 ? -41.574 -12.838 -17.236 1.00 83.44 589 GLY A N 1
ATOM 4873 C CA . GLY A 1 589 ? -41.642 -11.799 -18.264 1.00 83.44 589 GLY A CA 1
ATOM 4874 C C . GLY A 1 589 ? -40.460 -11.870 -19.233 1.00 83.44 589 GLY A C 1
ATOM 4875 O O . GLY A 1 589 ? -39.601 -12.749 -19.126 1.00 83.44 589 GLY A O 1
ATOM 4876 N N . GLU A 1 590 ? -40.413 -10.946 -20.190 1.00 83.00 590 GLU A N 1
ATOM 4877 C CA . GLU A 1 590 ? -39.295 -10.800 -21.124 1.00 83.00 590 GLU A CA 1
ATOM 4878 C C . GLU A 1 590 ? -38.568 -9.481 -20.852 1.00 83.00 590 GLU A C 1
ATOM 4880 O O . GLU A 1 590 ? -39.188 -8.421 -20.797 1.00 83.00 590 GLU A O 1
ATOM 4885 N N . VAL A 1 591 ? -37.252 -9.552 -20.660 1.00 81.31 591 VAL A N 1
ATOM 4886 C CA . VAL A 1 591 ? -36.403 -8.412 -20.302 1.00 81.31 591 VAL A CA 1
ATOM 4887 C C . VAL A 1 591 ? -35.202 -8.410 -21.242 1.00 81.31 591 VAL A C 1
ATOM 4889 O O . VAL A 1 591 ? -34.462 -9.391 -21.304 1.00 81.31 591 VAL A O 1
ATOM 4892 N N . ALA A 1 592 ? -35.026 -7.326 -22.004 1.00 80.00 592 ALA A N 1
ATOM 4893 C CA . ALA A 1 592 ? -33.950 -7.166 -22.992 1.00 80.00 592 ALA A CA 1
ATOM 4894 C C . ALA A 1 592 ? -33.795 -8.356 -23.976 1.00 80.00 592 ALA A C 1
ATOM 4896 O O . ALA A 1 592 ? -32.679 -8.764 -24.297 1.00 80.00 592 ALA A O 1
ATOM 4897 N N . GLY A 1 593 ? -34.910 -8.933 -24.444 1.00 78.06 593 GLY A N 1
ATOM 4898 C CA . GLY A 1 593 ? -34.910 -10.077 -25.371 1.00 78.06 593 GLY A CA 1
ATOM 4899 C C . GLY A 1 593 ? -34.636 -11.439 -24.720 1.00 78.06 593 GLY A C 1
ATOM 4900 O O . GLY A 1 593 ? -34.394 -12.421 -25.422 1.00 78.06 593 GLY A O 1
ATOM 4901 N N . ARG A 1 594 ? -34.634 -11.521 -23.381 1.00 83.81 594 ARG A N 1
ATOM 4902 C CA . ARG A 1 594 ? -34.442 -12.761 -22.619 1.00 83.81 594 ARG A CA 1
ATOM 4903 C C . ARG A 1 594 ? -35.658 -13.059 -21.748 1.00 83.81 594 ARG A C 1
ATOM 4905 O O . ARG A 1 594 ? -36.173 -12.182 -21.061 1.00 83.81 594 ARG A O 1
ATOM 4912 N N . LYS A 1 595 ? -36.067 -14.328 -21.710 1.00 84.19 595 LYS A N 1
ATOM 4913 C CA . LYS A 1 595 ? -37.096 -14.829 -20.790 1.00 84.19 595 LYS A CA 1
ATOM 4914 C C . LYS A 1 595 ? -36.544 -14.860 -19.358 1.00 84.19 595 LYS A C 1
ATOM 4916 O O . LYS A 1 595 ? -35.532 -15.522 -19.107 1.00 84.19 595 LYS A O 1
ATOM 4921 N N . VAL A 1 596 ? -37.185 -14.135 -18.442 1.00 88.88 596 VAL A N 1
ATOM 4922 C CA . VAL A 1 596 ? -36.779 -14.008 -17.033 1.00 88.88 596 VAL A CA 1
ATOM 4923 C C . VAL A 1 596 ? -37.935 -14.400 -16.116 1.00 88.88 596 VAL A C 1
ATOM 4925 O O . VAL A 1 596 ? -39.052 -13.907 -16.261 1.00 88.88 596 VAL A O 1
ATOM 4928 N N . THR A 1 597 ? -37.649 -15.257 -15.142 1.00 87.06 597 THR A N 1
ATOM 4929 C CA . THR A 1 597 ? -38.564 -15.659 -14.068 1.00 87.06 597 THR A CA 1
ATOM 4930 C C . THR A 1 597 ? -38.025 -15.146 -12.744 1.00 87.06 597 THR A C 1
ATOM 4932 O O . THR A 1 597 ? -36.880 -15.426 -12.396 1.00 87.06 597 THR A O 1
ATOM 4935 N N . VAL A 1 598 ? -38.842 -14.412 -11.996 1.00 88.62 598 VAL A N 1
ATOM 4936 C CA . VAL A 1 598 ? -38.510 -13.870 -10.678 1.00 88.62 598 VAL A CA 1
ATOM 4937 C C . VAL A 1 598 ? -39.417 -14.519 -9.640 1.00 88.62 598 VAL A C 1
ATOM 4939 O O . VAL A 1 598 ? -40.637 -14.506 -9.791 1.00 88.62 598 VAL A O 1
ATOM 4942 N N . VAL A 1 599 ? -38.821 -15.078 -8.591 1.00 87.44 599 VAL A N 1
ATOM 4943 C CA . VAL A 1 599 ? -39.520 -15.654 -7.438 1.00 87.44 599 VAL A CA 1
ATOM 4944 C C . VAL A 1 599 ? -39.345 -14.719 -6.243 1.00 87.44 599 VAL A C 1
ATOM 4946 O O . VAL A 1 599 ? -38.225 -14.565 -5.753 1.00 87.44 599 VAL A O 1
ATOM 4949 N N . ASP A 1 600 ? -40.425 -14.091 -5.775 1.00 84.44 600 ASP A N 1
ATOM 4950 C CA . ASP A 1 600 ? -40.433 -13.419 -4.470 1.00 84.44 600 ASP A CA 1
ATOM 4951 C C . ASP A 1 600 ? -40.654 -14.456 -3.363 1.00 84.44 600 ASP A C 1
ATOM 4953 O O . ASP A 1 600 ? -41.408 -15.414 -3.541 1.00 84.44 600 ASP A O 1
ATOM 4957 N N . THR A 1 601 ? -39.984 -14.283 -2.224 1.00 81.19 601 THR A N 1
ATOM 4958 C CA . THR A 1 601 ? -39.984 -15.272 -1.132 1.00 81.19 601 THR A CA 1
ATOM 4959 C C . THR A 1 601 ? -40.514 -14.693 0.180 1.00 81.19 601 THR A C 1
ATOM 4961 O O . THR A 1 601 ? -40.359 -13.491 0.441 1.00 81.19 601 THR A O 1
ATOM 4964 N N . PRO A 1 602 ? -41.116 -15.521 1.053 1.00 77.50 602 PRO A N 1
ATOM 4965 C CA . PRO A 1 602 ? -41.474 -15.100 2.401 1.00 77.50 602 PRO A CA 1
ATOM 4966 C C . PRO A 1 602 ? -40.243 -14.745 3.247 1.00 77.50 602 PRO A C 1
ATOM 4968 O O . PRO A 1 602 ? -39.102 -15.054 2.908 1.00 77.50 602 PRO A O 1
ATOM 4971 N N . ASP A 1 603 ? -40.459 -14.055 4.365 1.00 74.00 603 ASP A N 1
ATOM 4972 C CA . ASP A 1 603 ? -39.376 -13.602 5.244 1.00 74.00 603 ASP A CA 1
ATOM 4973 C C . ASP A 1 603 ? -38.758 -14.744 6.067 1.00 74.00 603 ASP A C 1
ATOM 4975 O O . ASP A 1 603 ? -39.210 -15.065 7.168 1.00 74.00 603 ASP A O 1
ATOM 4979 N N . TRP A 1 604 ? -37.666 -15.307 5.547 1.00 64.44 604 TRP A N 1
ATOM 4980 C CA . TRP A 1 604 ? -36.865 -16.358 6.189 1.00 64.44 604 TRP A CA 1
ATOM 4981 C C . TRP A 1 604 ? -36.245 -15.959 7.545 1.00 64.44 604 TRP A C 1
ATOM 4983 O O . TRP A 1 604 ? -35.723 -16.821 8.245 1.00 64.44 604 TRP A O 1
ATOM 4993 N N . PHE A 1 605 ? -36.290 -14.679 7.935 1.00 61.84 605 PHE A N 1
ATOM 4994 C CA . PHE A 1 605 ? -35.701 -14.161 9.177 1.00 61.84 605 PHE A CA 1
ATOM 4995 C C . PHE A 1 605 ? -36.749 -13.715 10.212 1.00 61.84 605 PHE A C 1
ATOM 4997 O O . PHE A 1 605 ? -36.396 -13.099 11.222 1.00 61.84 605 PHE A O 1
ATOM 5004 N N . SER A 1 606 ? -38.035 -14.000 9.983 1.00 59.19 606 SER A N 1
ATOM 5005 C CA . SER A 1 606 ? -39.110 -13.694 10.933 1.00 59.19 606 SER A CA 1
ATOM 5006 C C . SER A 1 606 ? -39.223 -14.774 12.030 1.00 59.19 606 SER A C 1
ATOM 5008 O O . SER A 1 606 ? -39.501 -15.932 11.712 1.00 59.19 606 SER A O 1
ATOM 5010 N N . PRO A 1 607 ? -39.088 -14.434 13.331 1.00 54.31 607 PRO A N 1
ATOM 5011 C CA . PRO A 1 607 ? -38.972 -15.397 14.442 1.00 54.31 607 PRO A CA 1
ATOM 5012 C C . PRO A 1 607 ? -40.297 -16.081 14.853 1.00 54.31 607 PRO A C 1
ATOM 5014 O O . PRO A 1 607 ? -40.463 -16.476 16.004 1.00 54.31 607 PRO A O 1
ATOM 5017 N N . GLY A 1 608 ? -41.259 -16.198 13.933 1.00 56.16 608 GLY A N 1
ATOM 5018 C CA . GLY A 1 608 ? -42.584 -16.792 14.159 1.00 56.16 608 GLY A CA 1
ATOM 5019 C C . GLY A 1 608 ? -42.947 -17.945 13.215 1.00 56.16 608 GLY A C 1
ATOM 5020 O O . GLY A 1 608 ? -44.054 -18.472 13.308 1.00 56.16 608 GLY A O 1
ATOM 5021 N N . LEU A 1 609 ? -42.053 -18.338 12.301 1.00 53.56 609 LEU A N 1
ATOM 5022 C CA . LEU A 1 609 ? -42.260 -19.475 11.398 1.00 53.56 609 LEU A CA 1
ATOM 5023 C C . LEU A 1 609 ? -41.638 -20.745 11.992 1.00 53.56 609 LEU A C 1
ATOM 5025 O O . LEU A 1 609 ? -40.434 -20.806 12.229 1.00 53.56 609 LEU A O 1
ATOM 5029 N N . SER A 1 610 ? -42.458 -21.772 12.224 1.00 54.38 610 SER A N 1
ATOM 5030 C CA . SER A 1 610 ? -41.976 -23.093 12.634 1.00 54.38 610 SER A CA 1
ATOM 5031 C C . SER A 1 610 ? -41.331 -23.838 11.462 1.00 54.38 610 SER A C 1
ATOM 5033 O O . SER A 1 610 ? -41.754 -23.701 10.312 1.00 54.38 610 SER A O 1
ATOM 5035 N N . LEU A 1 611 ? -40.332 -24.675 11.762 1.00 51.50 611 LEU A N 1
ATOM 5036 C CA . LEU A 1 611 ? -39.585 -25.446 10.759 1.00 51.50 611 LEU A CA 1
ATOM 5037 C C . LEU A 1 611 ? -40.502 -26.354 9.914 1.00 51.50 611 LEU A C 1
ATOM 5039 O O . LEU A 1 611 ? -40.305 -26.472 8.707 1.00 51.50 611 LEU A O 1
ATOM 5043 N N . GLU A 1 612 ? -41.558 -26.904 10.525 1.00 53.22 612 GLU A N 1
ATOM 5044 C CA . GLU A 1 612 ? -42.659 -27.619 9.860 1.00 53.22 612 GLU A CA 1
ATOM 5045 C C . GLU A 1 612 ? -43.236 -26.860 8.659 1.00 53.22 612 GLU A C 1
ATOM 5047 O O . GLU A 1 612 ? -43.525 -27.453 7.623 1.00 53.22 612 GLU A O 1
ATOM 5052 N N . LYS A 1 613 ? -43.407 -25.540 8.798 1.00 53.97 613 LYS A N 1
ATOM 5053 C CA . LYS A 1 613 ? -44.073 -24.702 7.798 1.00 53.97 613 LYS A CA 1
ATOM 5054 C C . LYS A 1 613 ? -43.131 -24.298 6.669 1.00 53.97 613 LYS A C 1
ATOM 5056 O O . LYS A 1 613 ? -43.568 -24.203 5.530 1.00 53.97 613 LYS A O 1
ATOM 5061 N N . LEU A 1 614 ? -41.835 -24.166 6.963 1.00 54.56 614 LEU A N 1
ATOM 5062 C CA . LEU A 1 614 ? -40.797 -23.980 5.943 1.00 54.56 614 LEU A CA 1
ATOM 5063 C C . LEU A 1 614 ? -40.663 -25.212 5.026 1.00 54.56 614 LEU A C 1
ATOM 5065 O O . LEU A 1 614 ? -40.323 -25.072 3.858 1.00 54.56 614 LEU A O 1
ATOM 5069 N N . ARG A 1 615 ? -40.974 -26.411 5.542 1.00 52.38 615 ARG A N 1
ATOM 5070 C CA . ARG A 1 615 ? -40.963 -27.682 4.793 1.00 52.38 615 ARG A CA 1
ATOM 5071 C C . ARG A 1 615 ? -42.263 -28.000 4.044 1.00 52.38 615 ARG A C 1
ATOM 5073 O O . ARG A 1 615 ? -42.319 -29.012 3.354 1.00 52.38 615 ARG A O 1
ATOM 5080 N N . GLN A 1 616 ? -43.310 -27.181 4.167 1.00 50.81 616 GLN A N 1
ATOM 5081 C CA . GLN A 1 616 ? -44.519 -27.321 3.337 1.00 50.81 616 GLN A CA 1
ATOM 5082 C C . GLN A 1 616 ? -44.410 -26.585 1.992 1.00 50.81 616 GLN A C 1
ATOM 5084 O O . GLN A 1 616 ? -45.149 -26.924 1.072 1.00 50.81 616 GLN A O 1
ATOM 5089 N N . ASP A 1 617 ? -43.452 -25.661 1.859 1.00 47.31 617 ASP A N 1
ATOM 5090 C CA . ASP A 1 617 ? -43.075 -25.023 0.590 1.00 47.31 617 ASP A CA 1
ATOM 5091 C C . ASP A 1 617 ? -42.050 -25.871 -0.217 1.00 47.31 617 ASP A C 1
ATOM 5093 O O . ASP A 1 617 ? -41.611 -25.439 -1.281 1.00 47.31 617 ASP A O 1
ATOM 5097 N N . ASP A 1 618 ? -41.690 -27.089 0.233 1.00 39.66 618 ASP A N 1
ATOM 5098 C CA . ASP A 1 618 ? -40.926 -28.059 -0.577 1.00 39.66 618 ASP A CA 1
ATOM 5099 C C . ASP A 1 618 ? -41.764 -28.471 -1.813 1.00 39.66 618 ASP A C 1
ATOM 5101 O O . ASP A 1 618 ? -42.812 -29.116 -1.664 1.00 39.66 618 ASP A O 1
ATOM 5105 N N . PRO A 1 619 ? -41.337 -28.155 -3.053 1.00 40.44 619 PRO A N 1
ATOM 5106 C CA . PRO A 1 619 ? -42.101 -28.491 -4.248 1.00 40.44 619 PRO A CA 1
ATOM 5107 C C . PRO A 1 619 ? -42.156 -30.007 -4.456 1.00 40.44 619 PRO A C 1
ATOM 5109 O O . PRO A 1 619 ? -41.156 -30.639 -4.815 1.00 40.44 619 PRO A O 1
ATOM 5112 N N . THR A 1 620 ? -43.351 -30.586 -4.279 1.00 40.03 620 THR A N 1
ATOM 5113 C CA . THR A 1 620 ? -43.626 -31.996 -4.611 1.00 40.03 620 THR A CA 1
ATOM 5114 C C . THR A 1 620 ? -43.091 -32.341 -6.014 1.00 40.03 620 THR A C 1
ATOM 5116 O O . THR A 1 620 ? -43.175 -31.491 -6.906 1.00 40.03 620 THR A O 1
ATOM 5119 N N . PRO A 1 621 ? -42.592 -33.570 -6.271 1.00 38.03 621 PRO A N 1
ATOM 5120 C CA . PRO A 1 621 ? -41.948 -33.922 -7.548 1.00 38.03 621 PRO A CA 1
ATOM 5121 C C . PRO A 1 621 ? -42.770 -33.576 -8.804 1.00 38.03 621 PRO A C 1
ATOM 5123 O O . PRO A 1 621 ? -42.214 -33.292 -9.860 1.00 38.03 621 PRO A O 1
ATOM 5126 N N . SER A 1 622 ? -44.095 -33.531 -8.664 1.00 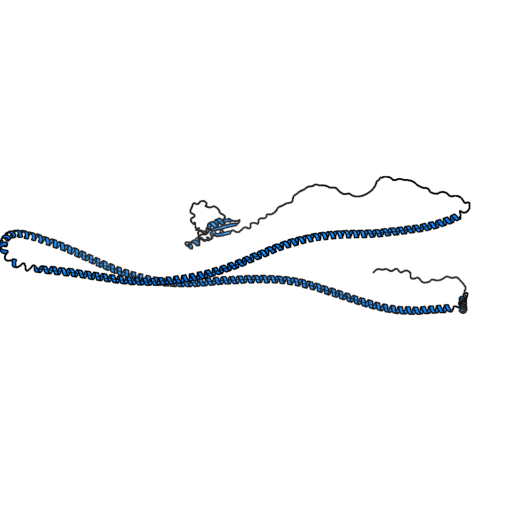34.09 622 SER A N 1
ATOM 5127 C CA . SER A 1 622 ? -45.080 -33.117 -9.663 1.00 34.09 622 SER A CA 1
ATOM 5128 C C . SER A 1 622 ? -45.027 -31.653 -10.136 1.00 34.09 622 SER A C 1
ATOM 5130 O O . SER A 1 622 ? -45.630 -31.376 -11.167 1.00 34.09 622 SER A O 1
ATOM 5132 N N . SER A 1 623 ? -44.344 -30.714 -9.462 1.00 37.22 623 SER A N 1
ATOM 5133 C CA . SER A 1 623 ? -44.221 -29.321 -9.955 1.00 37.22 623 SER A CA 1
ATOM 5134 C C . SER A 1 623 ? -42.924 -29.029 -10.721 1.00 37.22 623 SER A C 1
ATOM 5136 O O . SER A 1 623 ? -42.783 -27.953 -11.298 1.00 37.22 623 SER A O 1
ATOM 5138 N N . TRP A 1 624 ? -41.986 -29.979 -10.778 1.00 36.22 624 TRP A N 1
ATOM 5139 C CA . TRP A 1 624 ? -40.701 -29.815 -11.475 1.00 36.22 624 TRP A CA 1
ATOM 5140 C C . TRP A 1 624 ? -40.799 -29.928 -13.006 1.00 36.22 624 TRP A C 1
ATOM 5142 O O . TRP A 1 624 ? -39.814 -29.709 -13.701 1.00 36.22 624 TRP A O 1
ATOM 5152 N N . SER A 1 625 ? -41.983 -30.210 -13.561 1.00 33.12 625 SER A N 1
ATOM 5153 C CA . SER A 1 625 ? -42.212 -30.331 -15.010 1.00 33.12 625 SER A CA 1
ATOM 5154 C C . SER A 1 625 ? -42.320 -28.995 -15.768 1.00 33.12 625 SER A C 1
ATOM 5156 O O . SER A 1 625 ? -42.652 -29.004 -16.950 1.00 33.12 625 SER A O 1
ATOM 5158 N N . TYR A 1 626 ? -42.074 -27.861 -15.102 1.00 34.69 626 TYR A N 1
ATOM 5159 C CA . TYR A 1 626 ? -41.972 -26.521 -15.706 1.00 34.69 626 TYR A CA 1
ATOM 5160 C C . TYR A 1 626 ? -40.729 -25.743 -15.208 1.00 34.69 626 TYR A C 1
ATOM 5162 O O . TYR A 1 626 ? -40.725 -24.504 -15.126 1.00 34.69 626 TYR A O 1
ATOM 5170 N N . LEU A 1 627 ? -39.656 -26.479 -14.890 1.00 33.50 627 LEU A N 1
ATOM 5171 C CA . LEU A 1 627 ? -38.285 -25.966 -14.762 1.00 33.50 627 LEU A CA 1
ATOM 5172 C C . LEU A 1 627 ? -37.556 -26.033 -16.116 1.00 33.50 627 LEU A C 1
ATOM 5174 O O . LEU A 1 627 ? -36.998 -24.978 -16.500 1.00 33.50 627 LEU A O 1
#

InterPro domains:
  IPR006703 AIG1-type guanine nucleotide-binding (G) domain [PF04548] (543-615)
  IPR027417 P-loop containing nucleoside triphosphate hydrolase [G3DSA:3.40.50.300] (536-617)
  IPR027417 P-loop containing nucleoside triphosphate hydrolase [SSF52540] (541-615)
  IPR045058 GTPase GIMA/IAN/Toc [PTHR10903] (542-612)

pLDDT: mean 70.63, std 20.54, range [25.8, 96.38]

Radius of gyration: 92.84 Å; Cα contacts (8 Å, |Δi|>4): 109; chains: 1; bounding box: 206×90×276 Å

Secondary structure (DSSP, 8-state):
-----------------------------HHHHHHHHHHHT-SS----THHHHHHHHHHHHHHHHHHHHHHHHHHHHHHHHHHHHHHHHHHHHHHHHHHHHHHHHHHHHHHHHHHHHHHHHHHHHHHHHHHHHHHHHHHHHHHHHHHHHHHHHHHHHHHHHHHHHHHHHHHHHHHHHHHHHHHHHHHHHHHHHHHHHHHHHHHHHHHHHHHHHHHHHHHHHHHHHHHHHHHHHHHHHHHHHHHHHHHHHHHHHHHHHHHHHHHTTTHHHHTTTGGGTSHHHHTTHHHHHHHHHHHHHHHHHHHHHHHHHHHHHHHHHHHHHHHHHHHHHHHHHHHHHHHHHHHHHHHHHHHHHHHHHHHHHHHHHHHHHHHHHHHHHHHHHHHHHHHHHHHHHHHHHHHHHHHHHHHHHHHHHHHHHHHHHHHHHHHHHHHHHHHHHHHHHHHHHHHHHHHHHHHHHHHHHHHHHHHHHHHHHTTS-SS------------------------------------------------------PPP----PPEEEEE---TTSSHHHHHHHHTT---S-S---S--------S-EEEEEEETTEEEEEEE---TT-TT--HHHHTTSS--GGGGGG-

Solvent-accessible surface area (backbone atoms only — not comparable to full-atom values): 37716 Å² total; per-residue (Å²): 132,85,91,91,84,87,87,83,89,78,87,89,86,83,89,84,84,88,85,89,86,86,86,82,96,72,88,75,48,73,68,58,47,53,46,49,56,57,50,74,76,64,70,93,78,95,72,91,55,68,61,59,56,51,50,51,52,50,51,49,48,54,47,54,52,50,49,52,51,53,52,48,55,46,52,51,48,62,47,51,52,53,49,50,56,49,50,52,51,50,51,50,56,48,50,53,52,47,54,54,50,52,53,52,48,55,50,51,48,51,56,45,53,55,46,54,51,51,51,51,54,51,47,56,49,50,54,48,54,47,54,58,43,58,51,48,53,52,52,49,53,50,49,53,50,56,46,53,56,47,52,52,50,48,51,54,53,48,52,60,43,54,58,49,50,53,57,45,53,53,49,52,47,55,49,51,54,51,52,51,52,53,48,54,52,47,56,51,46,57,50,50,52,50,55,47,55,52,49,50,51,51,51,52,53,51,49,54,54,48,53,53,51,51,56,51,50,52,53,51,49,56,50,49,54,55,48,52,52,56,49,51,58,48,51,59,51,50,66,46,54,53,51,57,49,48,68,48,48,62,55,50,53,64,52,49,60,68,46,53,70,57,45,73,77,43,52,87,73,51,68,83,63,65,75,81,63,57,80,78,60,60,73,65,57,73,54,58,67,53,56,59,59,48,58,65,49,54,60,58,44,58,58,51,56,53,58,46,55,60,46,56,52,53,50,54,57,52,52,53,57,45,57,55,50,55,53,59,45,55,62,45,65,47,53,60,45,54,58,44,54,50,50,52,52,53,50,52,54,48,55,50,52,55,51,55,47,53,52,50,52,55,53,50,56,51,54,52,51,53,50,52,62,49,51,53,54,48,60,51,51,53,51,55,47,53,52,50,52,51,53,48,51,56,51,49,54,54,47,53,55,51,49,50,58,46,53,56,45,58,48,52,57,47,54,55,51,48,51,52,57,47,54,51,49,54,52,50,50,50,54,51,53,50,54,57,48,52,53,51,49,55,53,51,53,52,53,48,52,57,49,50,57,52,44,59,55,48,49,53,60,41,55,55,47,51,52,53,47,57,59,47,55,74,73,67,81,77,88,80,86,84,90,81,94,83,85,82,83,89,78,90,79,90,80,89,84,85,89,79,84,87,79,89,88,88,87,80,90,85,82,91,82,88,83,90,83,84,86,88,85,87,88,83,90,89,86,83,91,85,85,89,80,81,83,81,84,70,88,64,75,74,43,78,45,76,46,82,59,52,75,85,70,49,54,65,58,52,48,35,58,67,52,69,54,78,85,83,74,97,77,73,84,93,70,94,67,87,81,62,54,84,60,74,48,78,49,75,42,70,49,98,93,32,48,37,35,40,30,37,46,37,42,87,77,53,98,81,71,56,72,74,62,68,60,67,72,58,78,56,83,86,66,61,88,80,115

Mean predicted aligned error: 25.27 Å

Organism: Clarias magur (NCBI:txid1594786)

Sequence (627 aa):
MGFGEDPRWREEDHQVKDVWVRQRDRKWTEDERMKMEKSALCVEYNIDDKQFFIEYKKKIRKLEETETELKNTKLELDSTSKSLQHEDQQLEDYKRQIENKDTELRNREKIMEEKDAQLKDRNTTLEKTSKELEERDRALHERDQQLKLKDTQIQETQIQVEEKENRLVEKEKELNEKNEELKILKERLETNEKTLSERDAVLMETNNKLQHATEQVKKKISQLENMNKLLSEKETQLKNTDKELETSNNKLETLGQELQDKKRQLEEMMIVLEQQKTELIEKNKELQEKERRLTERETQLMERDKQLQEKDKCLTENQQMLQMKDKTLEEKDTLLREVKEESDKTNMTLEENQSQLREKERQLENVVKELDTSKTKLMERDKELQEKDRLLNERTETLKMKNKSLEEKDTLLREVKEELGKTKRTLEENQTQLKDKERQLESVENELETSKNKLTERDKQLEEKDRLLEEKTKQLQEQTDPESSAAIRRRNSKELEPPNMSGETQDSAAPIRRRNSMEGNRPELGGESSSPHSPVSVPVAELRLVLLGRTGSGKSAAGNTILSREERNQAATSTATSTSTQQSESTQGEVAGRKVTVVDTPDWFSPGLSLEKLRQDDPTPSSWSYL